Protein AF-0000000083111505 (afdb_homodimer)

Radius of gyration: 22.44 Å; Cα contacts (8 Å, |Δi|>4): 489; chains: 2; bounding box: 85×60×43 Å

pLDDT: mean 92.32, std 8.08, range [43.59, 98.62]

Foldseek 3Di:
DVVVVVVVVLVVVLLLLLLLQLLQCLVPNPVRRDQQSSCVSSVHDPCPSCVSPVDSLSSLLSNLVSLLVVLLVLLVVLLVDDADLVQLCLSVLVLLLCCLDDSNVSSLSSVVRLVVVLVVDVSSVVSNVVSVVVSLVSLLSSQCSSCVPDPDPVLSNQLSVQLVVVSVVSSVCSNVVHVPPNDSVVSSVVSVVSSVVSVVVVD/DVVVVVVVVLVVLLLLLLLLQLLQCLVPNPVRRDQQSSCVSSVHDPPPSCVSPVDSLSSLLSNLVSLLVVLLVLLVCLLVDDADLVQLCLSVLVLLLCCLDDSNVSSLSSVVRLVVVLVVDVVSVVSNVVSVVVSLVSLLSSQCSSCVPDPDPVLSNQLSVQLVVVSVVSSVCSNVVHVPPNDSVVNSVVSVVSSVVSVVVVD

Structure (mmCIF, N/CA/C/O backbone):
data_AF-0000000083111505-model_v1
#
loop_
_entity.id
_entity.type
_entity.pdbx_description
1 polymer 'TetR family transcriptional regulator'
#
loop_
_atom_site.group_PDB
_atom_site.id
_atom_site.type_symbol
_atom_site.label_atom_id
_atom_site.label_alt_id
_atom_site.label_comp_id
_atom_site.label_asym_id
_atom_site.label_entity_id
_atom_site.label_seq_id
_atom_site.pdbx_PDB_ins_code
_atom_site.Cartn_x
_atom_site.Cartn_y
_atom_site.Cartn_z
_atom_site.occupancy
_atom_site.B_iso_or_equiv
_atom_site.auth_seq_id
_atom_site.auth_comp_id
_atom_site.auth_asym_id
_atom_site.auth_atom_id
_atom_site.pdbx_PDB_model_num
ATOM 1 N N . MET A 1 1 ? 44.281 -10.203 -6.035 1 57.69 1 MET A N 1
ATOM 2 C CA . MET A 1 1 ? 43.781 -9.273 -7.043 1 57.69 1 MET A CA 1
ATOM 3 C C . MET A 1 1 ? 42.812 -9.961 -7.984 1 57.69 1 MET A C 1
ATOM 5 O O . MET A 1 1 ? 41.719 -9.453 -8.227 1 57.69 1 MET A O 1
ATOM 9 N N . ALA A 1 2 ? 43.094 -11.125 -8.516 1 67.69 2 ALA A N 1
ATOM 10 C CA . ALA A 1 2 ? 42.25 -11.859 -9.445 1 67.69 2 ALA A CA 1
ATOM 11 C C . ALA A 1 2 ? 40.969 -12.336 -8.75 1 67.69 2 ALA A C 1
ATOM 13 O O . ALA A 1 2 ? 39.875 -12.25 -9.312 1 67.69 2 ALA A O 1
ATOM 14 N N . THR A 1 3 ? 41.219 -12.688 -7.527 1 76.5 3 THR A N 1
ATOM 15 C CA . THR A 1 3 ? 40.062 -13.18 -6.773 1 76.5 3 THR A CA 1
ATOM 16 C C . THR A 1 3 ? 39.094 -12.047 -6.461 1 76.5 3 THR A C 1
ATOM 18 O O . THR A 1 3 ? 37.875 -12.227 -6.52 1 76.5 3 THR A O 1
ATOM 21 N N . ALA A 1 4 ? 39.656 -10.945 -6.184 1 70.94 4 ALA A N 1
ATOM 22 C CA . ALA A 1 4 ? 38.844 -9.773 -5.938 1 70.94 4 ALA A CA 1
ATOM 23 C C . ALA A 1 4 ? 38.094 -9.344 -7.203 1 70.94 4 ALA A C 1
ATOM 25 O O . ALA A 1 4 ? 36.938 -8.906 -7.141 1 70.94 4 ALA A O 1
ATOM 26 N N . HIS A 1 5 ? 38.75 -9.398 -8.273 1 68.81 5 HIS A N 1
ATOM 27 C CA . HIS A 1 5 ? 38.188 -9.062 -9.562 1 68.81 5 HIS A CA 1
ATOM 28 C C . HIS A 1 5 ? 37.031 -10.023 -9.922 1 68.81 5 HIS A C 1
ATOM 30 O O . HIS A 1 5 ? 36 -9.594 -10.391 1 68.81 5 HIS A O 1
ATOM 36 N N . ARG A 1 6 ? 37.281 -11.266 -9.695 1 68.62 6 ARG A N 1
ATOM 37 C CA . ARG A 1 6 ? 36.25 -12.273 -9.977 1 68.62 6 ARG A CA 1
ATOM 38 C C . ARG A 1 6 ? 35.031 -12.086 -9.078 1 68.62 6 ARG A C 1
ATOM 40 O O . ARG A 1 6 ? 33.906 -12.219 -9.523 1 68.62 6 ARG A O 1
ATOM 47 N N . LYS A 1 7 ? 35.312 -11.828 -7.832 1 73.25 7 LYS A N 1
ATOM 48 C CA . LYS A 1 7 ? 34.219 -11.57 -6.898 1 73.25 7 LYS A CA 1
ATOM 49 C C . LYS A 1 7 ? 33.406 -10.352 -7.324 1 73.25 7 LYS A C 1
ATOM 51 O O . LYS A 1 7 ? 32.188 -10.359 -7.234 1 73.25 7 LYS A O 1
ATOM 56 N N . ARG A 1 8 ? 34.062 -9.406 -7.816 1 73.62 8 ARG A N 1
ATOM 57 C CA . ARG A 1 8 ? 33.406 -8.195 -8.289 1 73.62 8 ARG A CA 1
ATOM 58 C C . ARG A 1 8 ? 32.531 -8.484 -9.508 1 73.62 8 ARG A C 1
ATOM 60 O O . ARG A 1 8 ? 31.422 -7.945 -9.641 1 73.62 8 ARG A O 1
ATOM 67 N N . ASP A 1 9 ? 33.031 -9.312 -10.258 1 81.56 9 ASP A N 1
ATOM 68 C CA . ASP A 1 9 ? 32.281 -9.711 -11.453 1 81.56 9 ASP A CA 1
ATOM 69 C C . ASP A 1 9 ? 31.031 -10.477 -11.078 1 81.56 9 ASP A C 1
ATOM 71 O O . ASP A 1 9 ? 29.969 -10.266 -11.672 1 81.56 9 ASP A O 1
ATOM 75 N N . GLY A 1 10 ? 31.156 -11.297 -10.062 1 86.81 10 GLY A N 1
ATOM 76 C CA . GLY A 1 10 ? 30 -12.055 -9.578 1 86.81 10 GLY A CA 1
ATOM 77 C C . GLY A 1 10 ? 28.938 -11.18 -8.953 1 86.81 10 GLY A C 1
ATOM 78 O O . GLY A 1 10 ? 27.75 -11.359 -9.219 1 86.81 10 GLY A O 1
ATOM 79 N N . ASP A 1 11 ? 29.422 -10.234 -8.203 1 89.75 11 ASP A N 1
ATOM 80 C CA . ASP A 1 11 ? 28.5 -9.312 -7.551 1 89.75 11 ASP A CA 1
ATOM 81 C C . ASP A 1 11 ? 27.766 -8.453 -8.578 1 89.75 11 ASP A C 1
ATOM 83 O O . ASP A 1 11 ? 26.562 -8.188 -8.438 1 89.75 11 ASP A O 1
ATOM 87 N N . GLU A 1 12 ? 28.453 -8.031 -9.578 1 93 12 GLU A N 1
ATOM 88 C CA . GLU A 1 12 ? 27.844 -7.234 -10.641 1 93 12 GLU A CA 1
ATOM 89 C C . GLU A 1 12 ? 26.812 -8.047 -11.414 1 93 12 GLU A C 1
ATOM 91 O O . GLU A 1 12 ? 25.766 -7.52 -11.789 1 93 12 GLU A O 1
ATOM 96 N N . ARG A 1 13 ? 27.125 -9.305 -11.641 1 94.31 13 ARG A N 1
ATOM 97 C CA . ARG A 1 13 ? 26.188 -10.172 -12.32 1 94.31 13 ARG A CA 1
ATOM 98 C C . ARG A 1 13 ? 24.922 -10.383 -11.484 1 94.31 13 ARG A C 1
ATOM 100 O O . ARG A 1 13 ? 23.812 -10.32 -12 1 94.31 13 ARG A O 1
ATOM 107 N N . ARG A 1 14 ? 25.141 -10.562 -10.227 1 96.25 14 ARG A N 1
ATOM 108 C CA . ARG A 1 14 ? 24 -10.727 -9.328 1 96.25 14 ARG A CA 1
ATOM 109 C C . ARG A 1 14 ? 23.109 -9.484 -9.344 1 96.25 14 ARG A C 1
ATOM 111 O O . ARG A 1 14 ? 21.875 -9.586 -9.375 1 96.25 14 ARG A O 1
ATOM 118 N N . ARG A 1 15 ? 23.734 -8.383 -9.336 1 95.88 15 ARG A N 1
ATOM 119 C CA . ARG A 1 15 ? 22.984 -7.129 -9.367 1 95.88 15 ARG A CA 1
ATOM 120 C C . ARG A 1 15 ? 22.172 -7.008 -10.648 1 95.88 15 ARG A C 1
ATOM 122 O O . ARG A 1 15 ? 21 -6.625 -10.617 1 95.88 15 ARG A O 1
ATOM 129 N N . THR A 1 16 ? 22.766 -7.344 -11.734 1 96.88 16 THR A N 1
ATOM 130 C CA . THR A 1 16 ? 22.094 -7.293 -13.031 1 96.88 16 THR A CA 1
ATOM 131 C C . THR A 1 16 ? 20.906 -8.242 -13.055 1 96.88 16 THR A C 1
ATOM 133 O O . THR A 1 16 ? 19.828 -7.879 -13.531 1 96.88 16 THR A O 1
ATOM 136 N N . LEU A 1 17 ? 21.109 -9.414 -12.555 1 98.06 17 LEU A N 1
ATOM 137 C CA . LEU A 1 17 ? 20.031 -10.398 -12.523 1 98.06 17 LEU A CA 1
ATOM 138 C C . LEU A 1 17 ? 18.891 -9.938 -11.609 1 98.06 17 LEU A C 1
ATOM 140 O O . LEU A 1 17 ? 17.719 -10.094 -11.953 1 98.06 17 LEU A O 1
ATOM 144 N N . CYS A 1 18 ? 19.266 -9.359 -10.516 1 98 18 CYS A N 1
ATOM 145 C CA . CYS A 1 18 ? 18.234 -8.883 -9.586 1 98 18 CYS A CA 1
ATOM 146 C C . CYS A 1 18 ? 17.5 -7.688 -10.164 1 98 18 CYS A C 1
ATOM 148 O O . CYS A 1 18 ? 16.297 -7.535 -9.945 1 98 18 CYS A O 1
ATOM 150 N N . ASP A 1 19 ? 18.203 -6.848 -10.906 1 98.19 19 ASP A N 1
ATOM 151 C CA . ASP A 1 19 ? 17.531 -5.75 -11.594 1 98.19 19 ASP A CA 1
ATOM 152 C C . ASP A 1 19 ? 16.5 -6.281 -12.602 1 98.19 19 ASP A C 1
ATOM 154 O O . ASP A 1 19 ? 15.391 -5.77 -12.688 1 98.19 19 ASP A O 1
ATOM 158 N N . ALA A 1 20 ? 16.906 -7.262 -13.297 1 98.5 20 ALA A N 1
ATOM 159 C CA . ALA A 1 20 ? 15.984 -7.898 -14.242 1 98.5 20 ALA A CA 1
ATOM 160 C C . ALA A 1 20 ? 14.82 -8.555 -13.508 1 98.5 20 ALA A C 1
ATOM 162 O O . ALA A 1 20 ? 13.672 -8.469 -13.961 1 98.5 20 ALA A O 1
ATOM 163 N N . ALA A 1 21 ? 15.102 -9.188 -12.406 1 98.31 21 ALA A N 1
ATOM 164 C CA . ALA A 1 21 ? 14.07 -9.867 -11.625 1 98.31 21 ALA A CA 1
ATOM 165 C C . ALA A 1 21 ? 13.062 -8.875 -11.062 1 98.31 21 ALA A C 1
ATOM 167 O O . ALA A 1 21 ? 11.875 -9.18 -10.938 1 98.31 21 ALA A O 1
ATOM 168 N N . ILE A 1 22 ? 13.523 -7.691 -10.711 1 97.81 22 ILE A N 1
ATOM 169 C CA . ILE A 1 22 ? 12.633 -6.625 -10.266 1 97.81 22 ILE A CA 1
ATOM 170 C C . ILE A 1 22 ? 11.617 -6.301 -11.359 1 97.81 22 ILE A C 1
ATOM 172 O O . ILE A 1 22 ? 10.422 -6.199 -11.094 1 97.81 22 ILE A O 1
ATOM 176 N N . ARG A 1 23 ? 12.07 -6.227 -12.562 1 97.5 23 ARG A N 1
ATOM 177 C CA . ARG A 1 23 ? 11.195 -5.938 -13.688 1 97.5 23 ARG A CA 1
ATOM 178 C C . ARG A 1 23 ? 10.195 -7.07 -13.914 1 97.5 23 ARG A C 1
ATOM 180 O O . ARG A 1 23 ? 9.008 -6.828 -14.117 1 97.5 23 ARG A O 1
ATOM 187 N N . VAL A 1 24 ? 10.688 -8.305 -13.836 1 97.31 24 VAL A N 1
ATOM 188 C CA . VAL A 1 24 ? 9.828 -9.469 -14.039 1 97.31 24 VAL A CA 1
ATOM 189 C C . VAL A 1 24 ? 8.766 -9.531 -12.945 1 97.31 24 VAL A C 1
ATOM 191 O O . VAL A 1 24 ? 7.586 -9.742 -13.234 1 97.31 24 VAL A O 1
ATOM 194 N N . LEU A 1 25 ? 9.18 -9.328 -11.727 1 95.5 25 LEU A N 1
ATOM 195 C CA . LEU A 1 25 ? 8.266 -9.367 -10.586 1 95.5 25 LEU A CA 1
ATOM 196 C C . LEU A 1 25 ? 7.203 -8.281 -10.703 1 95.5 25 LEU A C 1
ATOM 198 O O . LEU A 1 25 ? 6.027 -8.523 -10.414 1 95.5 25 LEU A O 1
ATOM 202 N N . ALA A 1 26 ? 7.629 -7.125 -11.117 1 95.38 26 ALA A N 1
ATOM 203 C CA . ALA A 1 26 ? 6.711 -6.004 -11.297 1 95.38 26 ALA A CA 1
ATOM 204 C C . ALA A 1 26 ? 5.68 -6.309 -12.383 1 95.38 26 ALA A C 1
ATOM 206 O O . ALA A 1 26 ? 4.496 -6.008 -12.227 1 95.38 26 ALA A O 1
ATOM 207 N N . GLU A 1 27 ? 6.074 -6.922 -13.461 1 93.19 27 GLU A N 1
ATOM 208 C CA . GLU A 1 27 ? 5.242 -7.105 -14.648 1 93.19 27 GLU A CA 1
ATOM 209 C C . GLU A 1 27 ? 4.371 -8.352 -14.523 1 93.19 27 GLU A C 1
ATOM 211 O O . GLU A 1 27 ? 3.227 -8.359 -14.984 1 93.19 27 GLU A O 1
ATOM 216 N N . HIS A 1 28 ? 4.984 -9.367 -13.875 1 91.94 28 HIS A N 1
ATOM 217 C CA . HIS A 1 28 ? 4.297 -10.648 -13.953 1 91.94 28 HIS A CA 1
ATOM 218 C C . HIS A 1 28 ? 3.904 -11.148 -12.562 1 91.94 28 HIS A C 1
ATOM 220 O O . HIS A 1 28 ? 3.242 -12.18 -12.438 1 91.94 28 HIS A O 1
ATOM 226 N N . GLY A 1 29 ? 4.316 -10.43 -11.539 1 91.19 29 GLY A N 1
ATOM 227 C CA . GLY A 1 29 ? 4.004 -10.875 -10.188 1 91.19 29 GLY A CA 1
ATOM 228 C C . GLY A 1 29 ? 4.832 -12.07 -9.75 1 91.19 29 GLY A C 1
ATOM 229 O O . GLY A 1 29 ? 5.734 -12.508 -10.469 1 91.19 29 GLY A O 1
ATOM 230 N N . SER A 1 30 ? 4.484 -12.555 -8.562 1 86.75 30 SER A N 1
ATOM 231 C CA . SER A 1 30 ? 5.211 -13.672 -7.969 1 86.75 30 SER A CA 1
ATOM 232 C C . SER A 1 30 ? 5.047 -14.945 -8.797 1 86.75 30 SER A C 1
ATOM 234 O O . SER A 1 30 ? 5.996 -15.719 -8.945 1 86.75 30 SER A O 1
ATOM 236 N N . ARG A 1 31 ? 3.889 -15.094 -9.273 1 82.69 31 ARG A N 1
ATOM 237 C CA . ARG A 1 31 ? 3.609 -16.297 -10.062 1 82.69 31 ARG A CA 1
ATOM 238 C C . ARG A 1 31 ? 4.461 -16.328 -11.328 1 82.69 31 ARG A C 1
ATOM 240 O O . ARG A 1 31 ? 4.914 -17.391 -11.75 1 82.69 31 ARG A O 1
ATOM 247 N N . GLY A 1 32 ? 4.746 -15.211 -11.852 1 88.19 32 GLY A N 1
ATOM 248 C CA . GLY A 1 32 ? 5.461 -15.133 -13.117 1 88.19 32 GLY A CA 1
ATOM 249 C C . GLY A 1 32 ? 6.961 -15.023 -12.945 1 88.19 32 GLY A C 1
ATOM 250 O O . GLY A 1 32 ? 7.711 -15.094 -13.93 1 88.19 32 GLY A O 1
ATOM 251 N N . LEU A 1 33 ? 7.414 -14.945 -11.766 1 92.88 33 LEU A N 1
ATOM 252 C CA . LEU A 1 33 ? 8.852 -14.828 -11.531 1 92.88 33 LEU A CA 1
ATOM 253 C C . LEU A 1 33 ? 9.516 -16.203 -11.57 1 92.88 33 LEU A C 1
ATOM 255 O O . LEU A 1 33 ? 9.383 -16.984 -10.633 1 92.88 33 LEU A O 1
ATOM 259 N N . THR A 1 34 ? 10.195 -16.469 -12.648 1 95.44 34 THR A N 1
ATOM 260 C CA . THR A 1 34 ? 10.961 -17.703 -12.82 1 95.44 34 THR A CA 1
ATOM 261 C C . THR A 1 34 ? 12.383 -17.391 -13.273 1 95.44 34 THR A C 1
ATOM 263 O O . THR A 1 34 ? 12.648 -16.328 -13.812 1 95.44 34 THR A O 1
ATOM 266 N N . HIS A 1 35 ? 13.234 -18.406 -13.062 1 97.81 35 HIS A N 1
ATOM 267 C CA . HIS A 1 35 ? 14.609 -18.25 -13.5 1 97.81 35 HIS A CA 1
ATOM 268 C C . HIS A 1 35 ? 14.68 -18.016 -15.008 1 97.81 35 HIS A C 1
ATOM 270 O O . HIS A 1 35 ? 15.422 -17.141 -15.461 1 97.81 35 HIS A O 1
ATOM 276 N N . GLY A 1 36 ? 13.891 -18.734 -15.742 1 97.75 36 GLY A N 1
ATOM 277 C CA . GLY A 1 36 ? 13.883 -18.578 -17.188 1 97.75 36 GLY A CA 1
ATOM 278 C C . GLY A 1 36 ? 13.445 -17.203 -17.641 1 97.75 36 GLY A C 1
ATOM 279 O O . GLY A 1 36 ? 14.047 -16.625 -18.562 1 97.75 36 GLY A O 1
ATOM 280 N N . GLN A 1 37 ? 12.43 -16.656 -17.078 1 97.69 37 GLN A N 1
ATOM 281 C CA . GLN A 1 37 ? 11.945 -15.32 -17.438 1 97.69 37 GLN A CA 1
ATOM 282 C C . GLN A 1 37 ? 12.984 -14.25 -17.109 1 97.69 37 GLN A C 1
ATOM 284 O O . GLN A 1 37 ? 13.133 -13.273 -17.844 1 97.69 37 GLN A O 1
ATOM 289 N N . VAL A 1 38 ? 13.68 -14.43 -15.969 1 98.56 38 VAL A N 1
ATOM 290 C CA . VAL A 1 38 ? 14.719 -13.484 -15.57 1 98.56 38 VAL A CA 1
ATOM 291 C C . VAL A 1 38 ? 15.875 -13.547 -16.562 1 98.56 38 VAL A C 1
ATOM 293 O O . VAL A 1 38 ? 16.406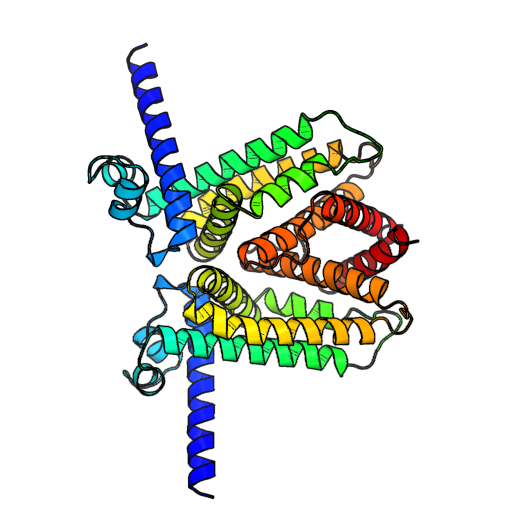 -12.508 -16.984 1 98.56 38 VAL A O 1
ATOM 296 N N . ASP A 1 39 ? 16.219 -14.781 -16.953 1 98.62 39 ASP A N 1
ATOM 297 C CA . ASP A 1 39 ? 17.266 -14.93 -17.969 1 98.62 39 ASP A CA 1
ATOM 298 C C . ASP A 1 39 ? 16.906 -14.172 -19.25 1 98.62 39 ASP A C 1
ATOM 300 O O . ASP A 1 39 ? 17.75 -13.453 -19.797 1 98.62 39 ASP A O 1
ATOM 304 N N . ARG A 1 40 ? 15.703 -14.32 -19.688 1 98.31 40 ARG A N 1
ATOM 305 C CA . ARG A 1 40 ? 15.234 -13.656 -20.891 1 98.31 40 ARG A CA 1
ATOM 306 C C . ARG A 1 40 ? 15.25 -12.141 -20.734 1 98.31 40 ARG A C 1
ATOM 308 O O . ARG A 1 40 ? 15.727 -11.422 -21.609 1 98.31 40 ARG A O 1
ATOM 315 N N . CYS A 1 41 ? 14.805 -11.695 -19.625 1 97.81 41 CYS A N 1
ATOM 316 C CA . CYS A 1 41 ? 14.734 -10.258 -19.359 1 97.81 41 CYS A CA 1
ATOM 317 C C . CYS A 1 41 ? 16.141 -9.656 -19.281 1 97.81 41 CYS A C 1
ATOM 319 O O . CYS A 1 41 ? 16.359 -8.539 -19.766 1 97.81 41 CYS A O 1
ATOM 321 N N . ALA A 1 42 ? 17.047 -10.375 -18.688 1 97.94 42 ALA A N 1
ATOM 322 C CA . ALA A 1 42 ? 18.422 -9.914 -18.516 1 97.94 42 ALA A CA 1
ATOM 323 C C . ALA A 1 42 ? 19.25 -10.148 -19.781 1 97.94 42 ALA A C 1
ATOM 325 O O . ALA A 1 42 ? 20.391 -9.695 -19.875 1 97.94 42 ALA A O 1
ATOM 326 N N . ARG A 1 43 ? 18.688 -10.883 -20.75 1 98.19 43 ARG A N 1
ATOM 327 C CA . ARG A 1 43 ? 1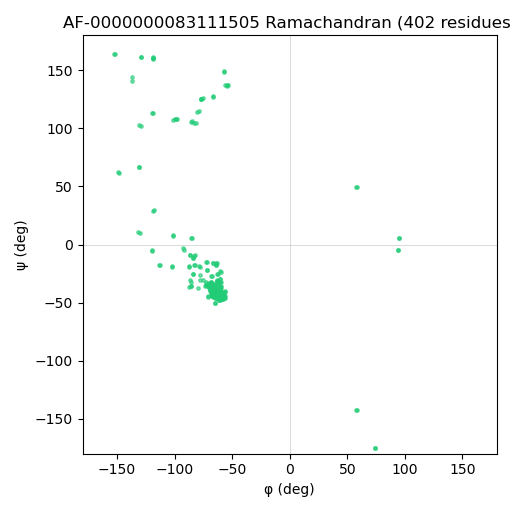9.375 -11.211 -21.984 1 98.19 43 ARG A CA 1
ATOM 328 C C . ARG A 1 43 ? 20.688 -11.945 -21.719 1 98.19 43 ARG A C 1
ATOM 330 O O . ARG A 1 43 ? 21.734 -11.578 -22.25 1 98.19 43 ARG A O 1
ATOM 337 N N . VAL A 1 44 ? 20.578 -12.914 -20.922 1 97.69 44 VAL A N 1
ATOM 338 C CA . VAL A 1 44 ? 21.703 -13.805 -20.625 1 97.69 44 VAL A CA 1
ATOM 339 C C . VAL A 1 44 ? 21.344 -15.227 -21.062 1 97.69 44 VAL A C 1
ATOM 341 O O . VAL A 1 44 ? 20.188 -15.555 -21.281 1 97.69 44 VAL A O 1
ATOM 344 N N . PRO A 1 45 ? 22.375 -16.031 -21.234 1 97.56 45 PRO A N 1
ATOM 345 C CA . PRO A 1 45 ? 22.094 -17.422 -21.594 1 97.56 45 PRO A CA 1
ATOM 346 C C . PRO A 1 45 ? 21.203 -18.125 -20.578 1 97.56 45 PRO A C 1
ATOM 348 O O . PRO A 1 45 ? 21.266 -17.828 -19.375 1 97.56 45 PRO A O 1
ATOM 351 N N . GLY A 1 46 ? 20.422 -19.062 -21.094 1 97.12 46 GLY A N 1
ATOM 352 C CA . GLY A 1 46 ? 19.562 -19.859 -20.219 1 97.12 46 GLY A CA 1
ATOM 353 C C . GLY A 1 46 ? 20.344 -20.562 -19.125 1 97.12 46 GLY A C 1
ATOM 354 O O . GLY A 1 46 ? 21.438 -21.078 -19.359 1 97.12 46 GLY A O 1
ATOM 355 N N . GLY A 1 47 ? 19.781 -20.516 -17.938 1 97.5 47 GLY A N 1
ATOM 356 C CA . GLY A 1 47 ? 20.406 -21.203 -16.812 1 97.5 47 GLY A CA 1
ATOM 357 C C . GLY A 1 47 ? 21.312 -20.312 -16 1 97.5 47 GLY A C 1
ATOM 358 O O . GLY A 1 47 ? 21.797 -20.719 -14.945 1 97.5 47 GLY A O 1
ATOM 359 N N . THR A 1 48 ? 21.547 -19.094 -16.391 1 97.75 48 THR A N 1
ATOM 360 C CA . THR A 1 48 ? 22.422 -18.172 -15.688 1 97.75 48 THR A CA 1
ATOM 361 C C . THR A 1 48 ? 21.859 -17.828 -14.312 1 97.75 48 THR A C 1
ATOM 363 O O . THR A 1 48 ? 22.562 -17.906 -13.312 1 97.75 48 THR A O 1
ATOM 366 N N . THR 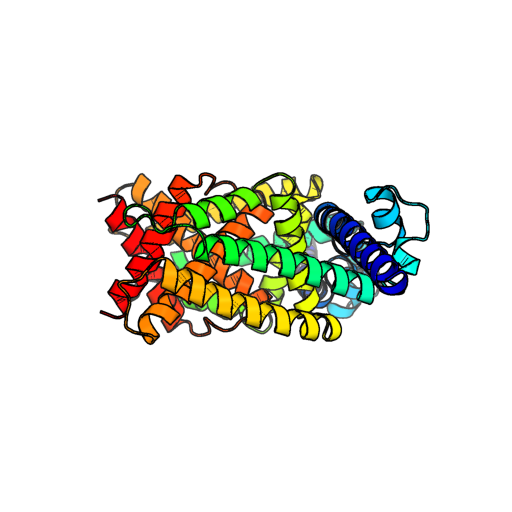A 1 49 ? 20.609 -17.438 -14.258 1 98.19 49 THR A N 1
ATOM 367 C CA . THR A 1 49 ? 20 -17.062 -12.992 1 98.19 49 THR A CA 1
ATOM 368 C C . THR A 1 49 ? 20.016 -18.25 -12.023 1 98.19 49 THR A C 1
ATOM 370 O O . THR A 1 49 ? 20.312 -18.078 -10.836 1 98.19 49 THR A O 1
ATOM 373 N N . SER A 1 50 ? 19.734 -19.438 -12.539 1 97.69 50 SER A N 1
ATOM 374 C CA . SER A 1 50 ? 19.719 -20.609 -11.664 1 97.69 50 SER A CA 1
ATOM 375 C C . SER A 1 50 ? 21.109 -20.938 -11.148 1 97.69 50 SER A C 1
ATOM 377 O O . SER A 1 50 ? 21.266 -21.531 -10.078 1 97.69 50 SER A O 1
ATOM 379 N N . TYR A 1 51 ? 22.109 -20.547 -11.93 1 97.56 51 TYR A N 1
ATOM 380 C CA . TYR A 1 51 ? 23.484 -20.719 -11.469 1 97.56 51 TYR A CA 1
ATOM 381 C C . TYR A 1 51 ? 23.75 -19.844 -10.242 1 97.56 51 TYR A C 1
ATOM 383 O O . TYR A 1 51 ? 24.359 -20.312 -9.266 1 97.56 51 TYR A O 1
ATOM 391 N N . TYR A 1 52 ? 23.312 -18.656 -10.188 1 97.31 52 TYR A N 1
ATOM 392 C CA . TYR A 1 52 ? 23.578 -17.719 -9.102 1 97.31 52 TYR A CA 1
ATOM 393 C C . TYR A 1 52 ? 22.562 -17.875 -7.98 1 97.31 52 TYR A C 1
ATOM 395 O O . TYR A 1 52 ? 22.859 -17.609 -6.816 1 97.31 52 TYR A O 1
ATOM 403 N N . TYR A 1 53 ? 21.391 -18.25 -8.328 1 97.44 53 TYR A N 1
ATOM 404 C CA . TYR A 1 53 ? 20.297 -18.453 -7.395 1 97.44 53 TYR A CA 1
ATOM 405 C C . TYR A 1 53 ? 19.625 -19.812 -7.629 1 97.44 53 TYR A C 1
ATOM 407 O O . TYR A 1 53 ? 18.703 -19.922 -8.438 1 97.44 53 TYR A O 1
ATOM 415 N N . ARG A 1 54 ? 19.938 -20.688 -6.801 1 96.25 54 ARG A N 1
ATOM 416 C CA . ARG A 1 54 ? 19.578 -22.078 -7.055 1 96.25 54 ARG A CA 1
ATOM 417 C C . ARG A 1 54 ? 18.078 -22.297 -6.863 1 96.25 54 ARG A C 1
ATOM 419 O O . ARG A 1 54 ? 17.469 -23.125 -7.551 1 96.25 54 ARG A O 1
ATOM 426 N N . THR A 1 55 ? 17.516 -21.562 -5.906 1 93.94 55 THR A N 1
ATOM 427 C CA . THR A 1 55 ? 16.094 -21.719 -5.645 1 93.94 55 THR A CA 1
ATOM 428 C C . THR A 1 55 ? 15.352 -20.406 -5.887 1 93.94 55 THR A C 1
ATOM 430 O O . THR A 1 55 ? 15.961 -19.344 -5.922 1 93.94 55 THR A O 1
ATOM 433 N N . ARG A 1 56 ? 14.117 -20.5 -6.066 1 91.12 56 ARG A N 1
ATOM 434 C CA . ARG A 1 56 ? 13.273 -19.312 -6.211 1 91.12 56 ARG A CA 1
ATOM 435 C C . ARG A 1 56 ? 13.344 -18.438 -4.965 1 91.12 56 ARG A C 1
ATOM 437 O O . ARG A 1 56 ? 13.344 -17.219 -5.059 1 91.12 56 ARG A O 1
ATOM 444 N N . GLU A 1 57 ? 13.422 -19.094 -3.852 1 90 57 GLU A N 1
ATOM 445 C CA . GLU A 1 57 ? 13.531 -18.375 -2.592 1 90 57 GLU A CA 1
ATOM 446 C C . GLU A 1 57 ? 14.82 -17.562 -2.535 1 90 57 GLU A C 1
ATOM 448 O O . GLU A 1 57 ? 14.828 -16.422 -2.072 1 90 57 GLU A O 1
ATOM 453 N N . ALA A 1 58 ? 15.828 -18.156 -2.98 1 93.38 58 ALA A N 1
ATOM 454 C CA . ALA A 1 58 ? 17.109 -17.453 -3.018 1 93.38 58 ALA A CA 1
ATOM 455 C C . ALA A 1 58 ? 17.047 -16.25 -3.955 1 93.38 58 ALA A C 1
ATOM 457 O O . ALA A 1 58 ? 17.594 -15.188 -3.65 1 93.38 58 ALA A O 1
ATOM 458 N N . LEU A 1 59 ? 16.422 -16.469 -5.074 1 95.56 59 LEU A N 1
ATOM 459 C CA . LEU A 1 59 ? 16.25 -15.367 -6.027 1 95.56 59 LEU A CA 1
ATOM 460 C C . LEU A 1 59 ? 15.445 -14.234 -5.41 1 95.56 59 LEU A C 1
ATOM 462 O O . LEU A 1 59 ? 15.836 -13.07 -5.508 1 95.56 59 LEU A O 1
ATOM 466 N N . LEU A 1 60 ? 14.375 -14.539 -4.73 1 93.62 60 LEU A N 1
ATOM 467 C CA . LEU A 1 60 ? 13.523 -13.539 -4.102 1 93.62 60 LEU A CA 1
ATOM 468 C C . LEU A 1 60 ? 14.289 -12.781 -3.021 1 93.62 60 LEU A C 1
ATOM 470 O O . LEU A 1 60 ? 14.141 -11.562 -2.893 1 93.62 60 LEU A O 1
ATOM 474 N N . ARG A 1 61 ? 15.07 -13.484 -2.285 1 92.81 61 ARG A N 1
ATOM 475 C CA . ARG A 1 61 ? 15.898 -12.828 -1.279 1 92.81 61 ARG A CA 1
ATOM 476 C C . ARG A 1 61 ? 16.875 -11.852 -1.926 1 92.81 61 ARG A C 1
ATOM 478 O O . ARG A 1 61 ? 17.094 -10.75 -1.416 1 92.81 61 ARG A O 1
ATOM 485 N N . GLY A 1 62 ? 17.453 -12.328 -3.008 1 94.25 62 GLY A N 1
ATOM 486 C CA . GLY A 1 62 ? 18.328 -11.445 -3.75 1 94.25 62 GLY A CA 1
ATOM 487 C C . GLY A 1 62 ? 17.625 -10.195 -4.258 1 94.25 62 GLY A C 1
ATOM 488 O O . GLY A 1 62 ? 18.172 -9.094 -4.148 1 94.25 62 GLY A O 1
ATOM 489 N N . VAL A 1 63 ? 16.453 -10.352 -4.777 1 95.75 63 VAL A N 1
ATOM 490 C CA . VAL A 1 63 ? 15.656 -9.234 -5.27 1 95.75 63 VAL A CA 1
ATOM 491 C C . VAL A 1 63 ? 15.328 -8.281 -4.117 1 95.75 63 VAL A C 1
ATOM 493 O O . VAL A 1 63 ? 15.453 -7.062 -4.258 1 95.75 63 VAL A O 1
ATOM 496 N N . GLY A 1 64 ? 14.922 -8.828 -3.002 1 94.19 64 GLY A N 1
ATOM 497 C CA . GLY A 1 64 ? 14.648 -8.016 -1.826 1 94.19 64 GLY A CA 1
ATOM 498 C C . GLY A 1 64 ? 15.836 -7.191 -1.384 1 94.19 64 GLY A C 1
ATOM 499 O O . GLY A 1 64 ? 15.695 -6.012 -1.056 1 94.19 64 GLY A O 1
ATOM 500 N N . LYS A 1 65 ? 16.953 -7.812 -1.389 1 93.94 65 LYS A N 1
ATOM 501 C CA . LYS A 1 65 ? 18.172 -7.098 -1.033 1 93.94 65 LYS A CA 1
ATOM 502 C C . LYS A 1 65 ? 18.453 -5.953 -2.008 1 93.94 65 LYS A C 1
ATOM 504 O O . LYS A 1 65 ? 18.844 -4.859 -1.598 1 93.94 65 LYS A O 1
ATOM 509 N N . ARG A 1 66 ? 18.281 -6.238 -3.215 1 95.75 66 ARG A N 1
ATOM 510 C CA . ARG A 1 66 ? 18.531 -5.23 -4.242 1 95.75 66 ARG A CA 1
ATOM 511 C C . ARG A 1 66 ? 17.562 -4.051 -4.09 1 95.75 66 ARG A C 1
ATOM 513 O O . ARG A 1 66 ? 17.984 -2.895 -4.176 1 95.75 66 ARG A O 1
ATOM 520 N N . VAL A 1 67 ? 16.312 -4.32 -3.842 1 95.88 67 VAL A N 1
ATOM 521 C CA . VAL A 1 67 ? 15.328 -3.273 -3.611 1 95.88 67 VAL A CA 1
ATOM 522 C C . VAL A 1 67 ? 15.734 -2.434 -2.402 1 95.88 67 VAL A C 1
ATOM 524 O O . VAL A 1 67 ? 15.695 -1.202 -2.455 1 95.88 67 VAL A O 1
ATOM 527 N N . ALA A 1 68 ? 16.156 -3.105 -1.371 1 94.06 68 ALA A N 1
ATOM 528 C CA . ALA A 1 68 ? 16.578 -2.412 -0.162 1 94.06 68 ALA A CA 1
ATOM 529 C C . ALA A 1 68 ? 17.781 -1.514 -0.446 1 94.06 68 ALA A C 1
ATOM 531 O O . ALA A 1 68 ? 17.859 -0.396 0.069 1 94.06 68 ALA A O 1
ATOM 532 N N . GLU A 1 69 ? 18.656 -2.008 -1.218 1 94.62 69 GLU A N 1
ATOM 533 C CA . GLU A 1 69 ? 19.828 -1.228 -1.59 1 94.62 69 GLU A CA 1
ATOM 534 C C . GLU A 1 69 ? 19.438 0.062 -2.303 1 94.62 69 GLU A C 1
ATOM 536 O O . GLU A 1 69 ? 20 1.124 -2.035 1 94.62 69 GLU A O 1
ATOM 541 N N . ILE A 1 70 ? 18.531 -0.059 -3.168 1 96.06 70 ILE A N 1
ATOM 542 C CA . ILE A 1 70 ? 18.062 1.099 -3.922 1 96.06 70 ILE A CA 1
ATOM 543 C C . ILE A 1 70 ? 17.359 2.076 -2.982 1 96.06 70 ILE A C 1
ATOM 545 O O . ILE A 1 70 ? 17.594 3.287 -3.053 1 96.06 70 ILE A O 1
ATOM 549 N N . ASP A 1 71 ? 16.516 1.591 -2.08 1 95.44 71 ASP A N 1
ATOM 550 C CA . ASP A 1 71 ? 15.805 2.43 -1.123 1 95.44 71 ASP A CA 1
ATOM 551 C C . ASP A 1 71 ? 16.781 3.15 -0.19 1 95.44 71 ASP A C 1
ATOM 553 O O . ASP A 1 71 ? 16.594 4.328 0.115 1 95.44 71 ASP A O 1
ATOM 557 N N . VAL A 1 72 ? 17.781 2.416 0.213 1 95.5 72 VAL A N 1
ATOM 558 C CA . VAL A 1 72 ? 18.797 2.998 1.073 1 95.5 72 VAL A CA 1
ATOM 559 C C . VAL A 1 72 ? 19.516 4.129 0.335 1 95.5 72 VAL A C 1
ATOM 561 O O . VAL A 1 72 ? 19.734 5.207 0.896 1 95.5 72 VAL A O 1
ATOM 564 N N . ALA A 1 73 ? 19.844 3.881 -0.875 1 96.56 73 ALA A N 1
ATOM 565 C CA . ALA A 1 73 ? 20.516 4.906 -1.672 1 96.56 73 ALA A CA 1
ATOM 566 C C . ALA A 1 73 ? 19.625 6.137 -1.836 1 96.56 73 ALA A C 1
ATOM 568 O O . ALA A 1 73 ? 20.109 7.27 -1.771 1 96.56 73 ALA A O 1
ATOM 569 N N . ASN A 1 74 ? 18.359 5.961 -2.092 1 96.19 74 ASN A N 1
ATOM 570 C CA . ASN A 1 74 ? 17.406 7.062 -2.207 1 96.19 74 ASN A CA 1
ATOM 571 C C . ASN A 1 74 ? 17.344 7.883 -0.922 1 96.19 74 ASN A C 1
ATOM 573 O O . ASN A 1 74 ? 17.438 9.109 -0.962 1 96.19 74 ASN A O 1
ATOM 577 N N . LEU A 1 75 ? 17.25 7.223 0.241 1 96.88 75 LEU A N 1
ATOM 578 C CA . LEU A 1 75 ? 17.172 7.926 1.517 1 96.88 75 LEU A CA 1
ATOM 579 C C . LEU A 1 75 ? 18.484 8.633 1.838 1 96.88 75 LEU A C 1
ATOM 581 O O . LEU A 1 75 ? 18.484 9.727 2.4 1 96.88 75 LEU A O 1
ATOM 585 N N . GLN A 1 76 ? 19.562 7.984 1.444 1 97.44 76 GLN A N 1
ATOM 586 C CA . GLN A 1 76 ? 20.859 8.625 1.621 1 97.44 76 GLN A CA 1
ATOM 587 C C . GLN A 1 76 ? 20.953 9.922 0.81 1 97.44 76 GLN A C 1
ATOM 589 O O . GLN A 1 76 ? 21.5 10.914 1.278 1 97.44 76 GLN A O 1
ATOM 594 N N . SER A 1 77 ? 20.438 9.922 -0.366 1 97.5 77 SER A N 1
ATOM 595 C CA . SER A 1 77 ? 20.453 11.109 -1.206 1 97.5 77 SER A CA 1
ATOM 596 C C . SER A 1 77 ? 19.672 12.25 -0.56 1 97.5 77 SER A C 1
ATOM 598 O O . SER A 1 77 ? 20.016 13.422 -0.741 1 97.5 77 SER A O 1
ATOM 600 N N . VAL A 1 78 ? 18.609 11.961 0.178 1 97.06 78 VAL A N 1
ATOM 601 C CA . VAL A 1 78 ? 17.844 12.969 0.905 1 97.06 78 VAL A CA 1
ATOM 602 C C . VAL A 1 78 ? 18.719 13.609 1.979 1 97.06 78 VAL A C 1
ATOM 604 O O . VAL A 1 78 ? 18.719 14.836 2.137 1 97.06 78 VAL A O 1
ATOM 607 N N . ILE A 1 79 ? 19.453 12.805 2.67 1 96.81 79 ILE A N 1
ATOM 608 C CA . ILE A 1 79 ? 20.297 13.258 3.764 1 96.81 79 ILE A CA 1
ATOM 609 C C . ILE A 1 79 ? 21.453 14.102 3.209 1 96.81 79 ILE A C 1
ATOM 611 O O . ILE A 1 79 ? 21.859 15.086 3.822 1 96.81 79 ILE A O 1
ATOM 615 N N . ASP A 1 80 ? 21.891 13.734 1.993 1 96.69 80 ASP A N 1
ATOM 616 C CA . ASP A 1 80 ? 23.062 14.383 1.407 1 96.69 80 ASP A CA 1
ATOM 617 C C . ASP A 1 80 ? 22.688 15.688 0.706 1 96.69 80 ASP A C 1
ATOM 619 O O . ASP A 1 80 ? 23.547 16.531 0.465 1 96.69 80 ASP A O 1
ATOM 623 N N . GLU A 1 81 ? 21.453 15.75 0.29 1 94.94 81 GLU A N 1
ATOM 624 C CA . GLU A 1 81 ? 21 16.938 -0.425 1 94.94 81 GLU A CA 1
ATOM 625 C C . GLU A 1 81 ? 20.984 18.156 0.486 1 94.94 81 GLU A C 1
ATOM 627 O O . GLU A 1 81 ? 20.5 18.094 1.617 1 94.94 81 GLU A O 1
ATOM 632 N N . PRO A 1 82 ? 21.641 19.234 0.01 1 94.75 82 PRO A N 1
ATOM 633 C CA . PRO A 1 82 ? 21.562 20.453 0.814 1 94.75 82 PRO A CA 1
ATOM 634 C C . PRO A 1 82 ? 20.125 20.875 1.11 1 94.75 82 PRO A C 1
ATOM 636 O O . PRO A 1 82 ? 19.266 20.844 0.22 1 94.75 82 PRO A O 1
ATOM 639 N N . LEU A 1 83 ? 19.922 21.266 2.332 1 94.25 83 LEU A N 1
ATOM 640 C CA . LEU A 1 83 ? 18.578 21.625 2.779 1 94.25 83 LEU A CA 1
ATOM 641 C C . LEU A 1 83 ? 18.172 23.016 2.266 1 94.25 83 LEU A C 1
ATOM 643 O O . LEU A 1 83 ? 18.938 23.969 2.395 1 94.25 83 LEU A O 1
ATOM 647 N N . ASP A 1 84 ? 17.047 23.109 1.587 1 94 84 ASP A N 1
ATOM 648 C CA . ASP A 1 84 ? 16.359 24.359 1.312 1 94 84 ASP A CA 1
ATOM 649 C C . ASP A 1 84 ? 15.227 24.594 2.311 1 94 84 ASP A C 1
ATOM 651 O O . ASP A 1 84 ? 14.188 23.938 2.248 1 94 84 ASP A O 1
ATOM 655 N N . PRO A 1 85 ? 15.422 25.547 3.203 1 90 85 PRO A N 1
ATOM 656 C CA . PRO A 1 85 ? 14.438 25.766 4.266 1 90 85 PRO A CA 1
ATOM 657 C C . PRO A 1 85 ? 13.055 26.125 3.723 1 90 85 PRO A C 1
ATOM 659 O O . PRO A 1 85 ? 12.047 25.906 4.402 1 90 85 PRO A O 1
ATOM 662 N N . ARG A 1 86 ? 12.961 26.641 2.518 1 91.75 86 ARG A N 1
ATOM 663 C CA . ARG A 1 86 ? 11.68 27.047 1.94 1 91.75 86 ARG A CA 1
ATOM 664 C C . ARG A 1 86 ? 10.945 25.859 1.33 1 91.75 86 ARG A C 1
ATOM 666 O O . ARG A 1 86 ? 9.742 25.922 1.1 1 91.75 86 ARG A O 1
ATOM 673 N N . SER A 1 87 ? 11.688 24.828 1.101 1 93.81 87 SER A N 1
ATOM 674 C CA . SER A 1 87 ? 11.117 23.625 0.486 1 93.81 87 SER A CA 1
ATOM 675 C C . SER A 1 87 ? 11.812 22.359 0.979 1 93.81 87 SER A C 1
ATOM 677 O O . SER A 1 87 ? 12.352 21.594 0.181 1 93.81 87 SER A O 1
ATOM 679 N N . PRO A 1 88 ? 11.719 22.141 2.232 1 94.62 88 PRO A N 1
ATOM 680 C CA . PRO A 1 88 ? 12.531 21.078 2.811 1 94.62 88 PRO A CA 1
ATOM 681 C C . PRO A 1 88 ? 12.18 19.703 2.248 1 94.62 88 PRO A C 1
ATOM 683 O O . PRO A 1 88 ? 13.047 18.828 2.141 1 94.62 88 PRO A O 1
ATOM 686 N N . PHE A 1 89 ? 10.961 19.5 1.759 1 97.19 89 PHE A N 1
ATOM 687 C CA . PHE A 1 89 ? 10.523 18.156 1.369 1 97.19 89 PHE A CA 1
ATOM 688 C C . PHE A 1 89 ? 10.602 17.984 -0.144 1 97.19 89 PHE A C 1
ATOM 690 O O . PHE A 1 89 ? 10.148 16.969 -0.681 1 97.19 89 PHE A O 1
ATOM 697 N N . ALA A 1 90 ? 11.172 18.938 -0.863 1 97.31 90 ALA A N 1
ATOM 698 C CA . ALA A 1 90 ? 11.125 18.938 -2.324 1 97.31 90 ALA A CA 1
ATOM 699 C C . ALA A 1 90 ? 11.828 17.703 -2.895 1 97.31 90 ALA A C 1
ATOM 701 O O . ALA A 1 90 ? 11.289 17.031 -3.771 1 97.31 90 ALA A O 1
ATOM 702 N N . HIS A 1 91 ? 12.992 17.375 -2.402 1 97.5 91 HIS A N 1
ATOM 703 C CA . HIS A 1 91 ? 13.758 16.25 -2.922 1 97.5 91 HIS A CA 1
ATOM 704 C C . HIS A 1 91 ? 13.055 14.93 -2.621 1 97.5 91 HIS A C 1
ATOM 706 O O . HIS A 1 91 ? 12.969 14.062 -3.49 1 97.5 91 HIS A O 1
ATOM 712 N N . LEU A 1 92 ? 12.555 14.789 -1.405 1 97.88 92 LEU A N 1
ATOM 713 C CA . LEU A 1 92 ? 11.82 13.594 -1.015 1 97.88 92 LEU A CA 1
ATOM 714 C C . LEU A 1 92 ? 10.586 13.398 -1.89 1 97.88 92 LEU A C 1
ATOM 716 O O . LEU A 1 92 ? 10.305 12.281 -2.332 1 97.88 92 LEU A O 1
ATOM 720 N N . ALA A 1 93 ? 9.906 14.5 -2.17 1 98.19 93 ALA A N 1
ATOM 721 C CA . ALA A 1 93 ? 8.734 14.453 -3.045 1 98.19 93 ALA A CA 1
ATOM 722 C C . ALA A 1 93 ? 9.125 14.016 -4.453 1 98.19 93 ALA A C 1
ATOM 724 O O . ALA A 1 93 ? 8.445 13.188 -5.062 1 98.19 93 ALA A O 1
ATOM 725 N N . ARG A 1 94 ? 10.234 14.508 -4.938 1 97.62 94 ARG A N 1
ATOM 726 C CA . ARG A 1 94 ? 10.711 14.148 -6.27 1 97.62 94 ARG A CA 1
ATOM 727 C C . ARG A 1 94 ? 11.062 12.664 -6.348 1 97.62 94 ARG A C 1
ATOM 729 O O . ARG A 1 94 ? 10.688 11.984 -7.301 1 97.62 94 ARG A O 1
ATOM 736 N N . LEU A 1 95 ? 11.766 12.203 -5.348 1 97.44 95 LEU A N 1
ATOM 737 C CA . LEU A 1 95 ? 12.141 10.797 -5.301 1 97.44 95 LEU A CA 1
ATOM 738 C C . LEU A 1 95 ? 10.898 9.906 -5.285 1 97.44 95 LEU A C 1
ATOM 740 O O . LEU A 1 95 ? 10.859 8.883 -5.969 1 97.44 95 LEU A O 1
ATOM 744 N N . THR A 1 96 ? 9.914 10.328 -4.516 1 98.12 96 THR A N 1
ATOM 745 C CA . THR A 1 96 ? 8.68 9.562 -4.434 1 98.12 96 THR A CA 1
ATOM 746 C C . THR A 1 96 ? 7.969 9.539 -5.785 1 98.12 96 THR A C 1
ATOM 748 O O . THR A 1 96 ? 7.531 8.477 -6.242 1 98.12 96 THR A O 1
ATOM 751 N N . MET A 1 97 ? 7.945 10.664 -6.48 1 97.88 97 MET A N 1
ATOM 752 C CA . MET A 1 97 ? 7.223 10.781 -7.746 1 97.88 97 MET A CA 1
ATOM 753 C C . MET A 1 97 ? 7.934 10.008 -8.852 1 97.88 97 MET A C 1
ATOM 755 O O . MET A 1 97 ? 7.312 9.617 -9.836 1 97.88 97 MET A O 1
ATOM 759 N N . MET A 1 98 ? 9.227 9.766 -8.672 1 96.94 98 MET A N 1
ATOM 760 C CA . MET A 1 98 ? 9.961 8.938 -9.625 1 96.94 98 MET A CA 1
ATOM 761 C C . MET A 1 98 ? 9.422 7.512 -9.641 1 96.94 98 MET A C 1
ATOM 763 O O . MET A 1 98 ? 9.664 6.762 -10.586 1 96.94 98 MET A O 1
ATOM 767 N N . GLN A 1 99 ? 8.68 7.16 -8.602 1 97 99 GLN A N 1
ATOM 768 C CA . GLN A 1 99 ? 8.141 5.809 -8.5 1 97 99 GLN A CA 1
ATOM 769 C C . GLN A 1 99 ? 6.82 5.684 -9.25 1 97 99 GLN A C 1
ATOM 771 O O . GLN A 1 99 ? 6.207 4.613 -9.258 1 97 99 GLN A O 1
ATOM 776 N N . ALA A 1 100 ? 6.395 6.734 -9.977 1 96.38 100 ALA A N 1
ATOM 777 C CA . ALA A 1 100 ? 5.109 6.777 -10.672 1 96.38 100 ALA A CA 1
ATOM 778 C C . ALA A 1 100 ? 5.219 6.176 -12.07 1 96.38 100 ALA A C 1
ATOM 780 O O . ALA A 1 100 ? 4.207 5.801 -12.672 1 96.38 100 ALA A O 1
ATOM 781 N N . ASP A 1 101 ? 6.406 6.078 -12.586 1 95.38 101 ASP A N 1
ATOM 782 C CA . ASP A 1 101 ? 6.523 5.652 -13.977 1 95.38 101 ASP A CA 1
ATOM 783 C C . ASP A 1 101 ? 7.855 4.941 -14.219 1 95.38 101 ASP A C 1
ATOM 785 O O . ASP A 1 101 ? 8.766 5.02 -13.391 1 95.38 101 ASP A O 1
ATOM 789 N N . GLY A 1 102 ? 7.895 4.238 -15.344 1 95.44 102 GLY A N 1
ATOM 790 C CA . GLY A 1 102 ? 9.148 3.652 -15.805 1 95.44 102 GLY A CA 1
ATOM 791 C C . GLY A 1 102 ? 9.766 2.709 -14.789 1 95.44 102 GLY A C 1
ATOM 792 O O . GLY A 1 102 ? 9.07 1.911 -14.164 1 95.44 102 GLY A O 1
ATOM 793 N N . PRO A 1 103 ? 11.102 2.723 -14.68 1 95.94 103 PRO A N 1
ATOM 794 C CA . PRO A 1 103 ? 11.812 1.835 -13.758 1 95.94 103 PRO A CA 1
ATOM 795 C C . PRO A 1 103 ? 11.398 2.055 -12.305 1 95.94 103 PRO A C 1
ATOM 797 O O . PRO A 1 103 ? 11.391 1.108 -11.508 1 95.94 103 PRO A O 1
ATOM 800 N N . GLY A 1 104 ? 11.07 3.316 -12.008 1 97.31 104 GLY A N 1
ATOM 801 C CA . GLY A 1 104 ? 10.609 3.609 -10.656 1 97.31 104 GLY A CA 1
ATOM 802 C C . GLY A 1 104 ? 9.312 2.912 -10.305 1 97.31 104 GLY A C 1
ATOM 803 O O . GLY A 1 104 ? 9.148 2.424 -9.188 1 97.31 104 GLY A O 1
ATOM 804 N N . LEU A 1 105 ? 8.445 2.92 -11.273 1 96.81 105 LEU A N 1
ATOM 805 C CA . LEU A 1 105 ? 7.176 2.24 -11.047 1 96.81 105 LEU A CA 1
ATOM 806 C C . LEU A 1 105 ? 7.379 0.733 -10.93 1 96.81 105 LEU A C 1
ATOM 808 O O . LEU A 1 105 ? 6.719 0.077 -10.117 1 96.81 105 LEU A O 1
ATOM 812 N N . MET A 1 106 ? 8.305 0.193 -11.727 1 96.62 106 MET A N 1
ATOM 813 C CA . MET A 1 106 ? 8.602 -1.233 -11.633 1 96.62 106 MET A CA 1
ATOM 814 C C . MET A 1 106 ? 9.164 -1.584 -10.258 1 96.62 106 MET A C 1
ATOM 816 O O . MET A 1 106 ? 8.773 -2.586 -9.656 1 96.62 106 MET A O 1
ATOM 820 N N . LEU A 1 107 ? 10.039 -0.763 -9.805 1 97.56 107 LEU A N 1
ATOM 821 C CA . LEU A 1 107 ? 10.594 -0.949 -8.469 1 97.56 107 LEU A CA 1
ATOM 822 C C . LEU A 1 107 ? 9.5 -0.88 -7.414 1 97.56 107 LEU A C 1
ATOM 824 O O . LEU A 1 107 ? 9.453 -1.714 -6.504 1 97.56 107 LEU A O 1
ATOM 828 N N . ASN A 1 108 ? 8.641 0.089 -7.57 1 97.56 108 ASN A N 1
ATOM 829 C CA . ASN A 1 108 ? 7.527 0.289 -6.648 1 97.56 108 ASN A CA 1
ATOM 830 C C . ASN A 1 108 ? 6.617 -0.936 -6.59 1 97.56 108 ASN A C 1
ATOM 832 O O . ASN A 1 108 ? 6.316 -1.44 -5.508 1 97.56 108 ASN A O 1
ATOM 836 N N . ARG A 1 109 ? 6.262 -1.47 -7.695 1 96.75 109 ARG A N 1
ATOM 837 C CA . ARG A 1 109 ? 5.395 -2.641 -7.766 1 96.75 109 ARG A CA 1
ATOM 838 C C . ARG A 1 109 ? 6.102 -3.879 -7.227 1 96.75 109 ARG A C 1
ATOM 840 O O . ARG A 1 109 ? 5.5 -4.68 -6.504 1 96.75 109 ARG A O 1
ATOM 847 N N . ALA A 1 110 ? 7.352 -4.035 -7.539 1 96.44 110 ALA A N 1
ATOM 848 C CA . ALA A 1 110 ? 8.125 -5.16 -7.016 1 96.44 110 ALA A CA 1
ATOM 849 C C . ALA A 1 110 ? 8.211 -5.105 -5.492 1 96.44 110 ALA A C 1
ATOM 851 O O . ALA A 1 110 ? 8.109 -6.137 -4.82 1 96.44 110 ALA A O 1
ATOM 852 N N . ARG A 1 111 ? 8.406 -3.918 -4.965 1 95.31 111 ARG A N 1
ATOM 853 C CA . ARG A 1 111 ? 8.453 -3.723 -3.52 1 95.31 111 ARG A CA 1
ATOM 854 C C . ARG A 1 111 ? 7.168 -4.207 -2.861 1 95.31 111 ARG A C 1
ATOM 856 O O . ARG A 1 111 ? 7.211 -4.918 -1.854 1 95.31 111 ARG A O 1
ATOM 863 N N . HIS A 1 112 ? 6.066 -3.855 -3.4 1 95.06 112 HIS A N 1
ATOM 864 C CA . HIS A 1 112 ? 4.785 -4.281 -2.84 1 95.06 112 HIS A CA 1
ATOM 865 C C . HIS A 1 112 ? 4.633 -5.797 -2.904 1 95.06 112 HIS A C 1
ATOM 867 O O . HIS A 1 112 ? 4.16 -6.418 -1.948 1 95.06 112 HIS A O 1
ATOM 873 N N . GLU A 1 113 ? 5.082 -6.375 -4.023 1 93.62 113 GLU A N 1
ATOM 874 C CA . GLU A 1 113 ? 5.031 -7.828 -4.145 1 93.62 113 GLU A CA 1
ATOM 875 C C . GLU A 1 113 ? 5.891 -8.5 -3.078 1 93.62 113 GLU A C 1
ATOM 877 O O . GLU A 1 113 ? 5.465 -9.477 -2.453 1 93.62 113 GLU A O 1
ATOM 882 N N . LEU A 1 114 ? 7.051 -7.984 -2.895 1 93.06 114 LEU A N 1
ATOM 883 C CA . LEU A 1 114 ? 7.984 -8.547 -1.926 1 93.06 114 LEU A CA 1
ATOM 884 C C . LEU A 1 114 ? 7.43 -8.438 -0.509 1 93.06 114 LEU A C 1
ATOM 886 O O . LEU A 1 114 ? 7.52 -9.383 0.275 1 93.06 114 LEU A O 1
ATOM 890 N N . VAL A 1 115 ? 6.863 -7.316 -0.21 1 91.94 115 VAL A N 1
ATOM 891 C CA . VAL A 1 115 ? 6.324 -7.051 1.122 1 91.94 115 VAL A CA 1
ATOM 892 C C . VAL A 1 115 ? 5.168 -8.008 1.411 1 91.94 115 VAL A C 1
ATOM 894 O O . VAL A 1 115 ? 5.113 -8.617 2.48 1 91.94 115 VAL A O 1
ATOM 897 N N . LEU A 1 116 ? 4.273 -8.195 0.499 1 91.12 116 LEU A N 1
ATOM 898 C CA . LEU A 1 116 ? 3.148 -9.109 0.664 1 91.12 116 LEU A CA 1
ATOM 899 C C . LEU A 1 116 ? 3.631 -10.547 0.787 1 91.12 116 LEU A C 1
ATOM 901 O O . LEU A 1 116 ? 3.094 -11.32 1.586 1 91.12 116 LEU A O 1
ATOM 905 N N . GLY A 1 117 ? 4.641 -10.859 0.052 1 89.88 117 GLY A N 1
ATOM 906 C CA . GLY A 1 117 ? 5.219 -12.188 0.135 1 89.88 117 GLY A CA 1
ATOM 907 C C . GLY A 1 117 ? 5.902 -12.461 1.463 1 89.88 117 GLY A C 1
ATOM 908 O O . GLY A 1 117 ? 5.754 -13.547 2.029 1 89.88 117 GLY A O 1
ATOM 909 N N . ALA A 1 118 ? 6.652 -11.5 1.91 1 89.88 118 ALA A N 1
ATOM 910 C CA . ALA A 1 118 ? 7.387 -11.633 3.166 1 89.88 118 ALA A CA 1
ATOM 911 C C . ALA A 1 118 ? 6.43 -11.797 4.344 1 89.88 118 ALA A C 1
ATOM 913 O O . ALA A 1 118 ? 6.734 -12.508 5.305 1 89.88 118 ALA A O 1
ATOM 914 N N . ALA A 1 119 ? 5.32 -11.234 4.242 1 84.94 119 ALA A N 1
ATOM 915 C CA . ALA A 1 119 ? 4.324 -11.312 5.305 1 84.94 119 ALA A CA 1
ATOM 916 C C . ALA A 1 119 ? 3.805 -12.742 5.457 1 84.94 119 ALA A C 1
ATOM 918 O O . ALA A 1 119 ? 3.23 -13.094 6.492 1 84.94 119 ALA A O 1
ATOM 919 N N . ARG A 1 120 ? 4.027 -13.617 4.465 1 82.12 120 ARG A N 1
ATOM 920 C CA . ARG A 1 120 ? 3.463 -14.961 4.445 1 82.12 120 ARG A CA 1
ATOM 921 C C . ARG A 1 120 ? 4.559 -16.016 4.574 1 82.12 120 ARG A C 1
ATOM 923 O O . ARG A 1 120 ? 4.27 -17.188 4.801 1 82.12 120 ARG A O 1
ATOM 930 N N . ASP A 1 121 ? 5.762 -15.547 4.305 1 83.5 121 ASP A N 1
ATOM 931 C CA . ASP A 1 121 ? 6.887 -16.484 4.238 1 83.5 121 ASP A CA 1
ATOM 932 C C . ASP A 1 121 ? 7.945 -16.141 5.285 1 83.5 121 ASP A C 1
ATOM 934 O O . ASP A 1 121 ? 8.711 -15.18 5.113 1 83.5 121 ASP A O 1
ATOM 938 N N . PRO A 1 122 ? 8.078 -17 6.207 1 82 122 PRO A N 1
ATOM 939 C CA . PRO A 1 122 ? 9.008 -16.703 7.297 1 82 122 PRO A CA 1
ATOM 940 C C . PRO A 1 122 ? 10.445 -16.5 6.809 1 82 122 PRO A C 1
ATOM 942 O O . PRO A 1 122 ? 11.188 -15.703 7.375 1 82 122 PRO A O 1
ATOM 945 N N . SER A 1 123 ? 10.789 -17.25 5.832 1 79.25 123 SER A N 1
ATOM 946 C CA . SER A 1 123 ? 12.156 -17.141 5.336 1 79.25 123 SER A CA 1
ATOM 947 C C . SER A 1 123 ? 12.398 -15.781 4.688 1 79.25 123 SER A C 1
ATOM 949 O O . SER A 1 123 ? 13.477 -15.203 4.824 1 79.25 123 SER A O 1
ATOM 951 N N . LEU A 1 124 ? 11.469 -15.242 4.016 1 84.19 124 LEU A N 1
ATOM 952 C CA . LEU A 1 124 ? 11.562 -13.906 3.428 1 84.19 124 LEU A CA 1
ATOM 953 C C . LEU A 1 124 ? 11.406 -12.828 4.496 1 84.19 124 LEU A C 1
ATOM 955 O O . LEU A 1 124 ? 12.023 -11.766 4.402 1 84.19 124 LEU A O 1
ATOM 959 N N . ALA A 1 125 ? 10.648 -13.203 5.477 1 87.38 125 ALA A N 1
ATOM 960 C CA . ALA A 1 125 ? 10.359 -12.266 6.555 1 87.38 125 ALA A CA 1
ATOM 961 C C . ALA A 1 125 ? 11.633 -11.891 7.309 1 87.38 125 ALA A C 1
ATOM 963 O O . ALA A 1 125 ? 11.844 -10.727 7.652 1 87.38 125 ALA A O 1
ATOM 964 N N . ALA A 1 126 ? 12.438 -12.828 7.516 1 83.94 126 ALA A N 1
ATOM 965 C CA . ALA A 1 126 ? 13.672 -12.594 8.258 1 83.94 126 ALA A CA 1
ATOM 966 C C . ALA A 1 126 ? 14.578 -11.617 7.52 1 83.94 126 ALA A C 1
ATOM 968 O O . ALA A 1 126 ? 15.125 -10.688 8.117 1 83.94 126 ALA A O 1
ATOM 969 N N . THR A 1 127 ? 14.742 -11.812 6.238 1 79.38 127 THR A N 1
ATOM 970 C CA . THR A 1 127 ? 15.555 -10.922 5.414 1 79.38 127 THR A CA 1
ATOM 971 C C . THR A 1 127 ? 14.93 -9.531 5.328 1 79.38 127 THR A C 1
ATOM 973 O O . THR A 1 127 ? 15.633 -8.523 5.41 1 79.38 127 THR A O 1
ATOM 976 N N . SER A 1 128 ? 13.672 -9.547 5.254 1 85.88 128 SER A N 1
ATOM 977 C CA . SER A 1 128 ? 12.93 -8.297 5.148 1 85.88 128 SER A CA 1
ATOM 978 C C . SER A 1 128 ? 13.07 -7.465 6.418 1 85.88 128 SER A C 1
ATOM 980 O O . SER A 1 128 ? 13.211 -6.242 6.355 1 85.88 128 SER A O 1
ATOM 982 N N . GLN A 1 129 ? 13.117 -8.117 7.574 1 85.88 129 GLN A N 1
ATOM 983 C CA . GLN A 1 129 ? 13.148 -7.418 8.859 1 85.88 129 GLN A CA 1
ATOM 984 C C . GLN A 1 129 ? 14.422 -6.594 9.008 1 85.88 129 GLN A C 1
ATOM 986 O O . GLN A 1 129 ? 14.383 -5.465 9.5 1 85.88 129 GLN A O 1
ATOM 991 N N . VAL A 1 130 ? 15.438 -7.113 8.594 1 83.88 130 VAL A N 1
ATOM 992 C CA . VAL A 1 130 ? 16.719 -6.422 8.68 1 83.88 130 VAL A CA 1
ATOM 993 C C . VAL A 1 130 ? 16.688 -5.168 7.809 1 83.88 130 VAL A C 1
ATOM 995 O O . VAL A 1 130 ? 17.078 -4.086 8.25 1 83.88 130 VAL A O 1
ATOM 998 N N . PHE A 1 131 ? 16.203 -5.285 6.711 1 86.75 131 PHE A N 1
ATOM 999 C CA . PHE A 1 131 ? 16.188 -4.172 5.77 1 86.75 131 PHE A CA 1
ATOM 1000 C C . PHE A 1 131 ? 15.156 -3.129 6.199 1 86.75 131 PHE A C 1
ATOM 1002 O O . PHE A 1 131 ? 15.414 -1.926 6.105 1 86.75 131 PHE A O 1
ATOM 1009 N N . VAL A 1 132 ? 14.102 -3.584 6.73 1 85.94 132 VAL A N 1
ATOM 1010 C CA . VAL A 1 132 ? 13.055 -2.676 7.188 1 85.94 132 VAL A CA 1
ATOM 1011 C C . VAL A 1 132 ? 13.57 -1.833 8.352 1 85.94 132 VAL A C 1
ATOM 1013 O O . VAL A 1 132 ? 13.336 -0.624 8.398 1 85.94 132 VAL A O 1
ATOM 1016 N N . ALA A 1 133 ? 14.297 -2.475 9.219 1 88.94 133 ALA A N 1
ATOM 1017 C CA . ALA A 1 133 ? 14.859 -1.749 10.352 1 88.94 133 ALA A CA 1
ATOM 1018 C C . ALA A 1 133 ? 15.828 -0.668 9.891 1 88.94 133 ALA A C 1
ATOM 1020 O O . ALA A 1 133 ? 15.805 0.455 10.398 1 88.94 133 ALA A O 1
ATOM 1021 N N . ARG A 1 134 ? 16.609 -1.032 8.953 1 91.81 134 ARG A N 1
ATOM 1022 C CA . ARG A 1 134 ? 17.578 -0.079 8.414 1 91.81 134 ARG A CA 1
ATOM 1023 C C . ARG A 1 134 ? 16.875 1.077 7.711 1 91.81 134 ARG A C 1
ATOM 1025 O O . ARG A 1 134 ? 17.234 2.238 7.898 1 91.81 134 ARG A O 1
ATOM 1032 N N . ILE A 1 135 ? 15.906 0.772 6.984 1 92.75 135 ILE A N 1
ATOM 1033 C CA . ILE A 1 135 ? 15.141 1.772 6.246 1 92.75 135 ILE A CA 1
ATOM 1034 C C . ILE A 1 135 ? 14.445 2.715 7.223 1 92.75 135 ILE A C 1
ATOM 1036 O O . ILE A 1 135 ? 14.461 3.934 7.039 1 92.75 135 ILE A O 1
ATOM 1040 N N . ASN A 1 136 ? 13.898 2.119 8.281 1 91.38 136 ASN A N 1
ATOM 1041 C CA . ASN A 1 136 ? 13.219 2.936 9.281 1 91.38 136 ASN A CA 1
ATOM 1042 C C . ASN A 1 136 ? 14.18 3.891 9.977 1 91.38 136 ASN A C 1
ATOM 1044 O O . ASN A 1 136 ? 13.852 5.059 10.195 1 91.38 136 ASN A O 1
ATOM 1048 N N . ALA A 1 137 ? 15.312 3.375 10.281 1 94.75 137 ALA A N 1
ATOM 1049 C CA . ALA A 1 137 ? 16.328 4.223 10.922 1 94.75 137 ALA A CA 1
ATOM 1050 C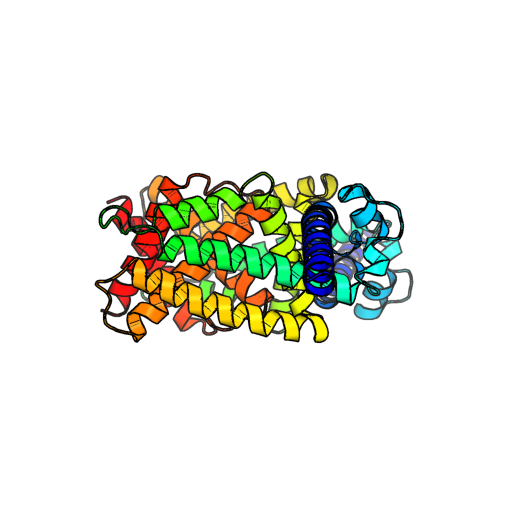 C . ALA A 1 137 ? 16.75 5.352 9.992 1 94.75 137 ALA A C 1
ATOM 1052 O O . ALA A 1 137 ? 16.875 6.5 10.414 1 94.75 137 ALA A O 1
ATOM 1053 N N . MET A 1 138 ? 16.922 5.043 8.766 1 96.31 138 MET A N 1
ATOM 1054 C CA . MET A 1 138 ? 17.375 6.043 7.801 1 96.31 138 MET A CA 1
ATOM 1055 C C . MET A 1 138 ? 16.266 7.055 7.516 1 96.31 138 MET A C 1
ATOM 1057 O O . MET A 1 138 ? 16.547 8.227 7.258 1 96.31 138 MET A O 1
ATOM 1061 N N . ALA A 1 139 ? 15.047 6.594 7.535 1 96.69 139 ALA A N 1
ATOM 1062 C CA . ALA A 1 139 ? 13.922 7.512 7.379 1 96.69 139 ALA A CA 1
ATOM 1063 C C . ALA A 1 139 ? 13.891 8.539 8.508 1 96.69 139 ALA A C 1
ATOM 1065 O O . ALA A 1 139 ? 13.633 9.719 8.281 1 96.69 139 ALA A O 1
ATOM 1066 N N . HIS A 1 140 ? 14.117 8.07 9.695 1 96.25 140 HIS A N 1
ATOM 1067 C CA . HIS A 1 140 ? 14.219 8.969 10.844 1 96.25 140 HIS A CA 1
ATOM 1068 C C . HIS A 1 140 ? 15.312 10.008 10.648 1 96.25 140 HIS A C 1
ATOM 1070 O O . HIS A 1 140 ? 15.086 11.195 10.859 1 96.25 140 HIS A O 1
ATOM 1076 N N . ASP A 1 141 ? 16.453 9.547 10.203 1 96.94 141 ASP A N 1
ATOM 1077 C CA . ASP A 1 141 ? 17.578 10.445 9.969 1 96.94 141 ASP A CA 1
ATOM 1078 C C . ASP A 1 141 ? 17.266 11.453 8.867 1 96.94 141 ASP A C 1
ATOM 1080 O O . ASP A 1 141 ? 17.625 12.625 8.961 1 96.94 141 ASP A O 1
ATOM 1084 N N . ALA A 1 142 ? 16.625 10.961 7.836 1 97.44 142 ALA A N 1
ATOM 1085 C CA . ALA A 1 142 ? 16.25 11.828 6.727 1 97.44 142 ALA A CA 1
ATOM 1086 C C . ALA A 1 142 ? 15.266 12.906 7.191 1 97.44 142 ALA A C 1
ATOM 1088 O O . ALA A 1 142 ? 15.422 14.078 6.844 1 97.44 142 ALA A O 1
ATOM 1089 N N . LEU A 1 143 ? 14.312 12.492 8.016 1 96.62 143 LEU A N 1
ATOM 1090 C CA . LEU A 1 143 ? 13.336 13.469 8.484 1 96.62 143 LEU A CA 1
ATOM 1091 C C . LEU A 1 143 ? 13.984 14.469 9.438 1 96.62 143 LEU A C 1
ATOM 1093 O O . LEU A 1 143 ? 13.617 15.641 9.461 1 96.62 143 LEU A O 1
ATOM 1097 N N . ALA A 1 144 ? 14.898 14.039 10.273 1 96.5 144 ALA A N 1
ATOM 1098 C CA . ALA A 1 144 ? 15.656 14.938 11.148 1 96.5 144 ALA A CA 1
ATOM 1099 C C . ALA A 1 144 ? 16.406 15.984 10.328 1 96.5 144 ALA A C 1
ATOM 1101 O O . ALA A 1 144 ? 16.453 17.156 10.703 1 96.5 144 ALA A O 1
ATOM 1102 N N . HIS A 1 145 ? 16.969 15.531 9.234 1 96.62 145 HIS A N 1
ATOM 1103 C CA . HIS A 1 145 ? 17.688 16.438 8.336 1 96.62 145 HIS A CA 1
ATOM 1104 C C . HIS A 1 145 ? 16.75 17.469 7.738 1 96.62 145 HIS A C 1
ATOM 1106 O O . HIS A 1 145 ? 17.125 18.641 7.605 1 96.62 145 HIS A O 1
ATOM 1112 N N . LEU A 1 146 ? 15.562 17.109 7.414 1 96.31 146 LEU A N 1
ATOM 1113 C CA . LEU A 1 146 ? 14.602 17.984 6.738 1 96.31 146 LEU A CA 1
ATOM 1114 C C . LEU A 1 146 ? 13.953 18.953 7.723 1 96.31 146 LEU A C 1
ATOM 1116 O O . LEU A 1 146 ? 13.344 19.938 7.316 1 96.31 146 LEU A O 1
ATOM 1120 N N . GLN A 1 147 ? 14.039 18.609 9 1 94.31 147 GLN A N 1
ATOM 1121 C CA . GLN A 1 147 ? 13.383 19.406 10.023 1 94.31 147 GLN A CA 1
ATOM 1122 C C . GLN A 1 147 ? 14.336 19.734 11.172 1 94.31 147 GLN A C 1
ATOM 1124 O O . GLN A 1 147 ? 14.102 19.344 12.312 1 94.31 147 GLN A O 1
ATOM 1129 N N . PRO A 1 148 ? 15.344 20.531 10.898 1 91.31 148 PRO A N 1
ATOM 1130 C CA . PRO A 1 148 ? 16.359 20.797 11.922 1 91.31 148 PRO A CA 1
ATOM 1131 C C . PRO A 1 148 ? 15.781 21.531 13.133 1 91.31 148 PRO A C 1
ATOM 1133 O O . PRO A 1 148 ? 16.375 21.5 14.211 1 91.31 148 PRO A O 1
ATOM 1136 N N . GLY A 1 149 ? 14.648 22.094 13.023 1 89.06 149 GLY A N 1
ATOM 1137 C CA . GLY A 1 149 ? 14.062 22.844 14.133 1 89.06 149 GLY A CA 1
ATOM 1138 C C . GLY A 1 149 ? 13.328 21.953 15.117 1 89.06 149 GLY A C 1
ATOM 1139 O O . GLY A 1 149 ? 12.906 22.406 16.188 1 89.06 149 GLY A O 1
ATOM 1140 N N . THR A 1 150 ? 13.102 20.703 14.758 1 91.12 150 THR A N 1
ATOM 1141 C CA . THR A 1 150 ? 12.422 19.781 15.656 1 91.12 150 THR A CA 1
ATOM 1142 C C . THR A 1 150 ? 13.414 19.141 16.625 1 91.12 150 THR A C 1
ATOM 1144 O O . THR A 1 150 ? 14.133 18.203 16.25 1 91.12 150 THR A O 1
ATOM 1147 N N . ASP A 1 151 ? 13.438 19.516 17.922 1 89.19 151 ASP A N 1
ATOM 1148 C CA . ASP A 1 151 ? 14.406 19.078 18.906 1 89.19 151 ASP A CA 1
ATOM 1149 C C . ASP A 1 151 ? 13.805 18 19.828 1 89.19 151 ASP A C 1
ATOM 1151 O O . ASP A 1 151 ? 14.531 17.281 20.5 1 89.19 151 ASP A O 1
ATOM 1155 N N . ASP A 1 152 ? 12.531 17.922 19.875 1 94 152 ASP A N 1
ATOM 1156 C CA . ASP A 1 152 ? 11.852 16.906 20.688 1 94 152 ASP A CA 1
ATOM 1157 C C . ASP A 1 152 ? 11.852 15.555 19.984 1 94 152 ASP A C 1
ATOM 1159 O O . ASP A 1 152 ? 11.195 15.383 18.953 1 94 152 ASP A O 1
ATOM 1163 N N . PRO A 1 153 ? 12.555 14.57 20.578 1 93.62 153 PRO A N 1
ATOM 1164 C CA . PRO A 1 153 ? 12.648 13.258 19.938 1 93.62 153 PRO A CA 1
ATOM 1165 C C . PRO A 1 153 ? 11.289 12.594 19.734 1 93.62 153 PRO A C 1
ATOM 1167 O O . PRO A 1 153 ? 11.078 11.883 18.75 1 93.62 153 PRO A O 1
ATOM 1170 N N . GLY A 1 154 ? 10.414 12.773 20.672 1 93.44 154 GLY A N 1
ATOM 1171 C CA . GLY A 1 154 ? 9.078 12.227 20.531 1 93.44 154 GLY A CA 1
ATOM 1172 C C . GLY A 1 154 ? 8.305 12.836 19.375 1 93.44 154 GLY A C 1
ATOM 1173 O O . GLY A 1 154 ? 7.605 12.125 18.641 1 93.44 154 GLY A O 1
ATOM 1174 N N . LEU A 1 155 ? 8.445 14.141 19.234 1 93.56 155 LEU A N 1
ATOM 1175 C CA . LEU A 1 155 ? 7.797 14.82 18.109 1 93.56 155 LEU A CA 1
ATOM 1176 C C . LEU A 1 155 ? 8.391 14.375 16.781 1 93.56 155 LEU A C 1
ATOM 1178 O O . LEU A 1 155 ? 7.66 14.094 15.836 1 93.56 155 LEU A O 1
ATOM 1182 N N . LEU A 1 156 ? 9.695 14.281 16.719 1 95.06 156 LEU A N 1
ATOM 1183 C CA . LEU A 1 156 ? 10.352 13.844 15.484 1 95.06 156 LEU A CA 1
ATOM 1184 C C . LEU A 1 156 ? 9.922 12.43 15.109 1 95.06 156 LEU A C 1
ATOM 1186 O O . LEU A 1 156 ? 9.68 12.141 13.938 1 95.06 156 LEU A O 1
ATOM 1190 N N . ALA A 1 157 ? 9.812 11.555 16.094 1 94.25 157 ALA A N 1
ATOM 1191 C CA . ALA A 1 157 ? 9.367 10.188 15.852 1 94.25 157 ALA A CA 1
ATOM 1192 C C . ALA A 1 157 ? 7.945 10.156 15.297 1 94.25 157 ALA A C 1
ATOM 1194 O O . ALA A 1 157 ? 7.656 9.422 14.352 1 94.25 157 ALA A O 1
ATOM 1195 N N . ALA A 1 158 ? 7.113 10.953 15.836 1 93.19 158 ALA A N 1
ATOM 1196 C CA . ALA A 1 158 ? 5.727 11.031 15.383 1 93.19 158 ALA A CA 1
ATOM 1197 C C . ALA A 1 158 ? 5.645 11.594 13.961 1 93.19 158 ALA A C 1
ATOM 1199 O O . ALA A 1 158 ? 4.867 11.102 13.141 1 93.19 158 ALA A O 1
ATOM 1200 N N . GLN A 1 159 ? 6.43 12.586 13.695 1 94.75 159 GLN A N 1
ATOM 1201 C CA . GLN A 1 159 ? 6.48 13.164 1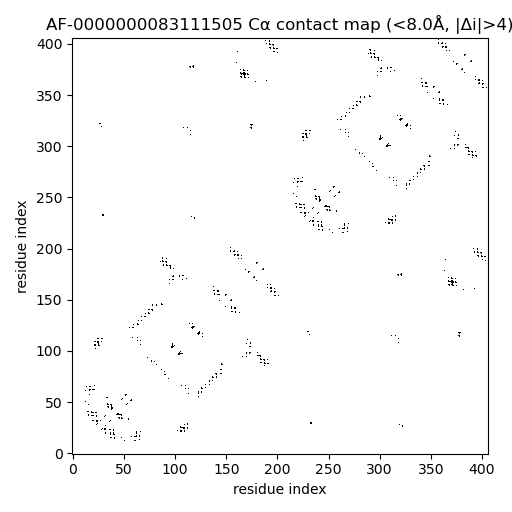2.352 1 94.75 159 GLN A CA 1
ATOM 1202 C C . GLN A 1 159 ? 7 12.156 11.336 1 94.75 159 GLN A C 1
ATOM 1204 O O . GLN A 1 159 ? 6.484 12.062 10.227 1 94.75 159 GLN A O 1
ATOM 1209 N N . THR A 1 160 ? 8.023 11.422 11.742 1 96.25 160 THR A N 1
ATOM 1210 C CA . THR A 1 160 ? 8.57 10.391 10.867 1 96.25 160 THR A CA 1
ATOM 1211 C C . THR A 1 160 ? 7.504 9.352 10.531 1 96.25 160 THR A C 1
ATOM 1213 O O . THR A 1 160 ? 7.316 9.008 9.359 1 96.25 160 THR A O 1
ATOM 1216 N N . THR A 1 161 ? 6.812 8.938 11.539 1 94.88 161 THR A N 1
ATOM 1217 C CA . THR A 1 161 ? 5.742 7.969 11.344 1 94.88 161 THR A CA 1
ATOM 1218 C C . THR A 1 161 ? 4.684 8.523 10.391 1 94.88 161 THR A C 1
ATOM 1220 O O . THR A 1 161 ? 4.281 7.844 9.445 1 94.88 161 THR A O 1
ATOM 1223 N N . ALA A 1 162 ? 4.281 9.727 10.586 1 95.81 162 ALA A N 1
ATOM 1224 C CA . ALA A 1 162 ? 3.223 10.328 9.789 1 95.81 162 ALA A CA 1
ATOM 1225 C C . ALA A 1 162 ? 3.664 10.508 8.336 1 95.81 162 ALA A C 1
ATOM 1227 O O . ALA A 1 162 ? 2.947 10.125 7.41 1 95.81 162 ALA A O 1
ATOM 1228 N N . VAL A 1 163 ? 4.844 10.992 8.125 1 97.12 163 VAL A N 1
ATOM 1229 C CA . VAL A 1 163 ? 5.332 11.305 6.785 1 97.12 163 VAL A CA 1
ATOM 1230 C C . VAL A 1 163 ? 5.586 10.008 6.016 1 97.12 163 VAL A C 1
ATOM 1232 O O . VAL A 1 163 ? 5.176 9.875 4.863 1 97.12 163 VAL A O 1
ATOM 1235 N N . THR A 1 164 ? 6.211 9.039 6.668 1 97.25 164 THR A N 1
ATOM 1236 C CA . THR A 1 164 ? 6.496 7.777 5.984 1 97.25 164 THR A CA 1
ATOM 1237 C C . THR A 1 164 ? 5.207 7.02 5.684 1 97.25 164 THR A C 1
ATOM 1239 O O . THR A 1 164 ? 5.098 6.355 4.652 1 97.25 164 THR A O 1
ATOM 1242 N N . THR A 1 165 ? 4.227 7.129 6.602 1 97.12 165 THR A N 1
ATOM 1243 C CA . THR A 1 165 ? 2.932 6.508 6.344 1 97.12 165 THR A CA 1
ATOM 1244 C C . THR A 1 165 ? 2.254 7.156 5.137 1 97.12 165 THR A C 1
ATOM 1246 O O . THR A 1 165 ? 1.691 6.461 4.289 1 97.12 165 THR A O 1
ATOM 1249 N N . PHE A 1 166 ? 2.309 8.445 5.066 1 98.06 166 PHE A N 1
ATOM 1250 C CA . PHE A 1 166 ? 1.712 9.156 3.939 1 98.06 166 PHE A CA 1
ATOM 1251 C C . PHE A 1 166 ? 2.387 8.758 2.633 1 98.06 166 PHE A C 1
ATOM 1253 O O . PHE A 1 166 ? 1.712 8.508 1.631 1 98.06 166 PHE A O 1
ATOM 1260 N N . ILE A 1 167 ? 3.674 8.672 2.617 1 98.06 167 ILE A N 1
ATOM 1261 C CA . ILE A 1 167 ? 4.43 8.266 1.438 1 98.06 167 ILE A CA 1
ATOM 1262 C C . ILE A 1 167 ? 4.055 6.84 1.047 1 98.06 167 ILE A C 1
ATOM 1264 O O . ILE A 1 167 ? 3.893 6.535 -0.137 1 98.06 167 ILE A O 1
ATOM 1268 N N . ALA A 1 168 ? 3.932 6 2.041 1 97.31 168 ALA A N 1
ATOM 1269 C CA . ALA A 1 168 ? 3.488 4.641 1.757 1 97.31 168 ALA A CA 1
ATOM 1270 C C . ALA A 1 168 ? 2.145 4.641 1.03 1 97.31 168 ALA A C 1
ATOM 1272 O O . ALA A 1 168 ? 1.922 3.836 0.123 1 97.31 168 ALA A O 1
ATOM 1273 N N . GLY A 1 169 ? 1.267 5.531 1.462 1 97.88 169 GLY A N 1
ATOM 1274 C CA . GLY A 1 169 ? -0.011 5.676 0.783 1 97.88 169 GLY A CA 1
ATOM 1275 C C . GLY A 1 169 ? 0.126 6.137 -0.656 1 97.88 169 GLY A C 1
ATOM 1276 O O . GLY A 1 169 ? -0.551 5.617 -1.547 1 97.88 169 GLY A O 1
ATOM 1277 N N . VAL A 1 170 ? 0.959 7.086 -0.879 1 98.06 170 VAL A N 1
ATOM 1278 C CA . VAL A 1 170 ? 1.207 7.586 -2.229 1 98.06 170 VAL A CA 1
ATOM 1279 C C . VAL A 1 170 ? 1.763 6.461 -3.1 1 98.06 170 VAL A C 1
ATOM 1281 O O . VAL A 1 170 ? 1.278 6.23 -4.211 1 98.06 170 VAL A O 1
ATOM 1284 N N . LEU A 1 171 ? 2.748 5.766 -2.557 1 97.56 171 LEU A N 1
ATOM 1285 C CA . LEU A 1 171 ? 3.354 4.664 -3.299 1 97.56 171 LEU A CA 1
ATOM 1286 C C . LEU A 1 171 ? 2.318 3.592 -3.621 1 97.56 171 LEU A C 1
ATOM 1288 O O . LEU A 1 171 ? 2.307 3.049 -4.727 1 97.56 171 LEU A O 1
ATOM 1292 N N . SER A 1 172 ? 1.505 3.277 -2.705 1 96.94 172 SER A N 1
ATOM 1293 C CA . SER A 1 172 ? 0.442 2.299 -2.91 1 96.94 172 SER A CA 1
ATOM 1294 C C . SER A 1 172 ? -0.504 2.736 -4.023 1 96.94 172 SER A C 1
ATOM 1296 O O . SER A 1 172 ? -0.835 1.947 -4.91 1 96.94 172 SER A O 1
ATOM 1298 N N . ARG A 1 173 ? -0.935 3.994 -4.02 1 95.5 173 ARG A N 1
ATOM 1299 C CA . ARG A 1 173 ? -1.82 4.527 -5.051 1 95.5 173 ARG A CA 1
ATOM 1300 C C . ARG A 1 173 ? -1.146 4.504 -6.418 1 95.5 173 ARG A C 1
ATOM 1302 O O . ARG A 1 173 ? -1.758 4.109 -7.414 1 95.5 173 ARG A O 1
ATOM 1309 N N . LEU A 1 174 ? 0.101 4.855 -6.449 1 96.31 174 LEU A N 1
ATOM 1310 C CA . LEU A 1 174 ? 0.84 4.859 -7.707 1 96.31 174 LEU A CA 1
ATOM 1311 C C . LEU A 1 174 ? 0.97 3.447 -8.266 1 96.31 174 LEU A C 1
ATOM 1313 O O . LEU A 1 174 ? 0.818 3.232 -9.469 1 96.31 174 LEU A O 1
ATOM 1317 N N . ALA A 1 175 ? 1.246 2.51 -7.387 1 95.06 175 ALA A N 1
ATOM 1318 C CA . ALA A 1 175 ? 1.384 1.12 -7.812 1 95.06 175 ALA A CA 1
ATOM 1319 C C . ALA A 1 175 ? 0.09 0.608 -8.438 1 95.06 175 ALA A C 1
ATOM 1321 O O . ALA A 1 175 ? 0.119 -0.258 -9.32 1 95.06 175 ALA A O 1
ATOM 1322 N N . ALA A 1 176 ? -1.003 1.132 -8.016 1 92.12 176 ALA A N 1
ATOM 1323 C CA . ALA A 1 176 ? -2.322 0.728 -8.5 1 92.12 176 ALA A CA 1
ATOM 1324 C C . ALA A 1 176 ? -2.707 1.497 -9.758 1 92.12 176 ALA A C 1
ATOM 1326 O O . ALA A 1 176 ? -3.764 1.25 -10.344 1 92.12 176 ALA A O 1
ATOM 1327 N N . GLY A 1 177 ? -1.951 2.494 -10.125 1 91.62 177 GLY A N 1
ATOM 1328 C CA . GLY A 1 177 ? -2.24 3.287 -11.305 1 91.62 177 GLY A CA 1
ATOM 1329 C C . GLY A 1 177 ? -3.033 4.543 -11.008 1 91.62 177 GLY A C 1
ATOM 1330 O O . GLY A 1 177 ? -3.496 5.227 -11.922 1 91.62 177 GLY A O 1
ATOM 1331 N N . ASP A 1 178 ? -3.25 4.805 -9.703 1 92.25 178 ASP A N 1
ATOM 1332 C CA . ASP A 1 178 ? -3.947 6.016 -9.281 1 92.25 178 ASP A CA 1
ATOM 1333 C C . ASP A 1 178 ? -3.029 7.23 -9.352 1 92.25 178 ASP A C 1
ATOM 1335 O O . ASP A 1 178 ? -1.961 7.246 -8.734 1 92.25 178 ASP A O 1
ATOM 1339 N N . ARG A 1 179 ? -3.453 8.297 -10.094 1 93.31 179 ARG A N 1
ATOM 1340 C CA . ARG A 1 179 ? -2.621 9.477 -10.328 1 93.31 179 ARG A CA 1
ATOM 1341 C C . ARG A 1 179 ? -3.268 10.727 -9.75 1 93.31 179 ARG A C 1
ATOM 1343 O O . ARG A 1 179 ? -3.07 11.828 -10.266 1 93.31 179 ARG A O 1
ATOM 13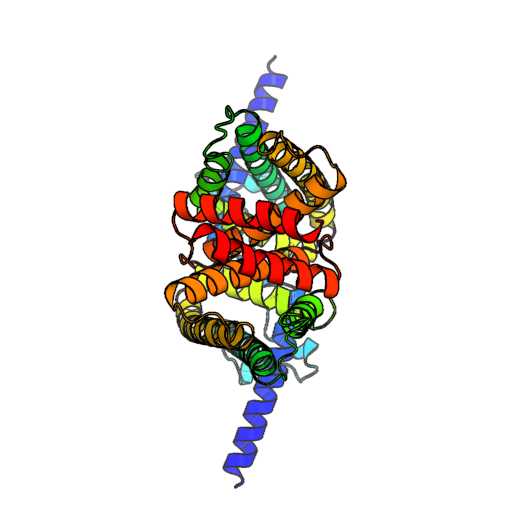50 N N . THR A 1 180 ? -4.051 10.492 -8.672 1 92.31 180 THR A N 1
ATOM 1351 C CA . THR A 1 180 ? -4.656 11.625 -7.988 1 92.31 180 THR A CA 1
ATOM 1352 C C . THR A 1 180 ? -3.586 12.586 -7.48 1 92.31 180 THR A C 1
ATOM 1354 O O . THR A 1 180 ? -3.76 13.805 -7.539 1 92.31 180 THR A O 1
ATOM 1357 N N . ILE A 1 181 ? -2.543 12.016 -6.957 1 93.38 181 ILE A N 1
ATOM 1358 C CA . ILE A 1 181 ? -1.323 12.758 -6.672 1 93.38 181 ILE A CA 1
ATOM 1359 C C . ILE A 1 181 ? -0.283 12.484 -7.754 1 93.38 181 ILE A C 1
ATOM 1361 O O . ILE A 1 181 ? 0.25 11.375 -7.844 1 93.38 181 ILE A O 1
ATOM 1365 N N . ASP A 1 182 ? -0.056 13.516 -8.641 1 90.25 182 ASP A N 1
ATOM 1366 C CA . ASP A 1 182 ? 0.756 13.188 -9.805 1 90.25 182 ASP A CA 1
ATOM 1367 C C . ASP A 1 182 ? 1.861 14.219 -10.016 1 90.25 182 ASP A C 1
ATOM 1369 O O . ASP A 1 182 ? 2.518 14.234 -11.055 1 90.25 182 ASP A O 1
ATOM 1373 N N . ASP A 1 183 ? 2.033 15.047 -9.039 1 93.88 183 ASP A N 1
ATOM 1374 C CA . ASP A 1 183 ? 3.082 16.047 -9.18 1 93.88 183 ASP A CA 1
ATOM 1375 C C . ASP A 1 183 ? 3.875 16.203 -7.887 1 93.88 183 ASP A C 1
ATOM 1377 O O . ASP A 1 183 ? 3.305 16.172 -6.797 1 93.88 183 ASP A O 1
ATOM 1381 N N . ALA A 1 184 ? 5.199 16.453 -8.133 1 96.38 184 ALA A N 1
ATOM 1382 C CA . ALA A 1 184 ? 6.109 16.5 -6.992 1 96.38 184 ALA A CA 1
ATOM 1383 C C . ALA A 1 184 ? 5.828 17.734 -6.125 1 96.38 184 ALA A C 1
ATOM 1385 O O . ALA A 1 184 ? 5.973 17.688 -4.902 1 96.38 184 ALA A O 1
ATOM 1386 N N . ALA A 1 185 ? 5.406 18.812 -6.766 1 95.25 185 ALA A N 1
ATOM 1387 C CA . ALA A 1 185 ? 5.117 20.031 -6.016 1 95.25 185 ALA A CA 1
ATOM 1388 C C . ALA A 1 185 ? 3.898 19.844 -5.117 1 95.25 185 ALA A C 1
ATOM 1390 O O . ALA A 1 185 ? 3.891 20.297 -3.969 1 95.25 185 ALA A O 1
ATOM 1391 N N . GLN A 1 186 ? 2.932 19.172 -5.699 1 93.62 186 GLN A N 1
ATOM 1392 C CA . GLN A 1 186 ? 1.745 18.844 -4.914 1 93.62 186 GLN A CA 1
ATOM 1393 C C . GLN A 1 186 ? 2.096 17.953 -3.725 1 93.62 186 GLN A C 1
ATOM 1395 O O . GLN A 1 186 ? 1.675 18.219 -2.598 1 93.62 186 GLN A O 1
ATOM 1400 N N . LEU A 1 187 ? 2.854 16.938 -3.965 1 97 187 LEU A N 1
ATOM 1401 C CA . LEU A 1 187 ? 3.232 16.016 -2.908 1 97 187 LEU A CA 1
ATOM 1402 C C . LEU A 1 187 ? 4.062 16.719 -1.836 1 97 187 LEU A C 1
ATOM 1404 O O . LEU A 1 187 ? 3.867 16.469 -0.641 1 97 187 LEU A O 1
ATOM 1408 N N . MET A 1 188 ? 4.953 17.578 -2.311 1 96.31 188 MET A N 1
ATOM 1409 C CA . MET A 1 188 ? 5.781 18.328 -1.363 1 96.31 188 MET A CA 1
ATOM 1410 C C . MET A 1 188 ? 4.91 19.109 -0.379 1 96.31 188 MET A C 1
ATOM 1412 O O . MET A 1 188 ? 5.145 19.062 0.83 1 96.31 188 MET A O 1
ATOM 1416 N N . ARG A 1 189 ? 3.932 19.734 -0.85 1 93.12 189 ARG A N 1
ATOM 1417 C CA . ARG A 1 189 ? 3.045 20.516 -0.003 1 93.12 189 ARG A CA 1
ATOM 1418 C C . ARG A 1 189 ? 2.266 19.625 0.958 1 93.12 189 ARG A C 1
ATOM 1420 O O . ARG A 1 189 ? 2.064 19.984 2.119 1 93.12 189 ARG A O 1
ATOM 1427 N N . LEU A 1 190 ? 1.893 18.484 0.474 1 94.5 190 LEU A N 1
ATOM 1428 C CA . LEU A 1 190 ? 1.15 17.547 1.312 1 94.5 190 LEU A CA 1
ATOM 1429 C C . LEU A 1 190 ? 2.039 17 2.418 1 94.5 190 LEU A C 1
ATOM 1431 O O . LEU A 1 190 ? 1.604 16.875 3.566 1 94.5 190 LEU A O 1
ATOM 1435 N N . LEU A 1 191 ? 3.277 16.656 2.072 1 96.56 191 LEU A N 1
ATOM 1436 C CA . LEU A 1 191 ? 4.207 16.156 3.072 1 96.56 191 LEU A CA 1
ATOM 1437 C C . LEU A 1 191 ? 4.465 17.188 4.156 1 96.56 191 LEU A C 1
ATOM 1439 O O . LEU A 1 191 ? 4.5 16.859 5.344 1 96.56 191 LEU A O 1
ATOM 1443 N N . GLU A 1 192 ? 4.617 18.438 3.754 1 93.12 192 GLU A N 1
ATOM 1444 C CA . GLU A 1 192 ? 4.801 19.516 4.707 1 93.12 192 GLU A CA 1
ATOM 1445 C C . GLU A 1 192 ? 3.586 19.672 5.617 1 93.12 192 GLU A C 1
ATOM 1447 O O . GLU A 1 192 ? 3.729 19.859 6.828 1 93.12 192 GLU A O 1
ATOM 1452 N N . ALA A 1 193 ? 2.439 19.547 5.039 1 90.94 193 ALA A N 1
ATOM 1453 C CA . ALA A 1 193 ? 1.201 19.656 5.805 1 90.94 193 ALA A CA 1
ATOM 1454 C C . ALA A 1 193 ? 1.081 18.516 6.82 1 90.94 193 ALA A C 1
ATOM 1456 O O . ALA A 1 193 ? 0.673 18.734 7.961 1 90.94 193 ALA A O 1
ATOM 1457 N N . VAL A 1 194 ? 1.479 17.359 6.453 1 93.44 194 VAL A N 1
ATOM 1458 C CA . VAL A 1 194 ? 1.403 16.188 7.32 1 93.44 194 VAL A CA 1
ATOM 1459 C C . VAL A 1 194 ? 2.371 16.344 8.492 1 93.44 194 VAL A C 1
ATOM 1461 O O . VAL A 1 194 ? 2.008 16.109 9.648 1 93.44 194 VAL A O 1
ATOM 1464 N N . ALA A 1 195 ? 3.557 16.797 8.188 1 92.94 195 ALA A N 1
ATOM 1465 C CA . ALA A 1 195 ? 4.543 17.031 9.242 1 92.94 195 ALA A CA 1
ATOM 1466 C C . ALA A 1 195 ? 4.066 18.094 10.219 1 92.94 195 ALA A C 1
ATOM 1468 O O . ALA A 1 195 ? 4.203 17.953 11.43 1 92.94 195 ALA A O 1
ATOM 1469 N N . THR A 1 196 ? 3.488 19.125 9.703 1 87.06 196 THR A N 1
ATOM 1470 C CA . THR A 1 196 ? 3 20.234 10.508 1 87.06 196 THR A CA 1
ATOM 1471 C C . THR A 1 196 ? 1.821 19.797 11.375 1 87.06 196 THR A C 1
ATOM 1473 O O . THR A 1 196 ? 1.692 20.219 12.523 1 87.06 196 THR A O 1
ATOM 1476 N N . ALA A 1 197 ? 1.017 18.875 10.828 1 84.5 197 ALA A N 1
ATOM 1477 C CA . ALA A 1 197 ? -0.179 18.406 11.523 1 84.5 197 ALA A CA 1
ATOM 1478 C C . ALA A 1 197 ? 0.188 17.672 12.805 1 84.5 197 ALA A C 1
ATOM 1480 O O . ALA A 1 197 ? -0.527 17.75 13.805 1 84.5 197 ALA A O 1
ATOM 1481 N N . VAL A 1 198 ? 1.21 16.984 12.773 1 87.38 198 VAL A N 1
ATOM 1482 C CA . VAL A 1 198 ? 1.667 16.234 13.938 1 87.38 198 VAL A CA 1
ATOM 1483 C C . VAL A 1 198 ? 2.148 17.203 15.023 1 87.38 198 VAL A C 1
ATOM 1485 O O . VAL A 1 198 ? 1.997 16.938 16.219 1 87.38 198 VAL A O 1
ATOM 1488 N N . SER A 1 199 ? 2.664 18.281 14.609 1 81.06 199 SER A N 1
ATOM 1489 C CA . SER A 1 199 ? 3.131 19.297 15.547 1 81.06 199 SER A CA 1
ATOM 1490 C C . SER A 1 199 ? 1.965 19.938 16.297 1 81.06 199 SER A C 1
ATOM 1492 O O . SER A 1 199 ? 2.098 20.328 17.453 1 81.06 199 SER A O 1
ATOM 1494 N N . LEU A 1 200 ? 0.883 20.031 15.633 1 70.31 200 LEU A N 1
ATOM 1495 C CA . LEU A 1 200 ? -0.283 20.703 16.203 1 70.31 200 LEU A CA 1
ATOM 1496 C C . LEU A 1 200 ? -0.998 19.797 17.203 1 70.31 200 LEU A C 1
ATOM 1498 O O . LEU A 1 200 ? -1.672 20.297 18.109 1 70.31 200 LEU A O 1
ATOM 1502 N N . ARG A 1 201 ? -0.901 18.562 17.094 1 64.38 201 ARG A N 1
ATOM 1503 C CA . ARG A 1 201 ? -1.603 17.672 18 1 64.38 201 ARG A CA 1
ATOM 1504 C C . ARG A 1 201 ? -0.771 17.391 19.25 1 64.38 201 ARG A C 1
ATOM 1506 O O . ARG A 1 201 ? -1.32 17.109 20.312 1 64.38 201 ARG A O 1
ATOM 1513 N N . ARG A 1 202 ? 0.439 17.297 19.094 1 57.97 202 ARG A N 1
ATOM 1514 C CA . ARG A 1 202 ? 1.229 17.156 20.312 1 57.97 202 ARG A CA 1
ATOM 1515 C C . ARG A 1 202 ? 1.277 18.469 21.078 1 57.97 202 ARG A C 1
ATOM 1517 O O . ARG A 1 202 ? 1.445 18.484 22.297 1 57.97 202 ARG A O 1
ATOM 1524 N N . ALA A 1 203 ? 0.87 19.688 20.375 1 44.47 203 ALA A N 1
ATOM 1525 C CA . ALA A 1 203 ? 0.744 20.922 21.141 1 44.47 203 ALA A CA 1
ATOM 1526 C C . ALA A 1 203 ? -0.597 20.984 21.875 1 44.47 203 ALA A C 1
ATOM 1528 O O . ALA A 1 203 ? -1.599 20.453 21.391 1 44.47 203 ALA A O 1
ATOM 1529 N N . MET B 1 1 ? -41.344 -17.375 -7.832 1 57.38 1 MET B N 1
ATOM 1530 C CA . MET B 1 1 ? -40.906 -17.547 -6.445 1 57.38 1 MET B CA 1
ATOM 1531 C C . MET B 1 1 ? -39.75 -18.547 -6.348 1 57.38 1 MET B C 1
ATOM 1533 O O . MET B 1 1 ? -38.75 -18.281 -5.707 1 57.38 1 MET B O 1
ATOM 1537 N N . ALA B 1 2 ? -39.844 -19.719 -6.953 1 66.94 2 ALA B N 1
ATOM 1538 C CA . ALA B 1 2 ? -38.812 -20.75 -6.906 1 66.94 2 ALA B CA 1
ATOM 1539 C C . ALA B 1 2 ? -37.531 -20.281 -7.609 1 66.94 2 ALA B C 1
ATOM 1541 O O . ALA B 1 2 ? -36.438 -20.516 -7.117 1 66.94 2 ALA B O 1
ATOM 1542 N N . THR B 1 3 ? -37.812 -19.562 -8.648 1 76.12 3 THR B N 1
ATOM 1543 C CA . THR B 1 3 ? -36.688 -19.078 -9.414 1 76.12 3 THR B CA 1
ATOM 1544 C C . THR B 1 3 ? -35.906 -18.016 -8.625 1 76.12 3 THR B C 1
ATOM 1546 O O . THR B 1 3 ? -34.688 -17.984 -8.648 1 76.12 3 THR B O 1
ATOM 1549 N N . ALA B 1 4 ? -36.656 -17.219 -7.965 1 70.69 4 ALA B N 1
ATOM 1550 C CA . ALA B 1 4 ? -36.031 -16.203 -7.121 1 70.69 4 ALA B CA 1
ATOM 1551 C C . ALA B 1 4 ? -35.281 -16.828 -5.961 1 70.69 4 ALA B C 1
ATOM 1553 O O . ALA B 1 4 ? -34.219 -16.344 -5.566 1 70.69 4 ALA B O 1
ATOM 1554 N N . HIS B 1 5 ? -35.844 -17.812 -5.418 1 69.25 5 HIS B N 1
ATOM 1555 C CA . HIS B 1 5 ? -35.219 -18.547 -4.32 1 69.25 5 HIS B CA 1
ATOM 1556 C C . HIS B 1 5 ? -33.938 -19.219 -4.777 1 69.25 5 HIS B C 1
ATOM 1558 O O . HIS B 1 5 ? -32.906 -19.188 -4.078 1 69.25 5 HIS B O 1
ATOM 1564 N N . ARG B 1 6 ? -33.969 -19.828 -5.902 1 68.62 6 ARG B N 1
ATOM 1565 C CA . ARG B 1 6 ? -32.812 -20.484 -6.453 1 68.62 6 ARG B CA 1
ATOM 1566 C C . ARG B 1 6 ? -31.703 -19.484 -6.758 1 68.62 6 ARG B C 1
ATOM 1568 O O . ARG B 1 6 ? -30.516 -19.75 -6.508 1 68.62 6 ARG B O 1
ATOM 1575 N N . LYS B 1 7 ? -32.094 -18.391 -7.332 1 73.94 7 LYS B N 1
ATOM 1576 C CA . LYS B 1 7 ? -31.141 -17.328 -7.613 1 73.94 7 LYS B CA 1
ATOM 1577 C C . LYS B 1 7 ? -30.5 -16.812 -6.324 1 73.94 7 LYS B C 1
ATOM 1579 O O . LYS B 1 7 ? -29.297 -16.562 -6.289 1 73.94 7 LYS B O 1
ATOM 1584 N N . ARG B 1 8 ? -31.25 -16.75 -5.324 1 73.88 8 ARG B N 1
ATOM 1585 C CA . ARG B 1 8 ? -30.75 -16.297 -4.027 1 73.88 8 ARG B CA 1
ATOM 1586 C C . ARG B 1 8 ? -29.766 -17.312 -3.447 1 73.88 8 ARG B C 1
ATOM 1588 O O . ARG B 1 8 ? -28.75 -16.922 -2.859 1 73.88 8 ARG B O 1
ATOM 1595 N N . ASP B 1 9 ? -30.078 -18.453 -3.688 1 81.5 9 ASP B N 1
ATOM 1596 C CA . ASP B 1 9 ? -29.188 -19.531 -3.217 1 81.5 9 ASP B CA 1
ATOM 1597 C C . ASP B 1 9 ? -27.859 -19.5 -3.949 1 81.5 9 ASP B C 1
ATOM 1599 O O . ASP B 1 9 ? -26.797 -19.688 -3.336 1 81.5 9 ASP B O 1
ATOM 1603 N N . GLY B 1 10 ? -27.938 -19.203 -5.219 1 86.69 10 GLY B N 1
ATOM 1604 C CA . GLY B 1 10 ? -26.719 -19.094 -6.023 1 86.69 10 GLY B CA 1
ATOM 1605 C C . GLY B 1 10 ? -25.844 -17.922 -5.625 1 86.69 10 GLY B C 1
ATOM 1606 O O . GLY B 1 10 ? -24.625 -18.062 -5.52 1 86.69 10 GLY B O 1
ATOM 1607 N N . ASP B 1 11 ? -26.516 -16.844 -5.379 1 89.69 11 ASP B N 1
ATOM 1608 C CA . ASP B 1 11 ? -25.797 -15.641 -4.973 1 89.69 11 ASP B CA 1
ATOM 1609 C C . ASP B 1 11 ? -25.125 -15.836 -3.607 1 89.69 11 ASP B C 1
ATOM 1611 O O . ASP B 1 11 ? -24 -15.383 -3.391 1 89.69 11 ASP B O 1
ATOM 1615 N N . GLU B 1 12 ? -25.797 -16.5 -2.727 1 92.94 12 GLU B N 1
ATOM 1616 C CA . GLU B 1 12 ? -25.25 -16.766 -1.403 1 92.94 12 GLU B CA 1
ATOM 1617 C C . GLU B 1 12 ? -24.047 -17.703 -1.495 1 92.94 12 GLU B C 1
ATOM 1619 O O . GLU B 1 12 ? -23.062 -17.531 -0.768 1 92.94 12 GLU B O 1
ATOM 1624 N N . ARG B 1 13 ? -24.156 -18.672 -2.379 1 94.25 13 ARG B N 1
ATOM 1625 C CA . ARG B 1 13 ? -23.047 -19.578 -2.582 1 94.25 13 ARG B CA 1
ATOM 1626 C C . ARG B 1 13 ? -21.828 -18.844 -3.158 1 94.25 13 ARG B C 1
ATOM 1628 O O . ARG B 1 13 ? -20.703 -19.062 -2.711 1 94.25 13 ARG B O 1
ATOM 1635 N N . ARG B 1 14 ? -22.094 -18 -4.074 1 96.25 14 ARG B N 1
ATOM 1636 C CA . ARG B 1 14 ? -21.016 -17.219 -4.656 1 96.25 14 ARG B CA 1
ATOM 1637 C C . ARG B 1 14 ? -20.328 -16.359 -3.596 1 96.25 14 ARG B C 1
ATOM 1639 O O . ARG B 1 14 ? -19.109 -16.266 -3.568 1 96.25 14 ARG B O 1
ATOM 1646 N N . ARG B 1 15 ? -21.109 -15.781 -2.773 1 95.88 15 ARG B N 1
ATOM 1647 C CA . ARG B 1 15 ? -20.547 -14.961 -1.707 1 95.88 15 ARG B CA 1
ATOM 1648 C C . ARG B 1 15 ? -19.688 -15.781 -0.768 1 95.88 15 ARG B C 1
ATOM 1650 O O . ARG B 1 15 ? -18.594 -15.359 -0.393 1 95.88 15 ARG B O 1
ATOM 1657 N N . THR B 1 16 ? -20.141 -16.938 -0.42 1 96.94 16 THR B N 1
ATOM 1658 C CA . THR B 1 16 ? -19.406 -17.828 0.458 1 96.94 16 THR B CA 1
ATOM 1659 C C . THR B 1 16 ? -18.078 -18.234 -0.183 1 96.94 16 THR B C 1
ATOM 1661 O O . THR B 1 16 ? -17.031 -18.234 0.479 1 96.94 16 THR B O 1
ATOM 1664 N N . LEU B 1 17 ? -18.141 -18.562 -1.427 1 98.12 17 LEU B N 1
ATOM 1665 C CA . LEU B 1 17 ? -16.922 -18.969 -2.146 1 98.12 17 LEU B CA 1
ATOM 1666 C C . LEU B 1 17 ? -15.945 -17.797 -2.246 1 98.12 17 LEU B C 1
ATOM 1668 O O . LEU B 1 17 ? -14.734 -17.984 -2.07 1 98.12 17 LEU B O 1
ATOM 1672 N N . CYS B 1 18 ? -16.469 -16.641 -2.477 1 97.94 18 CYS B N 1
ATOM 1673 C CA . CYS B 1 18 ? -15.594 -15.477 -2.59 1 97.94 18 CYS B CA 1
ATOM 1674 C C . CYS B 1 18 ? -15.008 -15.102 -1.236 1 97.94 18 CYS B C 1
ATOM 1676 O O . CYS B 1 18 ? -13.859 -14.656 -1.157 1 97.94 18 CYS B O 1
ATOM 1678 N N . ASP B 1 19 ? -15.781 -15.297 -0.171 1 98.19 19 ASP B N 1
ATOM 1679 C CA . ASP B 1 19 ? -15.227 -15.086 1.165 1 98.19 19 ASP B CA 1
ATOM 1680 C C . ASP B 1 19 ? -14.07 -16.047 1.439 1 98.19 19 ASP B C 1
ATOM 1682 O O . ASP B 1 19 ? -13.039 -15.633 1.98 1 98.19 19 ASP B O 1
ATOM 1686 N N . ALA B 1 20 ? -14.258 -17.234 1.059 1 98.5 20 ALA B N 1
ATOM 1687 C CA . ALA B 1 20 ? -13.195 -18.219 1.199 1 98.5 20 ALA B CA 1
ATOM 1688 C C . ALA B 1 20 ? -11.992 -17.859 0.324 1 98.5 20 ALA B C 1
ATOM 1690 O O . ALA B 1 20 ? -10.844 -18 0.751 1 98.5 20 ALA B O 1
ATOM 1691 N N . ALA B 1 21 ? -12.258 -17.406 -0.878 1 98.31 21 ALA B N 1
ATOM 1692 C CA . ALA B 1 21 ? -11.195 -17.047 -1.812 1 98.31 21 ALA B CA 1
ATOM 1693 C C . ALA B 1 21 ? -10.391 -15.859 -1.292 1 98.31 21 ALA B C 1
ATOM 1695 O O . ALA B 1 21 ? -9.188 -15.766 -1.522 1 98.31 21 ALA B O 1
ATOM 1696 N N . ILE B 1 22 ? -11.055 -14.938 -0.611 1 97.81 22 ILE B N 1
ATOM 1697 C CA . ILE B 1 22 ? -10.367 -13.82 0.023 1 97.81 22 ILE B CA 1
ATOM 1698 C C . ILE B 1 22 ? -9.344 -14.344 1.024 1 97.81 22 ILE B C 1
ATOM 1700 O O . ILE B 1 22 ? -8.188 -13.891 1.034 1 97.81 22 ILE B O 1
ATOM 1704 N N . ARG B 1 23 ? -9.703 -15.32 1.79 1 97.44 23 ARG B N 1
ATOM 1705 C CA . ARG B 1 23 ? -8.797 -15.898 2.773 1 97.44 23 ARG B CA 1
ATOM 1706 C C . ARG B 1 23 ? -7.633 -16.609 2.09 1 97.44 23 ARG B C 1
ATOM 1708 O O . ARG B 1 23 ? -6.48 -16.453 2.496 1 97.44 23 ARG B O 1
ATOM 1715 N N . VAL B 1 24 ? -7.938 -17.344 1.028 1 97.25 24 VAL B N 1
ATOM 1716 C CA . VAL B 1 24 ? -6.906 -18.078 0.3 1 97.25 24 VAL B CA 1
ATOM 1717 C C . VAL B 1 24 ? -5.926 -17.094 -0.337 1 97.25 24 VAL B C 1
ATOM 1719 O O . VAL B 1 24 ? -4.711 -17.281 -0.246 1 97.25 24 VAL B O 1
ATOM 1722 N N . LEU B 1 25 ? -6.453 -16.078 -0.948 1 95.5 25 LEU B N 1
ATOM 1723 C CA . LEU B 1 25 ? -5.625 -15.07 -1.608 1 95.5 25 LEU B CA 1
ATOM 1724 C C . LEU B 1 25 ? -4.73 -14.352 -0.603 1 95.5 25 LEU B C 1
ATOM 1726 O O . LEU B 1 25 ? -3.557 -14.102 -0.882 1 95.5 25 LEU B O 1
ATOM 1730 N N . ALA B 1 26 ? -5.285 -14.055 0.529 1 95.38 26 ALA B N 1
ATOM 1731 C CA . ALA B 1 26 ? -4.531 -13.391 1.59 1 95.38 26 ALA B CA 1
ATOM 1732 C C . ALA B 1 26 ? -3.395 -14.281 2.088 1 95.38 26 ALA B C 1
ATOM 1734 O O . ALA B 1 26 ? -2.279 -13.805 2.314 1 95.38 26 ALA B O 1
ATOM 1735 N N . GLU B 1 27 ? -3.607 -15.555 2.236 1 93.19 27 GLU B N 1
ATOM 1736 C CA . GLU B 1 27 ? -2.674 -16.469 2.875 1 93.19 27 GLU B CA 1
ATOM 1737 C C . GLU B 1 27 ? -1.639 -16.984 1.879 1 93.19 27 GLU B C 1
ATOM 1739 O O . GLU B 1 27 ? -0.475 -17.188 2.232 1 93.19 27 GLU B O 1
ATOM 1744 N N . HIS B 1 28 ? -2.135 -17.172 0.626 1 91.94 28 HIS B N 1
ATOM 1745 C CA . HIS B 1 28 ? -1.263 -17.906 -0.291 1 91.94 28 HIS B CA 1
ATOM 1746 C C . HIS B 1 28 ? -0.902 -17.047 -1.502 1 91.94 28 HIS B C 1
ATOM 1748 O O . HIS B 1 28 ? -0.104 -17.469 -2.344 1 91.94 28 HIS B O 1
ATOM 1754 N N . GLY B 1 29 ? -1.494 -15.875 -1.593 1 91.19 29 GLY B N 1
ATOM 1755 C CA . GLY B 1 29 ? -1.215 -15.031 -2.742 1 91.19 29 GLY B CA 1
ATOM 1756 C C . GLY B 1 29 ? -1.884 -15.516 -4.016 1 91.19 29 GLY B C 1
ATOM 1757 O O . GLY B 1 29 ? -2.652 -16.484 -3.99 1 91.19 29 GLY B O 1
ATOM 1758 N N . SER B 1 30 ? -1.552 -14.805 -5.094 1 86.69 30 SER B N 1
ATOM 1759 C CA . SER B 1 30 ? -2.145 -15.102 -6.395 1 86.69 30 SER B CA 1
ATOM 1760 C C . SER B 1 30 ? -1.73 -16.484 -6.887 1 86.69 30 SER B C 1
ATOM 1762 O O . SER B 1 30 ? -2.537 -17.203 -7.473 1 86.69 30 SER B O 1
ATOM 1764 N N . ARG B 1 31 ? -0.53 -16.781 -6.629 1 82.69 31 ARG B N 1
ATOM 1765 C CA . ARG B 1 31 ? -0.016 -18.078 -7.07 1 82.69 31 ARG B CA 1
ATOM 1766 C C . ARG B 1 31 ? -0.757 -19.219 -6.383 1 82.69 31 ARG B C 1
ATOM 1768 O O . ARG B 1 31 ? -1.016 -20.25 -7 1 82.69 31 ARG B O 1
ATOM 1775 N N . GLY B 1 32 ? -1.161 -19.016 -5.207 1 88 32 GLY B N 1
ATOM 1776 C CA . GLY B 1 32 ? -1.783 -20.078 -4.426 1 88 32 GLY B CA 1
ATOM 1777 C C . GLY B 1 32 ? -3.295 -20.109 -4.559 1 88 32 GLY B C 1
ATOM 1778 O O . GLY B 1 32 ? -3.947 -21.031 -4.078 1 88 32 GLY B O 1
ATOM 1779 N N . LEU B 1 33 ? -3.844 -19.188 -5.234 1 92.88 33 LEU B N 1
ATOM 1780 C CA . LEU B 1 33 ? -5.293 -19.156 -5.398 1 92.88 33 LEU B CA 1
ATOM 1781 C C . LEU B 1 33 ? -5.742 -20.094 -6.504 1 92.88 33 LEU B C 1
ATOM 1783 O O . LEU B 1 33 ? -5.562 -19.812 -7.688 1 92.88 33 LEU B O 1
ATOM 1787 N N . THR B 1 34 ? -6.293 -21.219 -6.117 1 95.44 34 THR B N 1
ATOM 1788 C CA . THR B 1 34 ? -6.848 -22.188 -7.043 1 95.44 34 THR B CA 1
ATOM 1789 C C . THR B 1 34 ? -8.266 -22.578 -6.637 1 95.44 34 THR B C 1
ATOM 1791 O O . THR B 1 34 ? -8.656 -22.406 -5.477 1 95.44 34 THR B O 1
ATOM 1794 N N . HIS B 1 35 ? -8.969 -23.141 -7.625 1 97.81 35 HIS B N 1
ATOM 1795 C CA . HIS B 1 35 ? -10.328 -23.594 -7.336 1 97.81 35 HIS B CA 1
ATOM 1796 C C . HIS B 1 35 ? -10.328 -24.641 -6.23 1 97.81 35 HIS B C 1
ATOM 1798 O O . HIS B 1 35 ? -11.156 -24.594 -5.32 1 97.81 35 HIS B O 1
ATOM 1804 N N . GLY B 1 36 ? -9.383 -25.547 -6.297 1 97.75 36 GLY B N 1
ATOM 1805 C CA . GLY B 1 36 ? -9.297 -26.594 -5.297 1 97.75 36 GLY B CA 1
ATOM 1806 C C . GLY B 1 36 ? -9.039 -26.078 -3.898 1 97.75 36 GLY B C 1
ATOM 1807 O O . GLY B 1 36 ? -9.648 -26.547 -2.934 1 97.75 36 GLY B O 1
ATOM 1808 N N . GLN B 1 37 ? -8.156 -25.141 -3.725 1 97.69 37 GLN B N 1
ATOM 1809 C CA . GLN B 1 37 ? -7.859 -24.547 -2.424 1 97.69 37 GLN B CA 1
ATOM 1810 C C . GLN B 1 37 ? -9.07 -23.812 -1.861 1 97.69 37 GLN B C 1
ATOM 1812 O O . GLN B 1 37 ? -9.312 -23.828 -0.652 1 97.69 37 GLN B O 1
ATOM 1817 N N . VAL B 1 38 ? -9.812 -23.141 -2.744 1 98.56 38 VAL B N 1
ATOM 1818 C CA . VAL B 1 38 ? -11.008 -22.422 -2.318 1 98.56 38 VAL B CA 1
ATOM 1819 C C . VAL B 1 38 ? -12.07 -23.406 -1.848 1 98.56 38 VAL B C 1
ATOM 1821 O O . VAL B 1 38 ? -12.719 -23.203 -0.82 1 98.56 38 VAL B O 1
ATOM 1824 N N . ASP B 1 39 ? -12.195 -24.5 -2.613 1 98.62 39 ASP B N 1
ATOM 1825 C CA . ASP B 1 39 ? -13.125 -25.547 -2.197 1 98.62 39 ASP B CA 1
ATOM 1826 C C . ASP B 1 39 ? -12.797 -26.047 -0.789 1 98.62 39 ASP B C 1
ATOM 1828 O O . ASP B 1 39 ? -13.688 -26.188 0.05 1 98.62 39 ASP B O 1
ATOM 1832 N N . ARG B 1 40 ? -11.562 -26.297 -0.539 1 98.25 40 ARG B N 1
ATOM 1833 C CA . ARG B 1 40 ? -11.109 -26.797 0.757 1 98.25 40 ARG B CA 1
ATOM 1834 C C . ARG B 1 40 ? -11.367 -25.766 1.855 1 98.25 40 ARG B C 1
ATOM 1836 O O . ARG B 1 40 ? -11.883 -26.109 2.922 1 98.25 40 ARG B O 1
ATOM 1843 N N . CYS B 1 41 ? -11.07 -24.547 1.562 1 97.81 41 CYS B N 1
ATOM 1844 C CA . CYS B 1 41 ? -11.242 -23.484 2.537 1 97.81 41 CYS B CA 1
ATOM 1845 C C . CYS B 1 41 ? -12.711 -23.266 2.865 1 97.81 41 CYS B C 1
ATOM 1847 O O . CYS B 1 41 ? -13.062 -23.016 4.02 1 97.81 41 CYS B O 1
ATOM 1849 N N . ALA B 1 42 ? -13.555 -23.375 1.858 1 98 42 ALA B N 1
ATOM 1850 C CA . ALA B 1 42 ? -14.984 -23.156 2.014 1 98 42 ALA B CA 1
ATOM 1851 C C . ALA B 1 42 ? -15.68 -24.422 2.535 1 98 42 ALA B C 1
ATOM 1853 O O . ALA B 1 42 ? -16.859 -24.391 2.867 1 98 42 ALA B O 1
ATOM 1854 N N . ARG B 1 43 ? -14.953 -25.547 2.574 1 98.19 43 ARG B N 1
ATOM 1855 C CA . ARG B 1 43 ? -15.492 -26.828 3.02 1 98.19 43 ARG B CA 1
ATOM 1856 C C . ARG B 1 43 ? -16.688 -27.234 2.172 1 98.19 43 ARG B C 1
ATOM 1858 O O . ARG B 1 43 ? -17.75 -27.594 2.707 1 98.19 43 ARG B O 1
ATOM 1865 N N . VAL B 1 44 ? -16.5 -27.172 0.939 1 97.69 44 VAL B N 1
ATOM 1866 C CA . VAL B 1 44 ? -17.484 -27.641 -0.031 1 97.69 44 VAL B CA 1
ATOM 1867 C C . VAL B 1 44 ? -16.906 -28.766 -0.866 1 97.69 44 VAL B C 1
ATOM 1869 O O . VAL B 1 44 ? -15.68 -28.969 -0.896 1 97.69 44 VAL B O 1
ATOM 1872 N N . PRO B 1 45 ? -17.766 -29.547 -1.469 1 97.56 45 PRO B N 1
ATOM 1873 C CA . PRO B 1 45 ? -17.25 -30.609 -2.33 1 97.56 45 PRO B CA 1
ATOM 1874 C C . PRO B 1 45 ? -16.344 -30.094 -3.438 1 97.56 45 PRO B C 1
ATOM 1876 O O . PRO B 1 45 ? -16.531 -28.984 -3.93 1 97.56 45 PRO B O 1
ATOM 1879 N N . GLY B 1 46 ? -15.391 -30.938 -3.789 1 97.19 46 GLY B N 1
ATOM 1880 C CA . GLY B 1 46 ? -14.5 -30.609 -4.887 1 97.19 46 GLY B CA 1
ATOM 1881 C C . GLY B 1 46 ? -15.234 -30.281 -6.172 1 97.19 46 GLY B C 1
ATOM 1882 O O . GLY B 1 46 ? -16.219 -30.922 -6.516 1 97.19 46 GLY B O 1
ATOM 1883 N N . GLY B 1 47 ? -14.766 -29.219 -6.828 1 97.44 47 GLY B N 1
ATOM 1884 C CA . GLY B 1 47 ? -15.352 -28.844 -8.102 1 97.44 47 GLY B CA 1
ATOM 1885 C C . GLY B 1 47 ? -16.453 -27.797 -7.965 1 97.44 47 GLY B C 1
ATOM 1886 O O . GLY B 1 47 ? -16.938 -27.266 -8.969 1 97.44 47 GLY B O 1
ATOM 1887 N N . THR B 1 48 ? -16.828 -27.422 -6.773 1 97.81 48 THR B N 1
ATOM 1888 C CA . THR B 1 48 ? -17.875 -26.438 -6.547 1 97.81 48 THR B CA 1
ATOM 1889 C C . THR B 1 48 ? -17.469 -25.062 -7.066 1 97.81 48 THR B C 1
ATOM 1891 O O . THR B 1 48 ? -18.234 -24.422 -7.789 1 97.81 48 THR B O 1
ATOM 1894 N N . THR B 1 49 ? -16.297 -24.609 -6.695 1 98.19 49 THR B N 1
ATOM 1895 C CA . THR B 1 49 ? -15.836 -23.297 -7.129 1 98.19 49 THR B CA 1
ATOM 1896 C C . THR B 1 49 ? -15.742 -23.234 -8.648 1 98.19 49 THR B C 1
ATOM 1898 O O . THR B 1 49 ? -16.141 -22.234 -9.266 1 98.19 49 THR B O 1
ATOM 1901 N N . SER B 1 50 ? -15.266 -24.312 -9.258 1 97.75 50 SER B N 1
ATOM 1902 C CA . SER B 1 50 ? -15.125 -24.312 -10.711 1 97.75 50 SER B CA 1
ATOM 1903 C C . SER B 1 50 ? -16.484 -24.297 -11.398 1 97.75 50 SER B C 1
ATOM 1905 O O . SER B 1 50 ? -16.609 -23.844 -12.531 1 97.75 50 SER B O 1
ATOM 1907 N N . TYR B 1 51 ? -17.469 -24.828 -10.695 1 97.56 51 TYR B N 1
ATOM 1908 C CA . TYR B 1 51 ? -18.828 -24.766 -11.219 1 97.56 51 TYR B CA 1
ATOM 1909 C C . TYR B 1 51 ? -19.312 -23.328 -11.305 1 97.56 51 TYR B C 1
ATOM 1911 O O . TYR B 1 51 ? -19.906 -22.922 -12.305 1 97.56 51 TYR B O 1
ATOM 1919 N N . TYR B 1 52 ? -19.078 -22.516 -10.352 1 97.31 52 TYR B N 1
ATOM 1920 C CA . TYR B 1 52 ? -19.547 -21.141 -10.289 1 97.31 52 TYR B CA 1
ATOM 1921 C C . TYR B 1 52 ? -18.594 -20.203 -11.016 1 97.31 52 TYR B C 1
ATOM 1923 O O . TYR B 1 52 ? -19.016 -19.156 -11.539 1 97.31 52 TYR B O 1
ATOM 1931 N N . TYR B 1 53 ? -17.375 -20.516 -10.992 1 97.44 53 TYR B N 1
ATOM 1932 C CA . TYR B 1 53 ? -16.312 -19.75 -11.633 1 97.44 53 TYR B CA 1
ATOM 1933 C C . TYR B 1 53 ? -15.438 -20.641 -12.5 1 97.44 53 TYR B C 1
ATOM 1935 O O . TYR B 1 53 ? -14.453 -21.203 -12.023 1 97.44 53 TYR B O 1
ATOM 1943 N N . ARG B 1 54 ? -15.688 -20.562 -13.75 1 96.31 54 ARG B N 1
ATOM 1944 C CA . ARG B 1 54 ? -15.102 -21.531 -14.656 1 96.31 54 ARG B CA 1
ATOM 1945 C C . ARG B 1 54 ? -13.602 -21.281 -14.828 1 96.31 54 ARG B C 1
ATOM 1947 O O . ARG B 1 54 ? -12.828 -22.234 -15.008 1 96.31 54 ARG B O 1
ATOM 1954 N N . THR B 1 55 ? -13.227 -20.016 -14.797 1 93.81 55 THR B N 1
ATOM 1955 C CA . THR B 1 55 ? -11.812 -19.688 -14.969 1 93.81 55 THR B CA 1
ATOM 1956 C C . THR B 1 55 ? -11.266 -18.984 -13.734 1 93.81 55 THR B C 1
ATOM 1958 O O . THR B 1 55 ? -12.023 -18.469 -12.906 1 93.81 55 THR B O 1
ATOM 1961 N N . ARG B 1 56 ? -10.016 -18.984 -13.602 1 91.19 56 ARG B N 1
ATOM 1962 C CA . ARG B 1 56 ? -9.359 -18.266 -12.516 1 91.19 56 ARG B CA 1
ATOM 1963 C C . ARG B 1 56 ? -9.648 -16.766 -12.594 1 91.19 56 ARG B C 1
ATOM 1965 O O . ARG B 1 56 ? -9.836 -16.125 -11.562 1 91.19 56 ARG B O 1
ATOM 1972 N N . GLU B 1 57 ? -9.703 -16.297 -13.789 1 89.88 57 GLU B N 1
ATOM 1973 C CA . GLU B 1 57 ? -10.016 -14.883 -13.992 1 89.88 57 GLU B CA 1
ATOM 1974 C C . GLU B 1 57 ? -11.414 -14.555 -13.484 1 89.88 57 GLU B C 1
ATOM 1976 O O . GLU B 1 57 ? -11.625 -13.508 -12.867 1 89.88 57 GLU B O 1
ATOM 1981 N N . ALA B 1 58 ? -12.273 -15.414 -13.766 1 93.19 58 ALA B N 1
ATOM 1982 C CA . ALA B 1 58 ? -13.641 -15.219 -13.289 1 93.19 58 ALA B CA 1
ATOM 1983 C C . ALA B 1 58 ? -13.695 -15.234 -11.766 1 93.19 58 ALA B C 1
ATOM 1985 O O . ALA B 1 58 ? -14.422 -14.445 -11.156 1 93.19 58 ALA B O 1
ATOM 1986 N N . LEU B 1 59 ? -12.969 -16.156 -11.195 1 95.5 59 LEU B N 1
ATOM 1987 C CA . LEU B 1 59 ? -12.898 -16.234 -9.742 1 95.5 59 LEU B CA 1
ATOM 1988 C C . LEU B 1 59 ? -12.32 -14.945 -9.156 1 95.5 59 LEU B C 1
ATOM 1990 O O . LEU B 1 59 ? -12.883 -14.383 -8.211 1 95.5 59 LEU B O 1
ATOM 1994 N N . LEU B 1 60 ? -11.273 -14.414 -9.734 1 93.44 60 LEU B N 1
ATOM 1995 C CA . LEU B 1 60 ? -10.641 -13.195 -9.258 1 93.44 60 LEU B CA 1
ATOM 1996 C C . LEU B 1 60 ? -11.586 -12.008 -9.375 1 93.44 60 LEU B C 1
ATOM 1998 O O . LEU B 1 60 ? -11.641 -11.156 -8.484 1 93.44 60 LEU B O 1
ATOM 2002 N N . ARG B 1 61 ? -12.305 -11.969 -10.438 1 92.62 61 ARG B N 1
ATOM 2003 C CA . ARG B 1 61 ? -13.297 -10.914 -10.602 1 92.62 61 ARG B CA 1
ATOM 2004 C C . ARG B 1 61 ? -14.367 -10.992 -9.516 1 92.62 61 ARG B C 1
ATOM 2006 O O . ARG B 1 61 ? -14.781 -9.969 -8.977 1 92.62 61 ARG B O 1
ATOM 2013 N N . GLY B 1 62 ? -14.766 -12.219 -9.266 1 94 62 GLY B N 1
ATOM 2014 C CA . GLY B 1 62 ? -15.719 -12.406 -8.18 1 94 62 GLY B CA 1
ATOM 2015 C C . GLY B 1 62 ? -15.18 -11.953 -6.836 1 94 62 GLY B C 1
ATOM 2016 O O . GLY B 1 62 ? -15.891 -11.297 -6.074 1 94 62 GLY B O 1
ATOM 2017 N N . VAL B 1 63 ? -13.961 -12.281 -6.555 1 95.69 63 VAL B N 1
ATOM 2018 C CA . VAL B 1 63 ? -13.312 -11.883 -5.312 1 95.69 63 VAL B CA 1
ATOM 2019 C C . VAL B 1 63 ? -13.227 -10.359 -5.242 1 95.69 63 VAL B C 1
ATOM 2021 O O . VAL B 1 63 ? -13.523 -9.758 -4.207 1 95.69 63 VAL B O 1
ATOM 2024 N N . GLY B 1 64 ? -12.82 -9.734 -6.32 1 94.06 64 GLY B N 1
ATOM 2025 C CA . GLY B 1 64 ? -12.758 -8.281 -6.379 1 94.06 64 GLY B CA 1
ATOM 2026 C C . GLY B 1 64 ? -14.086 -7.621 -6.09 1 94.06 64 GLY B C 1
ATOM 2027 O O . GLY B 1 64 ? -14.148 -6.637 -5.348 1 94.06 64 GLY B O 1
ATOM 2028 N N . LYS B 1 65 ? -15.094 -8.164 -6.668 1 93.75 65 LYS B N 1
ATOM 2029 C CA . LYS B 1 65 ? -16.438 -7.641 -6.414 1 93.75 65 LYS B CA 1
ATOM 2030 C C . LYS B 1 65 ? -16.812 -7.773 -4.941 1 93.75 65 LYS B C 1
ATOM 2032 O O . LYS B 1 65 ? -17.391 -6.852 -4.359 1 93.75 65 LYS B O 1
ATOM 2037 N N . ARG B 1 66 ? -16.516 -8.875 -4.406 1 95.62 66 ARG B N 1
ATOM 2038 C CA . ARG B 1 66 ? -16.828 -9.117 -3 1 95.62 66 ARG B CA 1
ATOM 2039 C C . ARG B 1 66 ? -16.078 -8.148 -2.096 1 95.62 66 ARG B C 1
ATOM 2041 O O . ARG B 1 66 ? -16.656 -7.586 -1.161 1 95.62 66 ARG B O 1
ATOM 2048 N N . VAL B 1 67 ? -14.82 -7.918 -2.361 1 95.81 67 VAL B N 1
ATOM 2049 C CA . VAL B 1 67 ? -14.023 -6.965 -1.604 1 95.81 67 VAL B CA 1
ATOM 2050 C C . VAL B 1 67 ? -14.641 -5.57 -1.714 1 95.81 67 VAL B C 1
ATOM 2052 O O . VAL B 1 67 ? -14.789 -4.871 -0.709 1 95.81 67 VAL B O 1
ATOM 2055 N N . ALA B 1 68 ? -15.016 -5.215 -2.912 1 93.94 68 ALA B N 1
ATOM 2056 C CA . ALA B 1 68 ? -15.633 -3.914 -3.137 1 93.94 68 ALA B CA 1
ATOM 2057 C C . ALA B 1 68 ? -16.938 -3.781 -2.35 1 93.94 68 ALA B C 1
ATOM 2059 O O . ALA B 1 68 ? -17.219 -2.721 -1.792 1 93.94 68 ALA B O 1
ATOM 2060 N N . GLU B 1 69 ? -17.656 -4.824 -2.338 1 94.5 69 GLU B N 1
ATOM 2061 C CA . GLU B 1 69 ? -18.906 -4.828 -1.585 1 94.5 69 GLU B CA 1
ATOM 2062 C C . GLU B 1 69 ? -18.672 -4.559 -0.104 1 94.5 69 GLU B C 1
ATOM 2064 O O . GLU B 1 69 ? -19.406 -3.795 0.524 1 94.5 69 GLU B O 1
ATOM 2069 N N . ILE B 1 70 ? -17.703 -5.176 0.408 1 95.94 70 ILE B N 1
ATOM 2070 C CA . ILE B 1 70 ? -17.359 -5.004 1.816 1 95.94 70 ILE B CA 1
ATOM 2071 C C . ILE B 1 70 ? -16.875 -3.576 2.062 1 95.94 70 ILE B C 1
ATOM 2073 O O . ILE B 1 70 ? -17.281 -2.939 3.041 1 95.94 70 ILE B O 1
ATOM 2077 N N . ASP B 1 71 ? -16.047 -3.027 1.188 1 95.31 71 ASP B N 1
ATOM 2078 C CA . ASP B 1 71 ? -15.531 -1.665 1.315 1 95.31 71 ASP B CA 1
ATOM 2079 C C . ASP B 1 71 ? -16.656 -0.644 1.233 1 95.31 71 ASP B C 1
ATOM 2081 O O . ASP B 1 71 ? -16.688 0.333 1.984 1 95.31 71 ASP B O 1
ATOM 2085 N N . VAL B 1 72 ? -17.562 -0.913 0.335 1 95.44 72 VAL B N 1
ATOM 2086 C CA . VAL B 1 72 ? -18.719 -0.039 0.189 1 95.44 72 VAL B CA 1
ATOM 2087 C C . VAL B 1 72 ? -19.547 -0.05 1.477 1 95.44 72 VAL B C 1
ATOM 2089 O O . VAL B 1 72 ? -19.953 1.004 1.966 1 95.44 72 VAL B O 1
ATOM 2092 N N . ALA B 1 73 ? -19.75 -1.195 2.01 1 96.56 73 ALA B N 1
ATOM 2093 C CA . ALA B 1 73 ? -20.516 -1.31 3.254 1 96.56 73 ALA B CA 1
ATOM 2094 C C . ALA B 1 73 ? -19.812 -0.569 4.391 1 96.56 73 ALA B C 1
ATOM 2096 O O . ALA B 1 73 ? -20.469 0.089 5.203 1 96.56 73 ALA B O 1
ATOM 2097 N N . ASN B 1 74 ? -18.531 -0.69 4.496 1 96.12 74 ASN B N 1
ATOM 2098 C CA . ASN B 1 74 ? -17.75 0.02 5.508 1 96.12 74 ASN B CA 1
ATOM 2099 C C . ASN B 1 74 ? -17.891 1.532 5.371 1 96.12 74 ASN B C 1
ATOM 2101 O O . ASN B 1 74 ? -18.172 2.223 6.355 1 96.12 74 ASN B O 1
ATOM 2105 N N . LEU B 1 75 ? -17.781 2.068 4.141 1 96.81 75 LEU B N 1
ATOM 2106 C CA . LEU B 1 75 ? -17.891 3.504 3.914 1 96.81 75 LEU B CA 1
ATOM 2107 C C . LEU B 1 75 ? -19.312 3.984 4.172 1 96.81 75 LEU B C 1
ATOM 2109 O O . LEU B 1 75 ? -19.516 5.082 4.691 1 96.81 75 LEU B O 1
ATOM 2113 N N . GLN B 1 76 ? -20.266 3.127 3.818 1 97.44 76 GLN B N 1
ATOM 2114 C CA . GLN B 1 76 ? -21.656 3.459 4.117 1 97.44 76 GLN B CA 1
ATOM 2115 C C . GLN B 1 76 ? -21.875 3.578 5.621 1 97.44 76 GLN B C 1
ATOM 2117 O O . GLN B 1 76 ? -22.609 4.465 6.074 1 97.44 76 GLN B O 1
ATOM 2122 N N . SER B 1 77 ? -21.297 2.725 6.387 1 97.44 77 SER B N 1
ATOM 2123 C CA . SER B 1 77 ? -21.438 2.777 7.84 1 97.44 77 SER B CA 1
ATOM 2124 C C . SER B 1 77 ? -20.891 4.082 8.398 1 97.44 77 SER B C 1
ATOM 2126 O O . SER B 1 77 ? -21.391 4.594 9.406 1 97.44 77 SER B O 1
ATOM 2128 N N . VAL B 1 78 ? -19.859 4.645 7.812 1 97.06 78 VAL B N 1
ATOM 2129 C CA . VAL B 1 78 ? -19.297 5.93 8.211 1 97.06 78 VAL B CA 1
ATOM 2130 C C . VAL B 1 78 ? -20.328 7.031 7.988 1 97.06 78 VAL B C 1
ATOM 2132 O O . VAL B 1 78 ? -20.531 7.891 8.852 1 97.06 78 VAL B O 1
ATOM 2135 N N . ILE B 1 79 ? -20.969 6.992 6.871 1 96.88 79 ILE B N 1
ATOM 2136 C CA . ILE B 1 79 ? -21.953 7.992 6.484 1 96.88 79 ILE B CA 1
ATOM 2137 C C . ILE B 1 79 ? -23.188 7.891 7.391 1 96.88 79 ILE B C 1
ATOM 2139 O O . ILE B 1 79 ? -23.781 8.906 7.762 1 96.88 79 ILE B O 1
ATOM 2143 N N . ASP B 1 80 ? -23.484 6.652 7.809 1 96.69 80 ASP B N 1
ATOM 2144 C CA . ASP B 1 80 ? -24.703 6.402 8.578 1 96.69 80 ASP B CA 1
ATOM 2145 C C . ASP B 1 80 ? -24.484 6.684 10.062 1 96.69 80 ASP B C 1
ATOM 2147 O O . ASP B 1 80 ? -25.438 6.879 10.812 1 96.69 80 ASP B O 1
ATOM 2151 N N . GLU B 1 81 ? -23.266 6.578 10.484 1 95.06 81 GLU B N 1
ATOM 2152 C CA . GLU B 1 81 ? -22.953 6.797 11.891 1 95.06 81 GLU B CA 1
ATOM 2153 C C . GLU B 1 81 ? -23.188 8.25 12.289 1 95.06 81 GLU B C 1
ATOM 2155 O O . GLU B 1 81 ? -22.781 9.172 11.594 1 95.06 81 GLU B O 1
ATOM 2160 N N . PRO B 1 82 ? -23.984 8.422 13.359 1 94.75 82 PRO B N 1
ATOM 2161 C CA . PRO B 1 82 ? -24.156 9.797 13.828 1 94.75 82 PRO B CA 1
ATOM 2162 C C . PRO B 1 82 ? -22.828 10.508 14.094 1 94.75 82 PRO B C 1
ATOM 2164 O O . PRO B 1 82 ? -21.922 9.914 14.688 1 94.75 82 PRO B O 1
ATOM 2167 N N . LEU B 1 83 ? -22.797 11.727 13.656 1 94.19 83 LEU B N 1
ATOM 2168 C CA . LEU B 1 83 ? -21.562 12.5 13.781 1 94.19 83 LEU B CA 1
ATOM 2169 C C . LEU B 1 83 ? -21.344 12.961 15.219 1 94.19 83 LEU B C 1
ATOM 2171 O O . LEU B 1 83 ? -22.266 13.5 15.844 1 94.19 83 LEU B O 1
ATOM 2175 N N . ASP B 1 84 ? -20.219 12.664 15.789 1 94.06 84 ASP B N 1
ATOM 2176 C CA . ASP B 1 84 ? -19.719 13.281 17.016 1 94.06 84 ASP B CA 1
ATOM 2177 C C . ASP B 1 84 ? -18.703 14.383 16.688 1 94.06 84 ASP B C 1
ATOM 2179 O O . ASP B 1 84 ? -17.562 14.094 16.297 1 94.06 84 ASP B O 1
ATOM 2183 N N . PRO B 1 85 ? -19.109 15.633 16.875 1 90.06 85 PRO B N 1
ATOM 2184 C CA . PRO B 1 85 ? -18.25 16.75 16.484 1 90.06 85 PRO B CA 1
ATOM 2185 C C . PRO B 1 85 ? -16.906 16.734 17.219 1 90.06 85 PRO B C 1
ATOM 2187 O O . PRO B 1 85 ? -15.922 17.312 16.719 1 90.06 85 PRO B O 1
ATOM 2190 N N . ARG B 1 86 ? -16.828 16.109 18.359 1 91.81 86 ARG B N 1
ATOM 2191 C CA . ARG B 1 86 ? -15.594 16.078 19.141 1 91.81 86 ARG B CA 1
ATOM 2192 C C . ARG B 1 86 ? -14.648 15.008 18.641 1 91.81 86 ARG B C 1
ATOM 2194 O O . ARG B 1 86 ? -13.445 15.047 18.922 1 91.81 86 ARG B O 1
ATOM 2201 N N . SER B 1 87 ? -15.188 14.086 17.891 1 93.88 87 SER B N 1
ATOM 2202 C CA . SER B 1 87 ? -14.391 12.984 17.375 1 93.88 87 SER B CA 1
ATOM 2203 C C . SER B 1 87 ? -14.914 12.508 16.016 1 93.88 87 SER B C 1
ATOM 2205 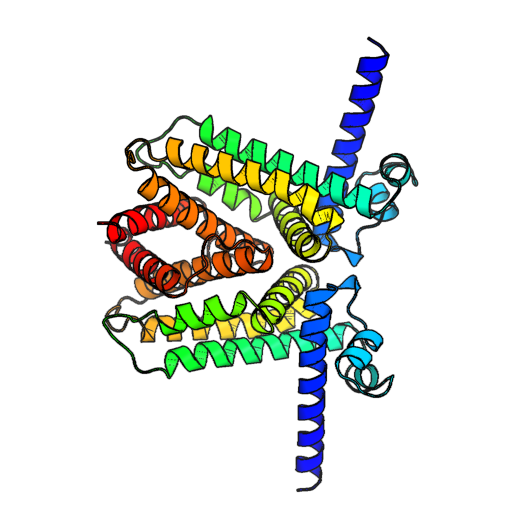O O . SER B 1 87 ? -15.273 11.344 15.859 1 93.88 87 SER B O 1
ATOM 2207 N N . PRO B 1 88 ? -14.875 13.352 15.078 1 94.88 88 PRO B N 1
ATOM 2208 C CA . PRO B 1 88 ? -15.539 13.039 13.812 1 94.88 88 PRO B CA 1
ATOM 2209 C C . PRO B 1 88 ? -14.938 11.828 13.102 1 94.88 88 PRO B C 1
ATOM 2211 O O . PRO B 1 88 ? -15.648 11.094 12.414 1 94.88 88 PRO B O 1
ATOM 2214 N N . PHE B 1 89 ? -13.664 11.516 13.352 1 97.06 89 PHE B N 1
ATOM 2215 C CA . PHE B 1 89 ? -12.992 10.477 12.578 1 97.06 89 PHE B CA 1
ATOM 2216 C C . PHE B 1 89 ? -12.93 9.172 13.359 1 97.06 89 PHE B C 1
ATOM 2218 O O . PHE B 1 89 ? -12.281 8.219 12.93 1 97.06 89 PHE B O 1
ATOM 2225 N N . ALA B 1 90 ? -13.578 9.078 14.5 1 97.38 90 ALA B N 1
ATOM 2226 C CA . ALA B 1 90 ? -13.422 7.934 15.398 1 97.38 90 ALA B CA 1
ATOM 2227 C C . ALA B 1 90 ? -13.867 6.641 14.727 1 97.38 90 ALA B C 1
ATOM 2229 O O . ALA B 1 90 ? -13.164 5.633 14.773 1 97.38 90 ALA B O 1
ATOM 2230 N N . HIS B 1 91 ? -15 6.652 14.062 1 97.5 91 HIS B N 1
ATOM 2231 C CA . HIS B 1 91 ? -15.523 5.449 13.43 1 97.5 91 HIS B CA 1
ATOM 2232 C C . HIS B 1 91 ? -14.648 5.012 12.266 1 97.5 91 HIS B C 1
ATOM 2234 O O . HIS B 1 91 ? -14.359 3.822 12.117 1 97.5 91 HIS B O 1
ATOM 2240 N N . LEU B 1 92 ? -14.219 5.953 11.445 1 97.81 92 LEU B N 1
ATOM 2241 C CA . LEU B 1 92 ? -13.336 5.66 10.32 1 97.81 92 LEU B CA 1
ATOM 2242 C C . LEU B 1 92 ? -12.023 5.051 10.805 1 97.81 92 LEU B C 1
ATOM 2244 O O . LEU B 1 92 ? -11.531 4.086 10.219 1 97.81 92 LEU B O 1
ATOM 2248 N N . ALA B 1 93 ? -11.508 5.59 11.906 1 98 93 ALA B N 1
ATOM 2249 C CA . ALA B 1 93 ? -10.281 5.059 12.5 1 98 93 ALA B CA 1
ATOM 2250 C C . ALA B 1 93 ? -10.484 3.625 12.984 1 98 93 ALA B C 1
ATOM 2252 O O . ALA B 1 93 ? -9.633 2.762 12.758 1 98 93 ALA B O 1
ATOM 2253 N N . ARG B 1 94 ? -11.609 3.35 13.57 1 97.62 94 ARG B N 1
ATOM 2254 C CA . ARG B 1 94 ? -11.914 2.012 14.062 1 97.62 94 ARG B CA 1
ATOM 2255 C C . ARG B 1 94 ? -12.016 1.014 12.914 1 97.62 94 ARG B C 1
ATOM 2257 O O . ARG B 1 94 ? -11.461 -0.085 12.992 1 97.62 94 ARG B O 1
ATOM 2264 N N . LEU B 1 95 ? -12.711 1.422 11.891 1 97.38 95 LEU B N 1
ATOM 2265 C CA . LEU B 1 95 ? -12.859 0.565 10.719 1 97.38 95 LEU B CA 1
ATOM 2266 C C . LEU B 1 95 ? -11.508 0.243 10.109 1 97.38 95 LEU B C 1
ATOM 2268 O O . LEU B 1 95 ? -11.25 -0.898 9.711 1 97.38 95 LEU B O 1
ATOM 2272 N N . THR B 1 96 ? -10.664 1.253 10.055 1 98.06 96 THR B N 1
ATOM 2273 C CA . THR B 1 96 ? -9.336 1.054 9.5 1 98.06 96 THR B CA 1
ATOM 2274 C C . THR B 1 96 ? -8.531 0.087 10.359 1 98.06 96 THR B C 1
ATOM 2276 O O . THR B 1 96 ? -7.898 -0.837 9.844 1 98.06 96 THR B O 1
ATOM 2279 N N . MET B 1 97 ? -8.625 0.211 11.672 1 97.88 97 MET B N 1
ATOM 2280 C CA . MET B 1 97 ? -7.836 -0.601 12.594 1 97.88 97 MET B CA 1
ATOM 2281 C C . MET B 1 97 ? -8.328 -2.043 12.609 1 97.88 97 MET B C 1
ATOM 2283 O O . MET B 1 97 ? -7.582 -2.957 12.961 1 97.88 97 MET B O 1
ATOM 2287 N N . MET B 1 98 ? -9.57 -2.246 12.211 1 96.94 98 MET B N 1
ATOM 2288 C CA . MET B 1 98 ? -10.094 -3.605 12.094 1 96.94 98 MET B CA 1
ATOM 2289 C C . MET B 1 98 ? -9.344 -4.391 11.023 1 96.94 98 MET B C 1
ATOM 2291 O O . MET B 1 98 ? -9.383 -5.621 11.008 1 96.94 98 MET B O 1
ATOM 2295 N N . GLN B 1 99 ? -8.641 -3.68 10.164 1 97 99 GLN B N 1
ATOM 2296 C CA . GLN B 1 99 ? -7.91 -4.328 9.078 1 97 99 GLN B CA 1
ATOM 2297 C C . GLN B 1 99 ? -6.535 -4.801 9.539 1 97 99 GLN B C 1
ATOM 2299 O O . GLN B 1 99 ? -5.77 -5.355 8.758 1 97 99 GLN B O 1
ATOM 2304 N N . ALA B 1 100 ? -6.223 -4.676 10.852 1 96.44 100 ALA B N 1
ATOM 2305 C CA . ALA B 1 100 ? -4.914 -5.004 11.406 1 96.44 100 ALA B CA 1
ATOM 2306 C C . ALA B 1 100 ? -4.832 -6.477 11.789 1 96.44 100 ALA B C 1
ATOM 2308 O O . ALA B 1 100 ? -3.736 -7.02 11.961 1 96.44 100 ALA B O 1
ATOM 2309 N N . ASP B 1 101 ? -5.957 -7.121 11.93 1 95.38 101 ASP B N 1
ATOM 2310 C CA . ASP B 1 101 ? -5.914 -8.484 12.438 1 95.38 101 ASP B CA 1
ATOM 2311 C C . ASP B 1 101 ? -7.102 -9.297 11.938 1 95.38 101 ASP B C 1
ATOM 2313 O O . ASP B 1 101 ? -8.07 -8.734 11.422 1 95.38 101 ASP B O 1
ATOM 2317 N N . GLY B 1 102 ? -6.961 -10.609 12.07 1 95.5 102 GLY B N 1
ATOM 2318 C CA . GLY B 1 102 ? -8.078 -11.508 11.805 1 95.5 102 GLY B CA 1
ATOM 2319 C C . GLY B 1 102 ? -8.617 -11.375 10.398 1 95.5 102 GLY B C 1
ATOM 2320 O O . GLY B 1 102 ? -7.855 -11.258 9.438 1 95.5 102 GLY B O 1
ATOM 2321 N N . PRO B 1 103 ? -9.938 -11.477 10.234 1 95.88 103 PRO B N 1
ATOM 2322 C CA . PRO B 1 103 ? -10.57 -11.391 8.914 1 95.88 103 PRO B CA 1
ATOM 2323 C C . PRO B 1 103 ? -10.305 -10.055 8.227 1 95.88 103 PRO B C 1
ATOM 2325 O O . PRO B 1 103 ? -10.211 -10 6.996 1 95.88 103 PRO B O 1
ATOM 2328 N N . GLY B 1 104 ? -10.188 -9.008 9.055 1 97.25 104 GLY B N 1
ATOM 2329 C CA . GLY B 1 104 ? -9.883 -7.707 8.484 1 97.25 104 GLY B CA 1
ATOM 2330 C C . GLY B 1 104 ? -8.523 -7.652 7.812 1 97.25 104 GLY B C 1
ATOM 2331 O O . GLY B 1 104 ? -8.375 -7.039 6.754 1 97.25 104 GLY B O 1
ATOM 2332 N N . LEU B 1 105 ? -7.598 -8.289 8.477 1 96.81 105 LEU B N 1
ATOM 2333 C CA . LEU B 1 105 ? -6.258 -8.336 7.902 1 96.81 105 LEU B CA 1
ATOM 2334 C C . LEU B 1 105 ? -6.242 -9.172 6.625 1 96.81 105 LEU B C 1
ATOM 2336 O O . LEU B 1 105 ? -5.555 -8.828 5.664 1 96.81 105 LEU B O 1
ATOM 2340 N N . MET B 1 106 ? -7.023 -10.258 6.617 1 96.56 106 MET B N 1
ATOM 2341 C CA . MET B 1 106 ? -7.113 -11.078 5.418 1 96.56 106 MET B CA 1
ATOM 2342 C C . MET B 1 106 ? -7.719 -10.297 4.262 1 96.56 106 MET B C 1
ATOM 2344 O O . MET B 1 106 ? -7.227 -10.367 3.133 1 96.56 106 MET B O 1
ATOM 2348 N N . LEU B 1 107 ? -8.734 -9.57 4.559 1 97.56 107 LEU B N 1
ATOM 2349 C CA . LEU B 1 107 ? -9.352 -8.711 3.557 1 97.56 107 LEU B CA 1
ATOM 2350 C C . LEU B 1 107 ? -8.352 -7.676 3.043 1 97.56 107 LEU B C 1
ATOM 2352 O O . LEU B 1 107 ? -8.25 -7.453 1.834 1 97.56 107 LEU B O 1
ATOM 2356 N N . ASN B 1 108 ? -7.633 -7.094 3.963 1 97.56 108 ASN B N 1
ATOM 2357 C CA . ASN B 1 108 ? -6.637 -6.082 3.637 1 97.56 108 ASN B CA 1
ATOM 2358 C C . ASN B 1 108 ? -5.562 -6.633 2.705 1 97.56 108 ASN B C 1
ATOM 2360 O O . ASN B 1 108 ? -5.27 -6.039 1.665 1 97.56 108 ASN B O 1
ATOM 2364 N N . ARG B 1 109 ? -5.051 -7.777 2.986 1 96.69 109 ARG B N 1
ATOM 2365 C CA . ARG B 1 109 ? -4.012 -8.398 2.17 1 96.69 109 ARG B CA 1
ATOM 2366 C C . ARG B 1 109 ? -4.562 -8.828 0.814 1 96.69 109 ARG B C 1
ATOM 2368 O O . ARG B 1 109 ? -3.902 -8.656 -0.212 1 96.69 109 ARG B O 1
ATOM 2375 N N . ALA B 1 110 ? -5.746 -9.344 0.795 1 96.38 110 ALA B N 1
ATOM 2376 C CA . ALA B 1 110 ? -6.379 -9.719 -0.467 1 96.38 110 ALA B CA 1
ATOM 2377 C C . ALA B 1 110 ? -6.582 -8.5 -1.362 1 96.38 110 ALA B C 1
ATOM 2379 O O . ALA B 1 110 ? -6.379 -8.578 -2.576 1 96.38 110 ALA B O 1
ATOM 2380 N N . ARG B 1 111 ? -6.996 -7.41 -0.765 1 95.31 111 ARG B N 1
ATOM 2381 C CA . ARG B 1 111 ? -7.176 -6.16 -1.497 1 95.31 111 ARG B CA 1
ATOM 2382 C C . ARG B 1 111 ? -5.883 -5.738 -2.186 1 95.31 111 ARG B C 1
ATOM 2384 O O . ARG B 1 111 ? -5.891 -5.375 -3.363 1 95.31 111 ARG B O 1
ATOM 2391 N N . HIS B 1 112 ? -4.805 -5.797 -1.495 1 95.06 112 HIS B N 1
ATOM 2392 C CA . HIS B 1 112 ? -3.521 -5.422 -2.074 1 95.06 112 HIS B CA 1
ATOM 2393 C C . HIS B 1 112 ? -3.139 -6.352 -3.219 1 95.06 112 HIS B C 1
ATOM 2395 O O . HIS B 1 112 ? -2.646 -5.898 -4.258 1 95.06 112 HIS B O 1
ATOM 2401 N N . GLU B 1 113 ? -3.424 -7.645 -3.045 1 93.62 113 GLU B N 1
ATOM 2402 C CA . GLU B 1 113 ? -3.146 -8.602 -4.113 1 93.62 113 GLU B CA 1
ATOM 2403 C C . GLU B 1 113 ? -3.971 -8.297 -5.359 1 93.62 113 GLU B C 1
ATOM 2405 O O . GLU B 1 113 ? -3.449 -8.312 -6.477 1 93.62 113 GLU B O 1
ATOM 2410 N N . LEU B 1 114 ? -5.199 -8.008 -5.145 1 93 114 LEU B N 1
ATOM 2411 C CA . LEU B 1 114 ? -6.105 -7.719 -6.254 1 93 114 LEU B CA 1
ATOM 2412 C C . LEU B 1 114 ? -5.676 -6.449 -6.984 1 93 114 LEU B C 1
ATOM 2414 O O . LEU B 1 114 ? -5.668 -6.414 -8.219 1 93 114 LEU B O 1
ATOM 2418 N N . VAL B 1 115 ? -5.309 -5.461 -6.234 1 91.88 115 VAL B N 1
ATOM 2419 C CA . VAL B 1 115 ? -4.918 -4.172 -6.797 1 91.88 115 VAL B CA 1
ATOM 2420 C C . VAL B 1 115 ? -3.654 -4.336 -7.637 1 91.88 115 VAL B C 1
ATOM 2422 O O . VAL B 1 115 ? -3.584 -3.848 -8.766 1 91.88 115 VAL B O 1
ATOM 2425 N N . LEU B 1 116 ? -2.684 -5.039 -7.164 1 91.19 116 LEU B N 1
ATOM 2426 C CA . LEU B 1 116 ? -1.447 -5.281 -7.898 1 91.19 116 LEU B CA 1
ATOM 2427 C C . LEU B 1 116 ? -1.714 -6.109 -9.148 1 91.19 116 LEU B C 1
ATOM 2429 O O . LEU B 1 116 ? -1.131 -5.855 -10.203 1 91.19 116 LEU B O 1
ATOM 2433 N N . GLY B 1 117 ? -2.6 -7.031 -9.031 1 89.94 117 GLY B N 1
ATOM 2434 C CA . GLY B 1 117 ? -2.975 -7.844 -10.18 1 89.94 117 GLY B CA 1
ATOM 2435 C C . GLY B 1 117 ? -3.697 -7.055 -11.258 1 89.94 117 GLY B C 1
ATOM 2436 O O . GLY B 1 117 ? -3.426 -7.227 -12.445 1 89.94 117 GLY B O 1
ATOM 2437 N N . ALA B 1 118 ? -4.617 -6.238 -10.812 1 89.88 118 ALA B N 1
ATOM 2438 C CA . ALA B 1 118 ? -5.406 -5.434 -11.742 1 89.88 118 ALA B CA 1
ATOM 2439 C C . ALA B 1 118 ? -4.52 -4.457 -12.508 1 89.88 118 ALA B C 1
ATOM 2441 O O . ALA B 1 118 ? -4.777 -4.16 -13.68 1 89.88 118 ALA B O 1
ATOM 2442 N N . ALA B 1 119 ? -3.516 -4.039 -11.906 1 85.5 119 ALA B N 1
ATOM 2443 C CA . ALA B 1 119 ? -2.6 -3.092 -12.539 1 85.5 119 ALA B CA 1
ATOM 2444 C C . ALA B 1 119 ? -1.868 -3.736 -13.711 1 85.5 119 ALA B C 1
ATOM 2446 O O . ALA B 1 119 ? -1.326 -3.037 -14.57 1 85.5 119 ALA B O 1
ATOM 2447 N N . ARG B 1 120 ? -1.868 -5.078 -13.82 1 82.5 120 ARG B N 1
ATOM 2448 C CA . ARG B 1 120 ? -1.094 -5.801 -14.828 1 82.5 120 ARG B CA 1
ATOM 2449 C C . ARG B 1 120 ? -2.01 -6.488 -15.836 1 82.5 120 ARG B C 1
ATOM 2451 O O . ARG B 1 120 ? -1.551 -6.961 -16.875 1 82.5 120 ARG B O 1
ATOM 2458 N N . ASP B 1 121 ? -3.246 -6.609 -15.398 1 83.94 121 ASP B N 1
ATOM 2459 C CA . ASP B 1 121 ? -4.203 -7.375 -16.203 1 83.94 121 ASP B CA 1
ATOM 2460 C C . ASP B 1 121 ? -5.367 -6.5 -16.641 1 83.94 121 ASP B C 1
ATOM 2462 O O . ASP B 1 121 ? -6.262 -6.188 -15.859 1 83.94 121 ASP B O 1
ATOM 2466 N N . PRO B 1 122 ? -5.422 -6.293 -17.906 1 82 122 PRO B N 1
ATOM 2467 C CA . PRO B 1 122 ? -6.453 -5.387 -18.406 1 82 122 PRO B CA 1
ATOM 2468 C C . PRO B 1 122 ? -7.867 -5.863 -18.078 1 82 122 PRO B C 1
ATOM 2470 O O . PRO B 1 122 ? -8.766 -5.047 -17.844 1 82 122 PRO B O 1
ATOM 2473 N N . SER B 1 123 ? -8.031 -7.125 -18.125 1 79.12 123 SER B N 1
ATOM 2474 C CA . SER B 1 123 ? -9.367 -7.645 -17.844 1 79.12 123 SER B CA 1
ATOM 2475 C C . SER B 1 123 ? -9.758 -7.398 -16.391 1 79.12 123 SER B C 1
ATOM 2477 O O . SER B 1 123 ? -10.906 -7.059 -16.109 1 79.12 123 SER B O 1
ATOM 2479 N N . LEU B 1 124 ? -8.891 -7.523 -15.477 1 83.62 124 LEU B N 1
ATOM 2480 C CA . LEU B 1 124 ? -9.148 -7.23 -14.07 1 83.62 124 LEU B CA 1
ATOM 2481 C C . LEU B 1 124 ? -9.242 -5.727 -13.844 1 83.62 124 LEU B C 1
ATOM 2483 O O . LEU B 1 124 ? -10.023 -5.27 -13 1 83.62 124 LEU B O 1
ATOM 2487 N N . ALA B 1 125 ? -8.484 -5.039 -14.648 1 87.06 125 ALA B N 1
ATOM 2488 C CA . ALA B 1 125 ? -8.445 -3.582 -14.523 1 87.06 125 ALA B CA 1
ATOM 2489 C C . ALA B 1 125 ? -9.812 -2.971 -14.82 1 87.06 125 ALA B C 1
ATOM 2491 O O . ALA B 1 125 ? -10.25 -2.055 -14.125 1 87.06 125 ALA B O 1
ATOM 2492 N N . ALA B 1 126 ? -10.438 -3.477 -15.781 1 83.38 126 ALA B N 1
ATOM 2493 C CA . ALA B 1 126 ? -11.742 -2.945 -16.172 1 83.38 126 ALA B CA 1
ATOM 2494 C C . ALA B 1 126 ? -12.766 -3.127 -15.062 1 83.38 126 ALA B C 1
ATOM 2496 O O . ALA B 1 126 ? -13.539 -2.209 -14.758 1 83.38 126 ALA B O 1
ATOM 2497 N N . THR B 1 127 ? -12.766 -4.277 -14.445 1 78.38 127 THR B N 1
ATOM 2498 C CA . THR B 1 127 ? -13.68 -4.562 -13.336 1 78.38 127 THR B CA 1
ATOM 2499 C C . THR B 1 127 ? -13.328 -3.713 -12.117 1 78.38 127 THR B C 1
ATOM 2501 O O . THR B 1 127 ? -14.219 -3.201 -11.438 1 78.38 127 THR B O 1
ATOM 2504 N N . SER B 1 128 ? -12.078 -3.531 -11.977 1 85.38 128 SER B N 1
ATOM 2505 C CA . SER B 1 128 ? -11.586 -2.768 -10.836 1 85.38 128 SER B CA 1
ATOM 2506 C C . SER B 1 128 ? -11.953 -1.293 -10.953 1 85.38 128 SER B C 1
ATOM 2508 O O . SER B 1 128 ? -12.289 -0.649 -9.961 1 85.38 128 SER B O 1
ATOM 2510 N N . GLN B 1 129 ? -12.008 -0.758 -12.156 1 85.88 129 GLN B N 1
ATOM 2511 C CA . GLN B 1 129 ? -12.227 0.667 -12.391 1 85.88 129 GLN B CA 1
ATOM 2512 C C . GLN B 1 129 ? -13.609 1.098 -11.906 1 85.88 129 GLN B C 1
ATOM 2514 O O . GLN B 1 129 ? -13.758 2.164 -11.305 1 85.88 129 GLN B O 1
ATOM 2519 N N . VAL B 1 130 ? -14.5 0.319 -12.117 1 83.19 130 VAL B N 1
ATOM 2520 C CA . VAL B 1 130 ? -15.867 0.627 -11.703 1 83.19 130 VAL B CA 1
ATOM 2521 C C . VAL B 1 130 ? -15.945 0.686 -10.172 1 83.19 130 VAL B C 1
ATOM 2523 O O . VAL B 1 130 ? -16.516 1.622 -9.609 1 83.19 130 VAL B O 1
ATOM 2526 N N . PHE B 1 131 ? -15.367 -0.19 -9.578 1 86.62 131 PHE B N 1
ATOM 2527 C CA . PHE B 1 131 ? -15.414 -0.267 -8.117 1 86.62 131 PHE B CA 1
ATOM 2528 C C . PHE B 1 131 ? -14.578 0.842 -7.496 1 86.62 131 PHE B C 1
ATOM 2530 O O . PHE B 1 131 ? -14.977 1.445 -6.5 1 86.62 131 PHE B O 1
ATOM 2537 N N . VAL B 1 132 ? -13.516 1.151 -8.133 1 86.12 132 VAL B N 1
ATOM 2538 C CA . VAL B 1 132 ? -12.633 2.199 -7.621 1 86.12 132 VAL B CA 1
ATOM 2539 C C . VAL B 1 132 ? -13.344 3.551 -7.703 1 86.12 132 VAL B C 1
ATOM 2541 O O . VAL B 1 132 ? -13.281 4.344 -6.762 1 86.12 132 VAL B O 1
ATOM 2544 N N . ALA B 1 133 ? -14.023 3.748 -8.789 1 88.75 133 ALA B N 1
ATOM 2545 C CA . ALA B 1 133 ? -14.75 5 -8.945 1 88.75 133 ALA B CA 1
ATOM 2546 C C . ALA B 1 133 ? -15.836 5.141 -7.879 1 88.75 133 ALA B C 1
ATOM 2548 O O . ALA B 1 133 ? -16.016 6.215 -7.297 1 88.75 133 ALA B O 1
ATOM 2549 N N . ARG B 1 134 ? -16.484 4.078 -7.648 1 91.69 134 ARG B N 1
ATOM 2550 C CA . ARG B 1 134 ? -17.547 4.086 -6.641 1 91.69 134 ARG B CA 1
ATOM 2551 C C . ARG B 1 134 ? -16.969 4.32 -5.246 1 91.69 134 ARG B C 1
ATOM 2553 O O . ARG B 1 134 ? -17.516 5.109 -4.469 1 91.69 134 ARG B O 1
ATOM 2560 N N . ILE B 1 135 ? -15.922 3.723 -4.961 1 92.81 135 ILE B N 1
ATOM 2561 C CA . ILE B 1 135 ? -15.266 3.848 -3.664 1 92.81 135 ILE B CA 1
ATOM 2562 C C . ILE B 1 135 ? -14.773 5.281 -3.467 1 92.81 135 ILE B C 1
ATOM 2564 O O . ILE B 1 135 ? -14.969 5.867 -2.4 1 92.81 135 ILE B O 1
ATOM 2568 N N . ASN B 1 136 ? -14.219 5.84 -4.543 1 91.5 136 ASN B N 1
ATOM 2569 C CA . ASN B 1 136 ? -13.734 7.211 -4.461 1 91.5 136 ASN B CA 1
ATOM 2570 C C . ASN B 1 136 ? -14.875 8.195 -4.215 1 91.5 136 ASN B C 1
ATOM 2572 O O . ASN B 1 136 ? -14.742 9.117 -3.404 1 91.5 136 ASN B O 1
ATOM 2576 N N . ALA B 1 137 ? -15.945 7.969 -4.898 1 94.75 137 ALA B N 1
ATOM 2577 C CA . ALA B 1 137 ? -17.109 8.828 -4.703 1 94.75 137 ALA B CA 1
ATOM 2578 C C . ALA B 1 137 ? -17.641 8.711 -3.281 1 94.75 137 ALA B C 1
ATOM 2580 O O . ALA B 1 137 ? -17.984 9.719 -2.65 1 94.75 137 ALA B O 1
ATOM 2581 N N . MET B 1 138 ? -17.672 7.547 -2.777 1 96.38 138 MET B N 1
ATOM 2582 C CA . MET B 1 138 ? -18.203 7.316 -1.437 1 96.38 138 MET B CA 1
ATOM 2583 C C . MET B 1 138 ? -17.25 7.863 -0.377 1 96.38 138 MET B C 1
ATOM 2585 O O . MET B 1 138 ? -17.688 8.32 0.679 1 96.38 138 MET B O 1
ATOM 2589 N N . ALA B 1 139 ? -15.992 7.773 -0.651 1 96.75 139 ALA B N 1
ATOM 2590 C CA . ALA B 1 139 ? -15.016 8.367 0.257 1 96.75 139 ALA B CA 1
ATOM 2591 C C . ALA B 1 139 ? -15.219 9.875 0.368 1 96.75 139 ALA B C 1
ATOM 2593 O O . ALA B 1 139 ? -15.117 10.445 1.46 1 96.75 139 ALA B O 1
ATOM 2594 N N . HIS B 1 140 ? -15.453 10.492 -0.746 1 96.25 140 HIS B N 1
ATOM 2595 C CA . HIS B 1 140 ? -15.758 11.922 -0.757 1 96.25 140 HIS B CA 1
ATOM 2596 C C . HIS B 1 140 ? -16.984 12.227 0.09 1 96.25 140 HIS B C 1
ATOM 2598 O O . HIS B 1 140 ? -16.969 13.141 0.915 1 96.25 140 HIS B O 1
ATOM 2604 N N . ASP B 1 141 ? -18.016 11.438 -0.101 1 97 141 ASP B N 1
ATOM 2605 C CA . ASP B 1 141 ? -19.25 11.625 0.657 1 97 141 ASP B CA 1
ATOM 2606 C C . ASP B 1 141 ? -19.016 11.406 2.15 1 97 141 ASP B C 1
ATOM 2608 O O . ASP B 1 141 ? -19.562 12.133 2.984 1 97 141 ASP B O 1
ATOM 2612 N N . ALA B 1 142 ? -18.25 10.398 2.465 1 97.5 142 ALA B N 1
ATOM 2613 C CA . ALA B 1 142 ? -17.938 10.109 3.861 1 97.5 142 ALA B CA 1
ATOM 2614 C C . ALA B 1 142 ? -17.172 11.266 4.504 1 97.5 142 ALA B C 1
ATOM 2616 O O . ALA B 1 142 ? -17.484 11.672 5.625 1 97.5 142 ALA B O 1
ATOM 2617 N N . LEU B 1 143 ? -16.219 11.812 3.75 1 96.75 143 LEU B N 1
ATOM 2618 C CA . LEU B 1 143 ? -15.445 12.914 4.305 1 96.75 143 LEU B CA 1
ATOM 2619 C C . LEU B 1 143 ? -16.312 14.164 4.453 1 96.75 143 LEU B C 1
ATOM 2621 O O . LEU B 1 143 ? -16.141 14.93 5.402 1 96.75 143 LEU B O 1
ATOM 2625 N N . ALA B 1 144 ? -17.203 14.414 3.52 1 96.62 144 ALA B N 1
ATOM 2626 C CA . ALA B 1 144 ? -18.156 15.523 3.633 1 96.62 144 ALA B CA 1
ATOM 2627 C C . ALA B 1 144 ? -19.016 15.383 4.887 1 96.62 144 ALA B C 1
ATOM 2629 O O . ALA B 1 144 ? -19.266 16.375 5.582 1 96.62 144 ALA B O 1
ATOM 2630 N N . HIS B 1 145 ? -19.438 14.172 5.148 1 96.69 145 HIS B N 1
ATOM 2631 C CA . HIS B 1 145 ? -20.219 13.898 6.344 1 96.69 145 HIS B CA 1
ATOM 2632 C C . HIS B 1 145 ? -19.422 14.188 7.609 1 96.69 145 HIS B C 1
ATOM 2634 O O . HIS B 1 145 ? -19.969 14.719 8.578 1 96.69 145 HIS B O 1
ATOM 2640 N N . LEU B 1 146 ? -18.172 13.883 7.629 1 96.5 146 LEU B N 1
ATOM 2641 C CA . LEU B 1 146 ? -17.328 14.023 8.805 1 96.5 146 LEU B CA 1
ATOM 2642 C C . LEU B 1 146 ? -16.922 15.477 9.023 1 96.5 146 LEU B C 1
ATOM 2644 O O . LEU B 1 146 ? -16.453 15.836 10.102 1 96.5 146 LEU B O 1
ATOM 2648 N N . GLN B 1 147 ? -17.031 16.281 7.957 1 94.56 147 GLN B N 1
ATOM 2649 C CA . GLN B 1 147 ? -16.578 17.656 8.023 1 94.56 147 GLN B CA 1
ATOM 2650 C C . GLN B 1 147 ? -17.656 18.609 7.488 1 94.56 147 GLN B C 1
ATOM 2652 O O . GLN B 1 147 ? -17.438 19.297 6.492 1 94.56 147 GLN B O 1
ATOM 2657 N N . PRO B 1 148 ? -18.75 18.703 8.18 1 91.69 148 PRO B N 1
ATOM 2658 C CA . PRO B 1 148 ? -19.875 19.516 7.676 1 91.69 148 PRO B CA 1
ATOM 2659 C C . PRO B 1 148 ? -19.516 21 7.547 1 91.69 148 PRO B C 1
ATOM 2661 O O . PRO B 1 148 ? -20.172 21.719 6.797 1 91.69 148 PRO B O 1
ATOM 2664 N N . GLY B 1 149 ? -18.484 21.438 8.141 1 89.69 149 GLY B N 1
ATOM 2665 C CA . GLY B 1 149 ? -18.094 22.844 8.078 1 89.69 149 GLY B CA 1
ATOM 2666 C C . GLY B 1 149 ? -17.297 23.188 6.844 1 89.69 149 GLY B C 1
ATOM 2667 O O . GLY B 1 149 ? -17.031 24.359 6.582 1 89.69 149 GLY B O 1
ATOM 2668 N N . THR B 1 150 ? -16.859 22.203 6.117 1 91.44 150 THR B N 1
ATOM 2669 C CA . THR B 1 150 ? -16.078 22.453 4.906 1 91.44 150 THR B CA 1
ATOM 2670 C C . THR B 1 150 ? -17 22.688 3.713 1 91.44 150 THR B C 1
ATOM 2672 O O . THR B 1 150 ? -17.547 21.734 3.146 1 91.44 150 THR B O 1
ATOM 2675 N N . ASP B 1 151 ? -17.172 23.938 3.207 1 89.62 151 ASP B N 1
ATOM 2676 C CA . ASP B 1 151 ? -18.109 24.297 2.15 1 89.62 151 ASP B CA 1
ATOM 2677 C C . ASP B 1 151 ? -17.391 24.469 0.813 1 89.62 151 ASP B C 1
ATOM 2679 O O . ASP B 1 151 ? -18.031 24.453 -0.243 1 89.62 151 ASP B O 1
ATOM 2683 N N . ASP B 1 152 ? -16.141 24.641 0.833 1 94.25 152 ASP B N 1
ATOM 2684 C CA . ASP B 1 152 ? -15.352 24.797 -0.386 1 94.25 152 ASP B CA 1
ATOM 2685 C C . ASP B 1 152 ? -15.07 23.438 -1.025 1 94.25 152 ASP B C 1
ATOM 2687 O O . ASP B 1 152 ? -14.328 22.625 -0.467 1 94.25 152 ASP B O 1
ATOM 2691 N N . PRO B 1 153 ? -15.633 23.203 -2.213 1 93.69 153 PRO B N 1
ATOM 2692 C CA . PRO B 1 153 ? -15.461 21.891 -2.855 1 93.69 153 PRO B CA 1
ATOM 2693 C C . PRO B 1 153 ? -13.992 21.562 -3.127 1 93.69 153 PRO B C 1
ATOM 2695 O O . PRO B 1 153 ? -13.602 20.391 -3.059 1 93.69 153 PRO B O 1
ATOM 2698 N N . GLY B 1 154 ? -13.227 22.516 -3.467 1 93.12 154 GLY B N 1
ATOM 2699 C CA . GLY B 1 154 ? -11.812 22.297 -3.684 1 93.12 154 GLY B CA 1
ATOM 2700 C C . GLY B 1 154 ? -11.078 21.859 -2.43 1 93.12 154 GLY B C 1
ATOM 2701 O O . GLY B 1 154 ? -10.219 20.984 -2.479 1 93.12 154 GLY B O 1
ATOM 2702 N N . LEU B 1 155 ? -11.43 22.516 -1.333 1 93.5 155 LEU B N 1
ATOM 2703 C CA . LEU B 1 155 ? -10.836 22.156 -0.054 1 93.5 155 LEU B CA 1
ATOM 2704 C C . LEU B 1 155 ? -11.25 20.734 0.352 1 93.5 155 LEU B C 1
ATOM 2706 O O . LEU B 1 155 ? -10.414 19.938 0.786 1 93.5 155 LEU B O 1
ATOM 2710 N N . LEU B 1 156 ? -12.523 20.438 0.205 1 95.06 156 LEU B N 1
ATOM 2711 C CA . LEU B 1 156 ? -13.016 19.109 0.56 1 95.06 156 LEU B CA 1
ATOM 2712 C C . LEU B 1 156 ? -12.336 18.031 -0.282 1 95.06 156 LEU B C 1
ATOM 2714 O O . LEU B 1 156 ? -11.969 16.969 0.231 1 95.06 156 LEU B O 1
ATOM 2718 N N . ALA B 1 157 ? -12.125 18.312 -1.549 1 94.12 157 ALA B N 1
ATOM 2719 C CA . ALA B 1 157 ? -11.445 17.375 -2.441 1 94.12 157 ALA B CA 1
ATOM 2720 C C . ALA B 1 157 ? -10.008 17.125 -1.991 1 94.12 157 ALA B C 1
ATOM 2722 O O . ALA B 1 157 ? -9.539 15.992 -1.97 1 94.12 157 ALA B O 1
ATOM 2723 N N . ALA B 1 158 ? -9.352 18.172 -1.629 1 92.94 158 ALA B N 1
ATOM 2724 C CA . ALA B 1 158 ? -7.969 18.062 -1.165 1 92.94 158 ALA B CA 1
ATOM 2725 C C . ALA B 1 158 ? -7.887 17.281 0.145 1 92.94 158 ALA B C 1
ATOM 2727 O O . ALA B 1 158 ? -6.984 16.469 0.332 1 92.94 158 ALA B O 1
ATOM 2728 N N . GLN B 1 159 ? -8.82 17.531 1.021 1 94.56 159 GLN B N 1
ATOM 2729 C CA . GLN B 1 159 ? -8.875 16.812 2.287 1 94.56 159 GLN B CA 1
ATOM 2730 C C . GLN B 1 159 ? -9.148 15.328 2.062 1 94.56 159 GLN B C 1
ATOM 2732 O O . GLN B 1 159 ? -8.547 14.477 2.711 1 94.56 159 GLN B O 1
ATOM 2737 N N . THR B 1 160 ? -10.078 15.055 1.153 1 96.06 160 THR B N 1
ATOM 2738 C CA . THR B 1 160 ? -10.398 13.672 0.819 1 96.06 160 THR B CA 1
ATOM 2739 C C . THR B 1 160 ? -9.164 12.945 0.294 1 96.06 160 THR B C 1
ATOM 2741 O O . THR B 1 160 ? -8.852 11.836 0.743 1 96.06 160 THR B O 1
ATOM 2744 N N . THR B 1 161 ? -8.477 13.609 -0.582 1 94.88 161 THR B N 1
ATOM 2745 C CA . THR B 1 161 ? -7.262 13.031 -1.143 1 94.88 161 THR B CA 1
ATOM 2746 C C . THR B 1 161 ? -6.238 12.766 -0.046 1 94.88 161 THR B C 1
ATOM 2748 O O . THR B 1 161 ? -5.672 11.672 0.03 1 94.88 161 THR B O 1
ATOM 2751 N N . ALA B 1 162 ? -6.035 13.703 0.817 1 95.81 162 ALA B N 1
ATOM 2752 C CA . ALA B 1 162 ? -5.023 13.578 1.865 1 95.81 162 ALA B CA 1
ATOM 2753 C C . ALA B 1 162 ? -5.387 12.469 2.852 1 95.81 162 ALA B C 1
ATOM 2755 O O . ALA B 1 162 ? -4.559 11.617 3.172 1 95.81 162 ALA B O 1
ATOM 2756 N N . VAL B 1 163 ? -6.621 12.406 3.264 1 96.81 163 VAL B N 1
ATOM 2757 C CA . VAL B 1 163 ? -7.062 11.461 4.281 1 96.81 163 VAL B CA 1
ATOM 2758 C C . VAL B 1 163 ? -7.07 10.047 3.705 1 96.81 163 VAL B C 1
ATOM 2760 O O . VAL B 1 163 ? -6.566 9.109 4.332 1 96.81 163 VAL B O 1
ATOM 2763 N N . THR B 1 164 ? -7.594 9.883 2.508 1 97.19 164 THR B N 1
ATOM 2764 C CA . THR B 1 164 ? -7.645 8.555 1.906 1 97.19 164 THR B CA 1
ATOM 2765 C C . THR B 1 164 ? -6.238 8.047 1.587 1 97.19 164 THR B C 1
ATOM 2767 O O . THR B 1 164 ? -5.965 6.855 1.698 1 97.19 164 THR B O 1
ATOM 2770 N N . THR B 1 165 ? -5.348 8.984 1.178 1 97.12 165 THR B N 1
ATOM 2771 C CA . THR B 1 165 ? -3.963 8.594 0.941 1 97.12 165 THR B CA 1
ATOM 2772 C C . THR B 1 165 ? -3.303 8.125 2.234 1 97.12 165 THR B C 1
ATOM 2774 O O . THR B 1 165 ? -2.602 7.109 2.248 1 97.12 165 THR B O 1
ATOM 2777 N N . PHE B 1 166 ? -3.539 8.844 3.295 1 97.81 166 PHE B N 1
ATOM 2778 C CA . PHE B 1 166 ? -2.973 8.461 4.582 1 97.81 166 PHE B CA 1
ATOM 2779 C C . PHE B 1 166 ? -3.492 7.098 5.02 1 97.81 166 PHE B C 1
ATOM 2781 O O . PHE B 1 166 ? -2.723 6.258 5.488 1 97.81 166 PHE B O 1
ATOM 2788 N N . ILE B 1 167 ? -4.742 6.832 4.863 1 98 167 ILE B N 1
ATOM 2789 C CA . ILE B 1 167 ? -5.352 5.555 5.211 1 98 167 ILE B CA 1
ATOM 2790 C C . ILE B 1 167 ? -4.75 4.441 4.355 1 98 167 ILE B C 1
ATOM 2792 O O . ILE B 1 167 ? -4.469 3.35 4.852 1 98 167 ILE B O 1
ATOM 2796 N N . ALA B 1 168 ? -4.582 4.738 3.105 1 97.31 168 ALA B N 1
ATOM 2797 C CA . ALA B 1 168 ? -3.93 3.762 2.236 1 97.31 168 ALA B CA 1
ATOM 2798 C C . ALA B 1 168 ? -2.555 3.381 2.777 1 97.31 168 ALA B C 1
ATOM 2800 O O . ALA B 1 168 ? -2.156 2.215 2.711 1 97.31 168 ALA B O 1
ATOM 2801 N N . GLY B 1 169 ? -1.841 4.383 3.275 1 97.88 169 GLY B N 1
ATOM 2802 C CA . GLY B 1 169 ? -0.552 4.113 3.895 1 97.88 169 GLY B CA 1
ATOM 2803 C C . GLY B 1 169 ? -0.656 3.246 5.133 1 97.88 169 GLY B C 1
ATOM 2804 O O . GLY B 1 169 ? 0.149 2.332 5.328 1 97.88 169 GLY B O 1
ATOM 2805 N N . VAL B 1 170 ? -1.603 3.518 5.957 1 97.94 170 VAL B N 1
ATOM 2806 C CA . VAL B 1 170 ? -1.829 2.717 7.156 1 97.94 170 VAL B CA 1
ATOM 2807 C C . VAL B 1 170 ? -2.146 1.276 6.762 1 97.94 170 VAL B C 1
ATOM 2809 O O . VAL B 1 170 ? -1.555 0.336 7.301 1 97.94 170 VAL B O 1
ATOM 2812 N N . LEU B 1 171 ? -3.051 1.136 5.809 1 97.56 171 LEU B N 1
ATOM 2813 C CA . LEU B 1 171 ? -3.428 -0.198 5.352 1 97.56 171 LEU B CA 1
ATOM 2814 C C . LEU B 1 171 ? -2.223 -0.941 4.785 1 97.56 171 LEU B C 1
ATOM 2816 O O . LEU B 1 171 ? -2.047 -2.135 5.043 1 97.56 171 LEU B O 1
ATOM 2820 N N . SER B 1 172 ? -1.445 -0.287 4.031 1 96.88 172 SER B N 1
ATOM 2821 C CA . SER B 1 172 ? -0.238 -0.879 3.467 1 96.88 172 SER B CA 1
ATOM 2822 C C . SER B 1 172 ? 0.711 -1.351 4.562 1 96.88 172 SER B C 1
ATOM 2824 O O . SER B 1 172 ? 1.218 -2.473 4.512 1 96.88 172 SER B O 1
ATOM 2826 N N . ARG B 1 173 ? 0.964 -0.537 5.582 1 95.38 173 ARG B N 1
ATOM 2827 C CA . ARG B 1 173 ? 1.829 -0.896 6.699 1 95.38 173 ARG B CA 1
ATOM 2828 C C . ARG B 1 173 ? 1.265 -2.086 7.469 1 95.38 173 ARG B C 1
ATOM 2830 O O . ARG B 1 173 ? 1.998 -3.016 7.809 1 95.38 173 ARG B O 1
ATOM 2837 N N . LEU B 1 174 ? -0.019 -2.08 7.672 1 96.19 174 LEU B N 1
ATOM 2838 C CA . LEU B 1 174 ? -0.659 -3.176 8.391 1 96.19 174 LEU B CA 1
ATOM 2839 C C . LEU B 1 174 ? -0.534 -4.484 7.617 1 96.19 174 LEU B C 1
ATOM 2841 O O . LEU B 1 174 ? -0.267 -5.535 8.203 1 96.19 174 LEU B O 1
ATOM 2845 N N . ALA B 1 175 ? -0.728 -4.398 6.328 1 94.94 175 ALA B N 1
ATOM 2846 C CA . ALA B 1 175 ? -0.622 -5.59 5.488 1 94.94 175 ALA B CA 1
ATOM 2847 C C . ALA B 1 175 ? 0.774 -6.199 5.578 1 94.94 175 ALA B C 1
ATOM 2849 O O . ALA B 1 175 ? 0.938 -7.414 5.438 1 94.94 175 ALA B O 1
ATOM 2850 N N . ALA B 1 176 ? 1.744 -5.379 5.812 1 92 176 ALA B N 1
ATOM 2851 C CA . ALA B 1 176 ? 3.139 -5.805 5.898 1 92 176 ALA B CA 1
ATOM 2852 C C . ALA B 1 176 ? 3.486 -6.27 7.309 1 92 176 ALA B C 1
ATOM 2854 O O . ALA B 1 176 ? 4.602 -6.727 7.562 1 92 176 ALA B O 1
ATOM 2855 N N . GLY B 1 177 ? 2.611 -6.066 8.258 1 91.5 177 GLY B N 1
ATOM 2856 C CA . GLY B 1 177 ? 2.854 -6.473 9.633 1 91.5 177 GLY B CA 1
ATOM 2857 C C . GLY B 1 177 ? 3.426 -5.359 10.492 1 91.5 177 GLY B C 1
ATOM 2858 O O . GLY B 1 177 ? 3.85 -5.598 11.625 1 91.5 177 GLY B O 1
ATOM 2859 N N . ASP B 1 178 ? 3.514 -4.156 9.914 1 92.12 178 ASP B N 1
ATOM 2860 C CA . ASP B 1 178 ? 3.992 -2.992 10.656 1 92.12 178 ASP B CA 1
ATOM 2861 C C . ASP B 1 178 ? 2.912 -2.455 11.594 1 92.12 178 ASP B C 1
ATOM 2863 O O . ASP B 1 178 ? 1.812 -2.117 11.148 1 92.12 178 ASP B O 1
ATOM 2867 N N . ARG B 1 179 ? 3.223 -2.326 12.922 1 93.25 179 ARG B N 1
ATOM 2868 C CA . ARG B 1 179 ? 2.246 -1.925 13.93 1 93.25 179 ARG B CA 1
ATOM 2869 C C . ARG B 1 179 ? 2.66 -0.62 14.602 1 93.25 179 ARG B C 1
ATOM 2871 O O . ARG B 1 179 ? 2.346 -0.391 15.773 1 93.25 179 ARG B O 1
ATOM 2878 N N . THR B 1 180 ? 3.393 0.187 13.828 1 92 180 THR B N 1
ATOM 2879 C CA . THR B 1 180 ? 3.781 1.497 14.336 1 92 180 THR B CA 1
ATOM 2880 C C . THR B 1 180 ? 2.553 2.32 14.711 1 92 180 THR B C 1
ATOM 2882 O O . THR B 1 180 ? 2.553 3.025 15.719 1 92 180 THR B O 1
ATOM 2885 N N . ILE B 1 181 ? 1.554 2.246 13.852 1 92.81 181 ILE B N 1
ATOM 2886 C CA . ILE B 1 181 ? 0.225 2.742 14.195 1 92.81 181 ILE B CA 1
ATOM 2887 C C . ILE B 1 181 ? -0.671 1.577 14.602 1 92.81 181 ILE B C 1
ATOM 2889 O O . ILE B 1 181 ? -1.037 0.744 13.773 1 92.81 181 ILE B O 1
ATOM 2893 N N . ASP B 1 182 ? -0.976 1.491 15.945 1 90.5 182 ASP B N 1
ATOM 2894 C CA . ASP B 1 182 ? -1.621 0.258 16.391 1 90.5 182 ASP B CA 1
ATOM 2895 C C . ASP B 1 182 ? -2.865 0.558 17.219 1 90.5 182 ASP B C 1
ATOM 2897 O O . ASP B 1 182 ? -3.438 -0.344 17.828 1 90.5 182 ASP B O 1
ATOM 2901 N N . ASP B 1 183 ? -3.248 1.789 17.219 1 93.56 183 ASP B N 1
ATOM 2902 C CA . ASP B 1 183 ? -4.406 2.154 18.016 1 93.56 183 ASP B CA 1
ATOM 2903 C C . ASP B 1 183 ? -5.332 3.102 17.266 1 93.56 183 ASP B C 1
ATOM 2905 O O . ASP B 1 183 ? -4.867 4.039 16.609 1 93.56 183 ASP B O 1
ATOM 2909 N N . ALA B 1 184 ? -6.652 2.814 17.484 1 96.25 184 ALA B N 1
ATOM 2910 C CA . ALA B 1 184 ? -7.648 3.584 16.75 1 96.25 184 ALA B CA 1
ATOM 2911 C C . ALA B 1 184 ? -7.668 5.039 17.203 1 96.25 184 ALA B C 1
ATOM 2913 O O . ALA B 1 184 ? -7.906 5.945 16.406 1 96.25 184 ALA B O 1
ATOM 2914 N N . ALA B 1 185 ? -7.414 5.258 18.469 1 94.81 185 ALA B N 1
ATOM 2915 C CA . ALA B 1 185 ? -7.406 6.621 19 1 94.81 185 ALA B CA 1
ATOM 2916 C C . ALA B 1 185 ? -6.254 7.43 18.406 1 94.81 185 ALA B C 1
ATOM 2918 O O . ALA B 1 185 ? -6.422 8.602 18.062 1 94.81 185 ALA B O 1
ATOM 2919 N N . GLN B 1 186 ? -5.133 6.73 18.312 1 92.75 186 GLN B N 1
ATOM 2920 C CA . GLN B 1 186 ? -3.982 7.367 17.688 1 92.75 186 GLN B CA 1
ATOM 2921 C C . GLN B 1 186 ? -4.27 7.711 16.234 1 92.75 186 GLN B C 1
ATOM 2923 O O . GLN B 1 186 ? -4.008 8.836 15.789 1 92.75 186 GLN B O 1
ATOM 2928 N N . LEU B 1 187 ? -4.824 6.777 15.508 1 96.19 187 LEU B N 1
ATOM 2929 C CA . LEU B 1 187 ? -5.125 6.996 14.094 1 96.19 187 LEU B CA 1
ATOM 2930 C C . LEU B 1 187 ? -6.152 8.109 13.922 1 96.19 187 LEU B C 1
ATOM 2932 O O . LEU B 1 187 ? -6.023 8.945 13.023 1 96.19 187 LEU B O 1
ATOM 2936 N N . MET B 1 188 ? -7.125 8.109 14.828 1 95.81 188 MET B N 1
ATOM 2937 C CA . MET B 1 188 ? -8.148 9.148 14.766 1 95.81 188 MET B CA 1
ATOM 2938 C C . MET B 1 188 ? -7.52 10.539 14.867 1 95.81 188 MET B C 1
ATOM 2940 O O . MET B 1 188 ? -7.848 11.43 14.078 1 95.81 188 MET B O 1
ATOM 2944 N N . ARG B 1 189 ? -6.652 10.711 15.727 1 92.44 189 ARG B N 1
ATOM 2945 C CA . ARG B 1 189 ? -6 12 15.93 1 92.44 189 ARG B CA 1
ATOM 2946 C C . ARG B 1 189 ? -5.16 12.383 14.711 1 92.44 189 ARG B C 1
ATOM 2948 O O . ARG B 1 189 ? -5.137 13.547 14.305 1 92.44 189 ARG B O 1
ATOM 2955 N N . LEU B 1 190 ? -4.535 11.391 14.141 1 93.81 190 LEU B N 1
ATOM 2956 C CA . LEU B 1 190 ? -3.715 11.641 12.961 1 93.81 190 LEU B CA 1
ATOM 2957 C C . LEU B 1 190 ? -4.582 12.039 11.766 1 93.81 190 LEU B C 1
ATOM 2959 O O . LEU B 1 190 ? -4.238 12.961 11.023 1 93.81 190 LEU B O 1
ATOM 2963 N N . LEU B 1 191 ? -5.688 11.328 11.594 1 95.88 191 LEU B N 1
ATOM 2964 C CA . LEU B 1 191 ? -6.594 11.648 10.492 1 95.88 191 LEU B CA 1
ATOM 2965 C C . LEU B 1 191 ? -7.141 13.062 10.633 1 95.88 191 LEU B C 1
ATOM 2967 O O . LEU B 1 191 ? -7.207 13.805 9.648 1 95.88 191 LEU B O 1
ATOM 2971 N N . GLU B 1 192 ? -7.535 13.438 11.836 1 93.31 192 GLU B N 1
ATOM 2972 C CA . GLU B 1 192 ? -8.016 14.797 12.102 1 93.31 192 GLU B CA 1
ATOM 2973 C C . GLU B 1 192 ? -6.938 15.828 11.789 1 93.31 192 GLU B C 1
ATOM 2975 O O . GLU B 1 192 ? -7.219 16.859 11.188 1 93.31 192 GLU B O 1
ATOM 2980 N N . ALA B 1 193 ? -5.77 15.539 12.18 1 90.94 193 ALA B N 1
ATOM 2981 C CA . ALA B 1 193 ? -4.652 16.438 11.938 1 90.94 193 ALA B CA 1
ATOM 2982 C C . ALA B 1 193 ? -4.391 16.609 10.445 1 90.94 193 ALA B C 1
ATOM 2984 O O . ALA B 1 193 ? -4.172 17.719 9.969 1 90.94 193 ALA B O 1
ATOM 2985 N N . VAL B 1 194 ? -4.414 15.539 9.68 1 93.19 194 VAL B N 1
ATOM 2986 C CA . VAL B 1 194 ? -4.168 15.555 8.242 1 93.19 194 VAL B CA 1
ATOM 2987 C C . VAL B 1 194 ? -5.234 16.391 7.539 1 93.19 194 VAL B C 1
ATOM 2989 O O . VAL B 1 194 ? -4.918 17.234 6.695 1 93.19 194 VAL B O 1
ATOM 2992 N N . ALA B 1 195 ? -6.461 16.203 7.949 1 92.56 195 ALA B N 1
ATOM 2993 C CA . ALA B 1 195 ? -7.551 16.984 7.371 1 92.56 195 ALA B CA 1
ATOM 2994 C C . ALA B 1 195 ? -7.391 18.469 7.68 1 92.56 195 ALA B C 1
ATOM 2996 O O . ALA B 1 195 ? -7.57 19.312 6.805 1 92.56 195 ALA B O 1
ATOM 2997 N N . THR B 1 196 ? -7.023 18.766 8.875 1 88.38 196 THR B N 1
ATOM 2998 C CA . THR B 1 196 ? -6.871 20.141 9.328 1 88.38 196 THR B CA 1
ATOM 2999 C C . THR B 1 196 ? -5.691 20.812 8.633 1 88.38 196 THR B C 1
ATOM 3001 O O . THR B 1 196 ? -5.762 22 8.281 1 88.38 196 THR B O 1
ATOM 3004 N N . ALA B 1 197 ? -4.617 20.047 8.43 1 85.75 197 ALA B N 1
ATOM 3005 C CA . ALA B 1 197 ? -3.402 20.594 7.832 1 85.75 197 ALA B CA 1
ATOM 3006 C C . ALA B 1 197 ? -3.658 21.062 6.402 1 85.75 197 ALA B C 1
ATOM 3008 O O . ALA B 1 197 ? -3.09 22.062 5.957 1 85.75 197 ALA B O 1
ATOM 3009 N N . VAL B 1 198 ? -4.445 20.328 5.703 1 87.38 198 VAL B N 1
ATOM 3010 C CA . VAL B 1 198 ? -4.785 20.688 4.332 1 87.38 198 VAL B CA 1
ATOM 3011 C C . VAL B 1 198 ? -5.535 22.016 4.32 1 87.38 198 VAL B C 1
ATOM 3013 O O . VAL B 1 198 ? -5.391 22.812 3.383 1 87.38 198 VAL B O 1
ATOM 3016 N N . SER B 1 199 ? -6.262 22.297 5.305 1 78.75 199 SER B N 1
ATOM 3017 C CA . SER B 1 199 ? -7.016 23.547 5.418 1 78.75 199 SER B CA 1
ATOM 3018 C C . SER B 1 199 ? -6.086 24.734 5.621 1 78.75 199 SER B C 1
ATOM 3020 O O . SER B 1 199 ? -6.363 25.828 5.137 1 78.75 199 SER B O 1
ATOM 3022 N N . LEU B 1 200 ? -5.055 24.469 6.281 1 68.62 200 LEU B N 1
ATOM 3023 C CA . LEU B 1 200 ? -4.125 25.547 6.625 1 68.62 200 LEU B CA 1
ATOM 3024 C C . LEU B 1 200 ? -3.262 25.922 5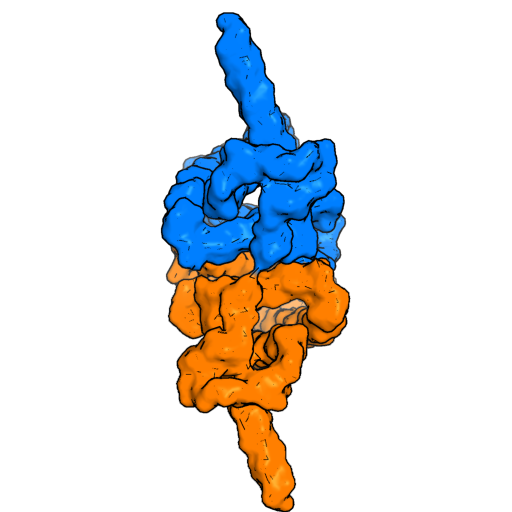.426 1 68.62 200 LEU B C 1
ATOM 3026 O O . LEU B 1 200 ? -2.814 27.078 5.32 1 68.62 200 LEU B O 1
ATOM 3030 N N . ARG B 1 201 ? -2.959 25.047 4.574 1 64.88 201 ARG B N 1
ATOM 3031 C CA . ARG B 1 201 ? -2.111 25.344 3.424 1 64.88 201 ARG B CA 1
ATOM 3032 C C . ARG B 1 201 ? -2.906 26.031 2.32 1 64.88 201 ARG B C 1
ATOM 3034 O O . ARG B 1 201 ? -2.352 26.797 1.538 1 64.88 201 ARG B O 1
ATOM 3041 N N . ARG B 1 202 ? -4.086 25.656 2.131 1 57.81 202 ARG B N 1
ATOM 3042 C CA . ARG B 1 202 ? -4.867 26.375 1.128 1 57.81 202 ARG B CA 1
ATOM 3043 C C . ARG B 1 202 ? -5.25 27.766 1.621 1 57.81 202 ARG B C 1
ATOM 3045 O O . ARG B 1 202 ? -5.477 28.672 0.818 1 57.81 202 ARG B O 1
ATOM 3052 N N . ALA B 1 203 ? -5.098 28 3.014 1 43.59 203 ALA B N 1
ATOM 3053 C CA . ALA B 1 203 ? -5.297 29.359 3.475 1 43.59 203 ALA B CA 1
ATOM 3054 C C . ALA B 1 203 ? -4.039 30.203 3.26 1 43.59 203 ALA B C 1
ATOM 3056 O O . ALA B 1 203 ? -2.922 29.688 3.312 1 43.59 203 ALA B O 1
#

Organism: NCBI:txid185642

Solvent-accessible surface area (backbone atoms only — not comparable to full-atom values): 20786 Å² total; per-residue (Å²): 108,66,65,58,52,51,50,49,51,51,53,51,49,50,50,48,46,27,54,25,37,31,46,40,28,37,64,49,31,76,68,52,53,43,53,67,56,28,15,60,66,53,70,48,62,84,62,50,46,42,71,80,25,80,41,70,66,51,41,52,51,47,32,51,50,50,53,46,50,52,51,49,50,54,44,47,50,53,55,67,45,81,80,40,88,91,49,46,44,44,63,59,22,42,59,57,51,46,30,60,43,70,72,34,23,28,48,46,35,23,49,53,52,49,41,55,46,23,59,65,31,69,76,46,29,59,60,46,49,56,48,49,52,52,49,51,53,46,46,44,52,29,46,47,62,55,36,75,83,62,78,50,67,68,57,47,50,50,27,36,50,48,38,53,29,35,49,43,8,49,52,52,37,30,47,49,68,47,62,88,78,75,45,36,69,60,44,20,53,50,47,51,26,40,38,51,18,47,54,57,65,80,92,109,68,66,57,51,50,51,50,51,50,54,51,50,50,50,48,48,27,53,24,36,32,47,39,27,37,64,49,32,76,68,49,53,42,53,66,55,27,16,59,66,52,70,47,64,85,62,51,45,40,68,80,26,78,42,70,66,50,41,50,51,48,32,50,51,50,53,45,51,52,52,48,53,54,44,47,49,55,56,67,44,82,80,41,91,92,48,48,43,44,63,58,21,42,60,57,51,46,31,60,43,70,71,33,24,27,48,46,34,23,48,53,52,50,40,53,46,24,57,65,31,68,75,48,31,59,61,45,48,58,49,50,52,52,49,52,53,44,47,45,52,31,47,46,61,56,36,75,83,62,80,49,66,68,58,48,50,51,26,36,50,54,40,53,30,35,49,43,7,49,51,53,36,30,47,50,68,47,60,87,79,75,44,40,69,60,45,20,54,50,47,51,25,41,39,50,24,48,54,57,66,79,93

Secondary structure (DSSP, 8-state):
-HHHHHHHHHHHHHHHHHHHHHHHHHHHHHHH--HHHHHHHHT--TTHHHHH--SHHHHHHHHHHHHHHHHHHHHHHHHHSPP-TTSTTHHHHHHHHGGGSHHHHHHHHHHHHHHHHHTT-HHHHHHHHHHHHHHHHHHHHHHHHH-TT---HHHHHHHHHHHHHHHHHHHHHHHTT--SS--HHHHHHHHHHHHHHHHHHH-/-HHHHHHHHHHHHHHHHHHHHHHHHHHHHHHH--HHHHHHHHT--TTHHHHH--SHHHHHHHHHHHHHHHHHHHHHHHHHSPP-TT-TTHHHHHHHHGGGSHHHHHHHHHHHHHHHHHTT-HHHHHHHHHHHHHHHHHHHHHHHHH-TT---HHHHHHHHHHHHHHHHHHHHHHHTT--SS--HHHHHHHHHHHHHHHHHHH-

InterPro domains:
  IPR001647 DNA-binding HTH domain, TetR-type [PS50977] (11-71)
  IPR009057 Homedomain-like superfamily [SSF46689] (4-86)

Nearest PDB structures (foldseek):
  2gfn-assembly1_B  TM=7.524E-01  e=3.911E-06  Rhodococcus jostii RHA1
  2gfn-assembly1_A  TM=7.410E-01  e=1.915E-05  Rhodococcus jostii RHA1
  3htj-assembly1_A  TM=6.991E-01  e=2.632E-05  Streptomyces lividans
  3e7q-assembly1_A  TM=7.424E-01  e=1.365E-03  Pseudomonas aeruginosa
  8t5y-assembly1_A-2  TM=5.906E-01  e=3.878E-03  Rhodococcus sp. USK13

Sequence (406 aa):
MATAHRKRDGDERRRTLCDAAIRVLAEHGSRGLTHGQVDRCARVPGGTTSYYYRTREALLRGVGKRVAEIDVANLQSVIDEPLDPRSPFAHLARLTMMQADGPGLMLNRARHELVLGAARDPSLAATSQVFVARINAMAHDALAHLQPGTDDPGLLAAQTTAVTTFIAGVLSRLAAGDRTIDDAAQLMRLLEAVATAVSLRRAMATAHRKRDGDERRRTLCDAAIRVLAEHGSRGLTHGQVDRCARVPGGTTSYYYRTREALLRGVGKRVAEIDVANLQSVIDEPLDPRSPFAHLARLTMMQADGPGLMLNRARHELVLGAARDPSLAATSQVFVARINAMAHDALAHLQPGTDDPGLLAAQTTAVTTFIAGVLSRLAAGDRTIDDAAQLMRLLEAVATAVSLRRA